Protein AF-A0A8T5T098-F1 (afdb_monomer)

Solvent-accessible surface area (backbone atoms only — not comparable to full-atom values): 23485 Å² total; per-residue (Å²): 134,76,70,82,63,56,68,69,58,64,73,63,76,69,53,66,65,58,55,52,50,49,49,52,48,49,53,53,50,51,48,49,53,49,46,60,63,45,51,77,77,45,61,71,70,60,42,55,23,50,53,46,25,54,51,34,52,48,53,51,51,54,53,49,53,52,44,52,54,49,31,70,75,63,38,65,91,70,42,52,66,21,46,50,38,22,49,52,8,51,46,39,38,30,45,48,45,38,46,58,34,70,42,93,68,76,86,70,67,74,62,59,46,55,50,36,31,53,52,7,52,51,31,31,56,46,13,62,59,48,59,46,70,71,55,49,60,54,51,50,55,49,52,51,50,50,50,54,50,50,54,51,48,56,59,49,49,64,54,49,66,73,71,39,81,61,42,55,43,38,52,50,14,51,48,45,36,50,40,53,76,67,56,75,59,81,90,58,70,70,68,58,45,48,50,50,18,50,50,36,36,51,50,44,51,47,62,67,42,47,62,58,51,47,55,51,50,52,53,50,49,53,50,51,51,50,51,52,54,51,46,54,54,52,58,69,41,43,66,57,50,51,49,52,49,46,51,50,44,50,58,46,47,55,52,42,50,56,46,45,52,51,41,46,63,48,32,73,71,48,75,50,56,59,53,52,46,43,21,55,47,49,39,63,74,39,63,91,50,60,69,66,60,29,52,51,53,26,49,48,44,44,46,53,67,53,49,52,60,54,56,59,44,48,58,56,49,50,52,54,53,49,53,51,48,52,50,51,47,54,54,53,47,50,52,49,49,53,53,59,64,48,67,69,39,49,36,59,84,76,60,48,76,42,73,76,88,52,65,46,36,91,86,78,63,48,72,59,57,42,16,80,83,81,69,42,72,57,54,65,66,35,63,24,24,52,42,95,87,72,64,50,44,25,45,43,68,60,51,55,58,43,41,76,81,40,55,39,41,95,83,80,58,50,74,62,91,72,87,54,78,46,66,38,70,74,78,93,120

Foldseek 3Di:
DVVVPPVVVVVVPCPVVVVVVVVLVVVVVCVVVVLVVVCVPDDVQLSVLQVLQVVLVSQLVVLVVVLVVVCVVPPVLQQVPLSVLLSQLSCLQSVLSNCSSPDPDDPDDPVVSVVSNVVSVVSNVSSVVCSPRPNSVVLVVLVVVLVVLVVVLVVVLVVCCVPPPLCVLLVVLVVLLVCLVVCVPVPDDSVVSPVSSVVSNVVSVCVSCVVVVVVSVVSVVVSVVVVVVVVVVVVVCVVVCCVVVVVVCVVVVVVVVVVCVVVCVVVVVDDLCVQLVVLVVQLVVVPVDDNVVSCVSSVVSVCCSVVVVVVVVVVVVVVVVVVVVVVVVVVVVVVVVVQVVQQQDAQQQPRHGDNLPDQADPPPRDGFQAAPQVRDGDHQQQKWWAQPPPRHIHRPVRVVVCCVVQQADPPPRDGRPDTDIDGDHPPPD

Sequence (429 aa):
MKEEKQDDLEHLGRNPVVTTLWIGFAVSLLGIVGLITFSLIIDEYLYFRIALGILAIGVLIISFAFILRRIRKKGLDYFVAGAVTAYIGFLLFALPIILIAILTELPGEQFWYIISMGVGVVFIGFGFLMETYELNKKLIALLKSLKETFVKILKRIKWKIVFSPWNLFSVVGITVIVLTALNILPFLDNLYYYIIGGVLIVINILIHLRQEIWDILKDIGRVISTILRAWGRALKQIPRIIKEAGIWFYEKTSSFFKLIGRALKYIIVKNYFLLFGLGIAMFFLLSNFALEIRIATSSLVCLVAIVKPILDWRDFFGEKISTARQYLYKTTQKTRNALKYRKNIRCPYCSFPNPFLRRECWQCKKEIPRCMICNNTVEKEATISVCPHCENIYHVDHLKTWIRFNPKCPVCHNEIKSIKTEIFQPEEG

Radius of gyration: 35.84 Å; Cα contacts (8 Å, |Δi|>4): 322; chains: 1; bounding box: 84×63×96 Å

Secondary structure (DSSP, 8-state):
--GGGTHHHHTTS--HHHHHHHHHHHHHHHHHHHHHHHTTTS-HHHHHHHHHHHHHHHHHHHHHHHHHHHHHHH-HHHHHHHHHHHHHHHHHHHHHHHHHHH-SS--S-THHHHHHHHHHHHHHHHHHHTT-HHHHHHHHHHHHHHHHHHHHHHHHHHHHHHH-TTHHHHHHHHHHHHHHHTT--TTS-HHHHHHHHHHHHHHHHHHHHHHHHHHHHHHHHHHHHHHHHHHHHHHHHHHHHHHHHHHHHHHHHHHHHHHHHHHHHHHTTTTHHHHHHHHHHHHHHTTTS-HHHHHHHHHHHHHHHHHHHHHHHHHHHHHHHHHHHHHHHHHHHHHHHHHHHGGGPBPTTT--B--TT-SB-TTT-PBPPB-TTT-PBPPTT-EEEE-TTT--EEEHHHHHHHHHH-SB-TTT--B--S--EEE------

Nearest PDB structures (foldseek):
  5i7d-assembly1_A  TM=2.072E-01  e=5.848E+00  Homo sapiens
  5i6r-assembly1_A-2  TM=1.818E-01  e=7.529E+00  Homo sapiens

Structure (mmCIF, N/CA/C/O backbone):
data_AF-A0A8T5T098-F1
#
_entry.id   AF-A0A8T5T098-F1
#
loop_
_atom_site.group_PDB
_atom_site.id
_atom_site.type_symbol
_atom_site.label_atom_id
_atom_site.label_alt_id
_atom_site.label_comp_id
_atom_site.label_asym_id
_atom_site.label_entity_id
_atom_site.label_seq_id
_atom_site.pdbx_PDB_ins_code
_atom_site.Cartn_x
_atom_site.Cartn_y
_atom_site.Cartn_z
_atom_site.occupancy
_atom_site.B_iso_or_equiv
_atom_site.auth_seq_id
_atom_site.auth_comp_id
_atom_site.auth_asym_id
_atom_site.auth_atom_id
_atom_site.pdbx_PDB_model_num
ATOM 1 N N . MET A 1 1 ? -30.756 -28.285 6.112 1.00 50.28 1 MET A N 1
ATOM 2 C CA . MET A 1 1 ? -29.997 -27.136 6.670 1.00 50.28 1 MET A CA 1
ATOM 3 C C . MET A 1 1 ? -29.025 -27.481 7.815 1.00 50.28 1 MET A C 1
ATOM 5 O O . MET A 1 1 ? -28.291 -26.590 8.223 1.00 50.28 1 MET A O 1
ATOM 9 N N . LYS A 1 2 ? -28.981 -28.722 8.343 1.00 47.09 2 LYS A N 1
ATOM 10 C CA . LYS A 1 2 ? -27.962 -29.154 9.329 1.00 47.09 2 LYS A CA 1
ATOM 11 C C . LYS A 1 2 ? -26.805 -29.972 8.726 1.00 47.09 2 LYS A C 1
ATOM 13 O O . LYS A 1 2 ? -25.729 -29.946 9.302 1.00 47.09 2 LYS A O 1
ATOM 18 N N . GLU A 1 3 ? -26.994 -30.609 7.570 1.00 47.81 3 GLU A N 1
ATOM 19 C CA . GLU A 1 3 ? -25.955 -31.432 6.918 1.00 47.81 3 GLU A CA 1
ATOM 20 C C . GLU A 1 3 ? -24.940 -30.622 6.095 1.00 47.81 3 GLU A C 1
ATOM 22 O O . GLU A 1 3 ? -23.784 -31.005 6.005 1.00 47.81 3 GLU A O 1
ATOM 27 N N . GLU A 1 4 ? -25.294 -29.424 5.623 1.00 47.12 4 GLU A N 1
ATOM 28 C CA . GLU A 1 4 ? -24.391 -28.561 4.832 1.00 47.12 4 GLU A CA 1
ATOM 29 C C . GLU A 1 4 ? -23.267 -27.908 5.667 1.00 47.12 4 GLU A C 1
ATOM 31 O O . GLU A 1 4 ? -22.424 -27.191 5.146 1.00 47.12 4 GLU A O 1
ATOM 36 N N . LYS A 1 5 ? -23.237 -28.138 6.987 1.00 47.91 5 LYS A N 1
ATOM 37 C CA . LYS A 1 5 ? -22.195 -27.611 7.886 1.00 47.91 5 LYS A CA 1
ATOM 38 C C . LYS A 1 5 ? -21.094 -28.617 8.216 1.00 47.91 5 LYS A C 1
ATOM 40 O O . LYS A 1 5 ? -20.129 -28.231 8.874 1.00 47.91 5 LYS A O 1
ATOM 45 N N . GLN A 1 6 ? -21.253 -29.881 7.823 1.00 44.03 6 GLN A N 1
ATOM 46 C CA . GLN A 1 6 ? -20.327 -30.947 8.201 1.00 44.03 6 GLN A CA 1
ATOM 47 C C . GLN A 1 6 ? -19.206 -31.141 7.164 1.00 44.03 6 GLN A C 1
ATOM 49 O O . GLN A 1 6 ? -18.069 -31.374 7.565 1.00 44.03 6 GLN A O 1
ATOM 54 N N . ASP A 1 7 ? -19.469 -30.871 5.880 1.00 47.72 7 ASP A N 1
ATOM 55 C CA . ASP A 1 7 ? -18.451 -30.911 4.812 1.00 47.72 7 ASP A CA 1
ATOM 56 C C . ASP A 1 7 ? -17.427 -29.760 4.891 1.00 47.72 7 ASP A C 1
ATOM 58 O O . ASP A 1 7 ? -16.261 -29.916 4.523 1.00 47.72 7 ASP A O 1
ATOM 62 N N . ASP A 1 8 ? -17.800 -28.615 5.474 1.00 50.09 8 ASP A N 1
ATOM 63 C CA . ASP A 1 8 ? -16.877 -27.487 5.680 1.00 50.09 8 ASP A CA 1
ATOM 64 C C . ASP A 1 8 ? -15.802 -27.769 6.753 1.00 50.09 8 ASP A C 1
ATOM 66 O O . ASP A 1 8 ? -14.773 -27.084 6.810 1.00 50.09 8 ASP A O 1
ATOM 70 N N . LEU A 1 9 ? -16.010 -28.774 7.613 1.00 49.53 9 LEU A N 1
ATOM 71 C CA . LEU A 1 9 ? -15.088 -29.124 8.699 1.00 49.53 9 LEU A CA 1
ATOM 72 C C . LEU A 1 9 ? -14.004 -30.127 8.275 1.00 49.53 9 LEU A C 1
ATOM 74 O O . LEU A 1 9 ? -12.899 -30.070 8.820 1.00 49.53 9 LEU A O 1
ATOM 78 N N . GLU A 1 10 ? -14.242 -30.968 7.265 1.00 48.53 10 GLU A N 1
ATOM 79 C CA . GLU A 1 10 ? -13.229 -31.914 6.765 1.00 48.53 10 GLU A CA 1
ATOM 80 C C . GLU A 1 10 ? -12.177 -31.256 5.853 1.00 48.53 10 GLU A C 1
ATOM 82 O O . GLU A 1 10 ? -11.011 -31.665 5.841 1.00 48.53 10 GLU A O 1
ATOM 87 N N . HIS A 1 11 ? -12.503 -30.141 5.189 1.00 51.19 11 HIS A N 1
ATOM 88 C CA . HIS A 1 11 ? -11.525 -29.376 4.401 1.00 51.19 11 HIS A CA 1
ATOM 89 C C . HIS A 1 11 ? -10.549 -28.515 5.230 1.00 51.19 11 HIS A C 1
ATOM 91 O O . HIS A 1 11 ? -9.591 -27.956 4.683 1.00 51.19 11 HIS A O 1
ATOM 97 N N . LEU A 1 12 ? -10.706 -28.460 6.557 1.00 46.72 12 LEU A N 1
ATOM 98 C CA . LEU A 1 12 ? -9.759 -27.809 7.474 1.00 46.72 12 LEU A CA 1
ATOM 99 C C . LEU A 1 12 ? -8.562 -28.704 7.864 1.00 46.72 12 LEU A C 1
ATOM 101 O O . LEU A 1 12 ? -7.597 -28.207 8.452 1.00 46.72 12 LEU A O 1
ATOM 105 N N . GLY A 1 13 ? -8.578 -29.995 7.501 1.00 44.62 13 GLY A N 1
ATOM 106 C CA . GLY A 1 13 ? -7.631 -31.010 7.990 1.00 44.62 13 GLY A CA 1
ATOM 107 C C . GLY A 1 13 ? -6.212 -30.986 7.407 1.00 44.62 13 GLY A C 1
ATOM 108 O O . GLY A 1 13 ? -5.304 -31.591 7.971 1.00 44.62 13 GLY A O 1
ATOM 109 N N . ARG A 1 14 ? -5.955 -30.268 6.310 1.00 51.31 14 ARG A N 1
ATOM 110 C CA . ARG A 1 14 ? -4.589 -30.076 5.789 1.00 51.31 14 ARG A CA 1
ATOM 111 C C . ARG A 1 14 ? -4.393 -28.632 5.410 1.00 51.31 14 ARG A C 1
ATOM 113 O O . ARG A 1 14 ? -4.468 -28.263 4.246 1.00 51.31 14 ARG A O 1
ATOM 120 N N . ASN A 1 15 ? -4.133 -27.803 6.414 1.00 55.44 15 ASN A N 1
ATOM 121 C CA . ASN A 1 15 ? -3.738 -26.429 6.176 1.00 55.44 15 ASN A CA 1
ATOM 122 C C . ASN A 1 15 ? -2.382 -26.445 5.442 1.00 55.44 15 ASN A C 1
ATOM 124 O O . ASN A 1 15 ? -1.368 -26.732 6.086 1.00 55.44 15 ASN A O 1
ATOM 128 N N . PRO A 1 16 ? -2.317 -26.128 4.131 1.00 58.28 16 PRO A N 1
ATOM 129 C CA . PRO A 1 16 ? -1.072 -26.190 3.360 1.00 58.28 16 PRO A CA 1
ATOM 130 C C . PRO A 1 16 ? 0.017 -25.286 3.961 1.00 58.28 16 PRO A C 1
ATOM 132 O O . PRO A 1 16 ? 1.207 -25.463 3.728 1.00 58.28 16 PRO A O 1
ATOM 135 N N . VAL A 1 17 ? -0.388 -24.323 4.794 1.00 53.22 17 VAL A N 1
ATOM 136 C CA . VAL A 1 17 ? 0.476 -23.448 5.588 1.00 53.22 17 VAL A CA 1
ATOM 137 C C . VAL A 1 17 ? 1.322 -24.222 6.588 1.00 53.22 17 VAL A C 1
ATOM 139 O O . VAL A 1 17 ? 2.502 -23.918 6.729 1.00 53.22 17 VAL A O 1
ATOM 142 N N . VAL A 1 18 ? 0.723 -25.188 7.284 1.00 58.31 18 VAL A N 1
ATOM 143 C CA . VAL A 1 18 ? 1.406 -25.988 8.301 1.00 58.31 18 VAL A CA 1
ATOM 144 C C . VAL A 1 18 ? 2.442 -26.855 7.595 1.00 58.31 18 VAL A C 1
ATOM 146 O O . VAL A 1 18 ? 3.612 -26.788 7.946 1.00 58.31 18 VAL A O 1
ATOM 149 N N . THR A 1 19 ? 2.074 -27.526 6.503 1.00 64.56 19 THR A N 1
ATOM 150 C CA . THR A 1 19 ? 3.010 -28.313 5.686 1.00 64.56 19 THR A CA 1
ATOM 151 C C . THR A 1 19 ? 4.145 -27.478 5.095 1.00 64.56 19 THR A C 1
ATOM 153 O O . THR A 1 19 ? 5.291 -27.891 5.196 1.00 64.56 19 THR A O 1
ATOM 156 N N . THR A 1 20 ? 3.887 -26.285 4.547 1.00 62.50 20 THR A N 1
ATOM 157 C CA . THR A 1 20 ? 4.969 -25.455 3.969 1.00 62.50 20 THR A CA 1
ATOM 158 C C . THR A 1 20 ? 5.921 -24.912 5.046 1.00 62.50 20 THR A C 1
ATOM 160 O O . THR A 1 20 ? 7.124 -24.824 4.814 1.00 62.50 20 THR A O 1
ATOM 163 N N . LEU A 1 21 ? 5.406 -24.571 6.236 1.00 55.00 21 LEU A N 1
ATOM 164 C CA . LEU A 1 21 ? 6.228 -24.164 7.384 1.00 55.00 21 LEU A CA 1
ATOM 165 C C . LEU A 1 21 ? 7.041 -25.330 7.946 1.00 55.00 21 LEU A C 1
ATOM 167 O O . LEU A 1 21 ? 8.208 -25.132 8.262 1.00 55.00 21 LEU A O 1
ATOM 171 N N . TRP A 1 22 ? 6.461 -26.528 8.028 1.00 60.91 22 TRP A N 1
ATOM 172 C CA . TRP A 1 22 ? 7.181 -27.736 8.432 1.00 60.91 22 TRP A CA 1
ATOM 173 C C . TRP A 1 22 ? 8.255 -28.123 7.422 1.00 60.91 22 TRP A C 1
ATOM 175 O O . TRP A 1 22 ? 9.340 -28.497 7.841 1.00 60.91 22 TRP A O 1
ATOM 185 N N . ILE A 1 23 ? 8.005 -27.968 6.119 1.00 66.31 23 ILE A N 1
ATOM 186 C CA . ILE A 1 23 ? 9.023 -28.180 5.080 1.00 66.31 23 ILE A CA 1
ATOM 187 C C . ILE A 1 23 ? 10.141 -27.142 5.220 1.00 66.31 23 ILE A C 1
ATOM 189 O O . ILE A 1 23 ? 11.306 -27.515 5.239 1.00 66.31 23 ILE A O 1
ATOM 193 N N . GLY A 1 24 ? 9.811 -25.856 5.384 1.00 64.00 24 GLY A N 1
ATOM 194 C CA . GLY A 1 24 ? 10.814 -24.809 5.605 1.00 64.00 24 GLY A CA 1
ATOM 195 C C . GLY A 1 24 ? 11.647 -25.056 6.866 1.00 64.00 24 GLY A C 1
ATOM 196 O O . GLY A 1 24 ? 12.870 -24.983 6.817 1.00 64.00 24 GLY A O 1
ATOM 197 N N . PHE A 1 25 ? 10.996 -25.426 7.970 1.00 62.81 25 PHE A N 1
ATOM 198 C CA . PHE A 1 25 ? 11.658 -25.777 9.223 1.00 62.81 25 PHE A CA 1
ATOM 199 C C . PHE A 1 25 ? 12.516 -27.037 9.085 1.00 62.81 25 PHE A C 1
ATOM 201 O O . PHE A 1 25 ? 13.650 -27.034 9.543 1.00 62.81 25 PHE A O 1
ATOM 208 N N . ALA A 1 26 ? 12.025 -28.082 8.416 1.00 64.38 26 ALA A N 1
ATOM 209 C CA . ALA A 1 26 ? 12.770 -29.314 8.173 1.00 64.38 26 ALA A CA 1
ATOM 210 C C . ALA A 1 26 ? 13.988 -29.075 7.272 1.00 64.38 26 ALA A C 1
ATOM 212 O O . ALA A 1 26 ? 15.049 -29.617 7.551 1.00 64.38 26 ALA A O 1
ATOM 213 N N . VAL A 1 27 ? 13.874 -28.224 6.247 1.00 67.12 27 VAL A N 1
ATOM 214 C CA . VAL A 1 27 ? 15.003 -27.814 5.394 1.00 67.12 27 VAL A CA 1
ATOM 215 C C . VAL A 1 27 ? 16.012 -26.983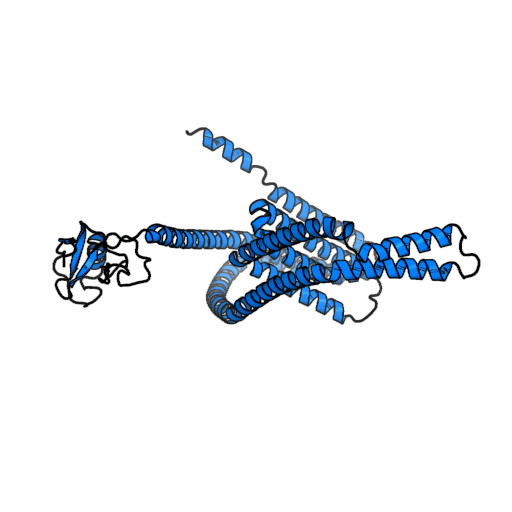 6.186 1.00 67.12 27 VAL A C 1
ATOM 217 O O . VAL A 1 27 ? 17.210 -27.206 6.055 1.00 67.12 27 VAL A O 1
ATOM 220 N N . SER A 1 28 ? 15.561 -26.069 7.051 1.00 61.88 28 SER A N 1
ATOM 221 C CA . SER A 1 28 ? 16.460 -25.336 7.951 1.00 61.88 28 SER A CA 1
ATOM 222 C C . SER A 1 28 ? 17.137 -26.260 8.965 1.00 61.88 28 SER A C 1
ATOM 224 O O . SER A 1 28 ? 18.328 -26.116 9.204 1.00 61.88 28 SER A O 1
ATOM 226 N N . LEU A 1 29 ? 16.415 -27.233 9.524 1.00 65.25 29 LEU A N 1
ATOM 227 C CA . LEU A 1 29 ? 16.942 -28.199 10.486 1.00 65.25 29 LEU A CA 1
ATOM 228 C C . LEU A 1 29 ? 17.941 -29.159 9.826 1.00 65.25 29 LEU A C 1
ATOM 230 O O . LEU A 1 29 ? 19.013 -29.374 10.374 1.00 65.25 29 LEU A O 1
ATOM 234 N N . LEU A 1 30 ? 17.634 -29.680 8.633 1.00 65.50 30 LEU A N 1
ATOM 235 C CA . LEU A 1 30 ? 18.558 -30.482 7.822 1.00 65.50 30 LEU A CA 1
ATOM 236 C C . LEU A 1 30 ? 19.777 -29.666 7.389 1.00 65.50 30 LEU A C 1
ATOM 238 O O . LEU A 1 30 ? 20.883 -30.192 7.398 1.00 65.50 30 LEU A O 1
ATOM 242 N N . GLY A 1 31 ? 19.594 -28.382 7.069 1.00 66.31 31 GLY A N 1
ATOM 243 C CA . GLY A 1 31 ? 20.692 -27.457 6.807 1.00 66.31 31 GLY A CA 1
ATOM 244 C C . GLY A 1 31 ? 21.588 -27.269 8.032 1.00 66.31 31 GLY A C 1
ATOM 245 O O . GLY A 1 31 ? 22.801 -27.314 7.896 1.00 66.31 31 GLY A O 1
ATOM 246 N N . ILE A 1 32 ? 21.009 -27.137 9.230 1.00 67.25 32 ILE A N 1
ATOM 247 C CA . ILE A 1 32 ? 21.745 -27.014 10.500 1.00 67.25 32 ILE A CA 1
ATOM 248 C C . ILE A 1 32 ? 22.467 -28.316 10.860 1.00 67.25 32 ILE A C 1
ATOM 250 O O . ILE A 1 32 ? 23.633 -28.273 11.231 1.00 67.25 32 ILE A O 1
ATOM 254 N N . VAL A 1 33 ? 21.811 -29.471 10.736 1.00 69.00 33 VAL A N 1
ATOM 255 C CA . VAL A 1 33 ? 22.427 -30.783 11.000 1.00 69.00 33 VAL A CA 1
ATOM 256 C C . VAL A 1 33 ? 23.541 -31.057 9.995 1.00 69.00 33 VAL A C 1
ATOM 258 O O . VAL A 1 33 ? 24.638 -31.422 10.404 1.00 69.00 33 VAL A O 1
ATOM 261 N N . GLY A 1 34 ? 23.288 -30.792 8.710 1.00 65.31 34 GLY A N 1
ATOM 262 C CA . GLY A 1 34 ? 24.284 -30.853 7.645 1.00 65.31 34 GLY A CA 1
ATOM 263 C C . GLY A 1 34 ? 25.475 -29.945 7.936 1.00 65.31 34 GLY A C 1
ATOM 264 O O . GLY A 1 34 ? 26.606 -30.413 7.891 1.00 65.31 34 GLY A O 1
ATOM 265 N N . LEU A 1 35 ? 25.227 -28.693 8.334 1.00 51.88 35 LEU A N 1
ATOM 266 C CA . LEU A 1 35 ? 26.248 -27.737 8.770 1.00 51.88 35 LEU A CA 1
ATOM 267 C C . LEU A 1 35 ? 27.069 -28.276 9.950 1.00 51.88 35 LEU A C 1
ATOM 269 O O . LEU A 1 35 ? 28.288 -28.272 9.861 1.00 51.88 35 LEU A O 1
ATOM 273 N N . ILE A 1 36 ? 26.441 -28.805 11.002 1.00 61.94 36 ILE A N 1
ATOM 274 C CA . ILE A 1 36 ? 27.149 -29.366 12.169 1.00 61.94 36 ILE A CA 1
ATOM 275 C C . ILE A 1 36 ? 28.032 -30.556 11.766 1.00 61.94 36 ILE A C 1
ATOM 277 O O . ILE A 1 36 ? 29.166 -30.663 12.222 1.00 61.94 36 ILE A O 1
ATOM 281 N N . THR A 1 37 ? 27.554 -31.440 10.887 1.00 57.69 37 THR A N 1
ATOM 282 C CA . THR A 1 37 ? 28.377 -32.554 10.383 1.00 57.69 37 THR A CA 1
ATOM 283 C C . THR A 1 37 ? 29.503 -32.092 9.455 1.00 57.69 37 THR A C 1
ATOM 285 O O . THR A 1 37 ? 30.567 -32.703 9.435 1.00 57.69 37 THR A O 1
ATOM 288 N N . PHE A 1 38 ? 29.300 -31.002 8.713 1.00 50.88 38 PHE A N 1
ATOM 289 C CA . PHE A 1 38 ? 30.276 -30.438 7.775 1.00 50.88 38 PHE A CA 1
ATOM 290 C C . PHE A 1 38 ? 31.330 -29.566 8.483 1.00 50.88 38 PHE A C 1
ATOM 292 O O . PHE A 1 38 ? 32.467 -29.486 8.023 1.00 50.88 38 PHE A O 1
ATOM 299 N N . SER A 1 39 ? 30.992 -28.975 9.638 1.00 48.62 39 SER A N 1
ATOM 300 C CA . SER A 1 39 ? 31.905 -28.181 10.479 1.00 48.62 39 SER A CA 1
ATOM 301 C C . SER A 1 39 ? 33.023 -29.010 11.105 1.00 48.62 39 SER A C 1
ATOM 303 O O . SER A 1 39 ? 34.002 -28.451 11.577 1.00 48.62 39 SER A O 1
ATOM 305 N N . LEU A 1 40 ? 32.873 -30.335 11.144 1.00 56.44 40 LEU A N 1
ATOM 306 C CA . LEU A 1 40 ? 33.901 -31.252 11.634 1.00 56.44 40 LEU A CA 1
ATOM 307 C C . LEU A 1 40 ? 34.970 -31.565 10.573 1.00 56.44 40 LEU A C 1
ATOM 309 O O . LEU A 1 40 ? 35.962 -32.212 10.892 1.00 56.44 40 LEU A O 1
ATOM 313 N N . ILE A 1 41 ? 34.763 -31.146 9.318 1.00 57.19 41 ILE A N 1
ATOM 314 C CA . ILE A 1 41 ? 35.576 -31.555 8.158 1.00 57.19 41 ILE A CA 1
ATOM 315 C C . ILE A 1 41 ? 36.265 -30.353 7.483 1.00 57.19 41 ILE A C 1
ATOM 317 O O . ILE A 1 41 ? 37.228 -30.534 6.742 1.00 57.19 41 ILE A O 1
ATOM 321 N N . ILE A 1 42 ? 35.799 -29.125 7.725 1.00 54.97 42 ILE A N 1
ATOM 322 C CA . ILE A 1 42 ? 36.184 -27.933 6.960 1.00 54.97 42 ILE A CA 1
ATOM 323 C C . ILE A 1 42 ? 36.743 -26.828 7.857 1.00 54.97 42 ILE A C 1
ATOM 325 O O . ILE A 1 42 ? 36.276 -26.630 8.972 1.00 54.97 42 ILE A O 1
ATOM 329 N N . ASP A 1 43 ? 37.702 -26.083 7.304 1.00 72.88 43 ASP A N 1
ATOM 330 C CA . ASP A 1 43 ? 38.309 -24.875 7.863 1.00 72.88 43 ASP A CA 1
ATOM 331 C C . ASP A 1 43 ? 37.259 -23.912 8.464 1.00 72.88 43 ASP A C 1
ATOM 333 O O . ASP A 1 43 ? 36.261 -23.566 7.814 1.00 72.88 43 ASP A O 1
ATOM 337 N N . GLU A 1 44 ? 37.470 -23.477 9.710 1.00 67.94 44 GLU A N 1
ATOM 338 C CA . GLU A 1 44 ? 36.479 -22.764 10.540 1.00 67.94 44 GLU A CA 1
ATOM 339 C C . GLU A 1 44 ? 35.915 -21.511 9.852 1.00 67.94 44 GLU A C 1
ATOM 341 O O . GLU A 1 44 ? 34.732 -21.169 9.984 1.00 67.94 44 GLU A O 1
ATOM 346 N N . TYR A 1 45 ? 36.747 -20.851 9.046 1.00 69.81 45 TYR A N 1
ATOM 347 C CA . TYR A 1 45 ? 36.371 -19.663 8.290 1.00 69.81 45 TYR A CA 1
ATOM 348 C C . TYR A 1 45 ? 35.395 -19.968 7.144 1.00 69.81 45 TYR A C 1
ATOM 350 O O . TYR A 1 45 ? 34.434 -19.223 6.915 1.00 69.81 45 TYR A O 1
ATOM 358 N N . LEU A 1 46 ? 35.596 -21.080 6.432 1.00 73.00 46 LEU A N 1
ATOM 359 C CA . LEU A 1 46 ? 34.704 -21.498 5.350 1.00 73.00 46 LEU A CA 1
ATOM 360 C C . LEU A 1 46 ? 33.351 -21.950 5.918 1.00 73.00 46 LEU A C 1
ATOM 362 O O . LEU A 1 46 ? 32.306 -21.630 5.346 1.00 73.00 46 LEU A O 1
ATOM 366 N N . TYR A 1 47 ? 33.357 -22.598 7.086 1.00 68.94 47 TYR A N 1
ATOM 367 C CA . TYR A 1 47 ? 32.139 -22.987 7.794 1.00 68.94 47 TYR A CA 1
ATOM 368 C C . TYR A 1 47 ? 31.260 -21.783 8.163 1.00 68.94 47 TYR A C 1
ATOM 370 O O . TYR A 1 47 ? 30.070 -21.757 7.828 1.00 68.94 47 TYR A O 1
ATOM 378 N N . PHE A 1 48 ? 31.844 -20.757 8.793 1.00 73.12 48 PHE A N 1
ATOM 379 C CA . PHE A 1 48 ? 31.114 -19.543 9.167 1.00 73.12 48 PHE A CA 1
ATOM 380 C C . PHE A 1 48 ? 30.456 -18.877 7.950 1.00 73.12 48 PHE A C 1
ATOM 382 O O . PHE A 1 48 ? 29.294 -18.468 8.006 1.00 73.12 48 PHE A O 1
AT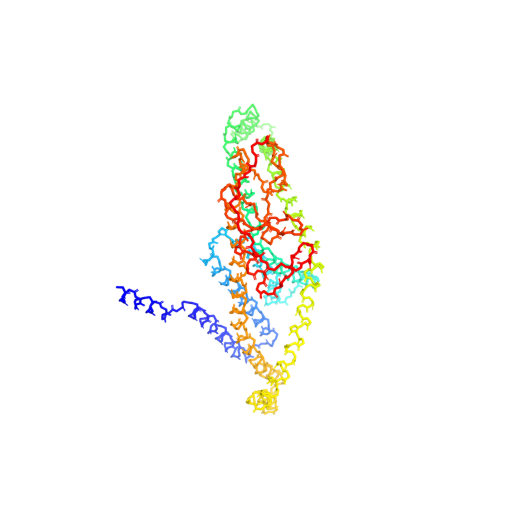OM 389 N N . ARG A 1 49 ? 31.166 -18.827 6.819 1.00 76.12 49 ARG A N 1
ATOM 390 C CA . ARG A 1 49 ? 30.690 -18.206 5.575 1.00 76.12 49 ARG A CA 1
ATOM 391 C C . ARG A 1 49 ? 29.539 -18.981 4.942 1.00 76.12 49 ARG A C 1
ATOM 393 O O . ARG A 1 49 ? 28.521 -18.375 4.601 1.00 76.12 49 ARG A O 1
ATOM 400 N N . ILE A 1 50 ? 29.643 -20.308 4.864 1.00 74.75 50 ILE A N 1
ATOM 401 C CA . ILE A 1 50 ? 28.560 -21.166 4.360 1.00 74.75 50 ILE A CA 1
ATOM 402 C C . ILE A 1 50 ? 27.313 -21.028 5.248 1.00 74.75 50 ILE A C 1
ATOM 404 O O . ILE A 1 50 ? 26.208 -20.846 4.729 1.00 74.75 50 ILE A O 1
ATOM 408 N N . ALA A 1 51 ? 27.477 -21.036 6.574 1.00 74.75 51 ALA A N 1
ATOM 409 C CA . ALA A 1 51 ? 26.368 -20.866 7.512 1.00 74.75 51 ALA A CA 1
ATOM 410 C C . ALA A 1 51 ? 25.660 -19.508 7.336 1.00 74.75 51 ALA A C 1
ATOM 412 O O . ALA A 1 51 ? 24.428 -19.448 7.274 1.00 74.75 51 ALA A O 1
ATOM 413 N N . LEU A 1 52 ? 26.432 -18.426 7.191 1.00 74.56 52 LEU A N 1
ATOM 414 C CA . LEU A 1 52 ? 25.918 -17.072 6.970 1.00 74.56 52 LEU A CA 1
ATOM 415 C C . LEU A 1 52 ? 25.126 -16.969 5.652 1.00 74.56 52 LEU A C 1
ATOM 417 O O . LEU A 1 52 ? 24.038 -16.386 5.617 1.00 74.56 52 LEU A O 1
ATOM 421 N N . GLY A 1 53 ? 25.641 -17.586 4.584 1.00 77.94 53 GLY A N 1
ATOM 422 C CA . GLY A 1 53 ? 24.985 -17.642 3.277 1.00 77.94 53 GLY A CA 1
ATOM 423 C C . GLY A 1 53 ? 23.666 -18.416 3.310 1.00 77.94 53 GLY A C 1
ATOM 424 O O . GLY A 1 53 ? 22.648 -17.923 2.818 1.00 77.94 53 GLY A O 1
ATOM 425 N N . ILE A 1 54 ? 23.649 -19.590 3.951 1.00 76.88 54 ILE A N 1
ATOM 426 C CA . ILE A 1 54 ? 22.432 -20.402 4.120 1.00 76.88 54 ILE A CA 1
ATOM 427 C C . ILE A 1 54 ? 21.371 -19.629 4.911 1.00 76.88 54 ILE A C 1
ATOM 429 O O . ILE A 1 54 ? 20.197 -19.629 4.530 1.00 76.88 54 ILE A O 1
ATOM 433 N N . LEU A 1 55 ? 21.770 -18.923 5.972 1.00 75.94 55 LEU A N 1
ATOM 434 C CA . LEU A 1 55 ? 20.856 -18.113 6.776 1.00 75.94 55 LEU A CA 1
ATOM 435 C C . LEU A 1 55 ? 20.242 -16.974 5.948 1.00 75.94 55 LEU A C 1
ATOM 437 O O . LEU A 1 55 ? 19.022 -16.791 5.967 1.00 75.94 55 LEU A O 1
ATOM 441 N N . ALA A 1 56 ? 21.054 -16.252 5.171 1.00 76.75 56 ALA A N 1
ATOM 442 C CA . ALA A 1 56 ? 20.579 -15.179 4.298 1.00 76.75 56 ALA A CA 1
ATOM 443 C C . ALA A 1 56 ? 19.594 -15.683 3.228 1.00 76.75 56 ALA A C 1
ATOM 445 O O . ALA A 1 56 ? 18.528 -15.089 3.032 1.00 76.75 56 ALA A O 1
ATOM 446 N N . ILE A 1 57 ? 19.903 -16.813 2.585 1.00 78.75 57 ILE A N 1
ATOM 447 C CA . ILE A 1 57 ? 19.009 -17.464 1.616 1.00 78.75 57 ILE A CA 1
ATOM 448 C C . ILE A 1 57 ? 17.703 -17.895 2.298 1.00 78.75 57 ILE A C 1
ATOM 450 O O . ILE A 1 57 ? 16.620 -17.648 1.765 1.00 78.75 57 ILE A O 1
ATOM 454 N N . GLY A 1 58 ? 17.777 -18.465 3.503 1.00 75.50 58 GLY A N 1
ATOM 455 C CA . GLY A 1 58 ? 16.603 -18.832 4.296 1.00 75.50 58 GLY A CA 1
ATOM 456 C C . GLY A 1 58 ? 15.685 -17.639 4.579 1.00 75.50 58 GLY A C 1
ATOM 457 O O . GLY A 1 58 ? 14.471 -17.728 4.372 1.00 75.50 58 GLY A O 1
ATOM 458 N N . VAL A 1 59 ? 16.251 -16.492 4.970 1.00 77.62 59 VAL A N 1
ATOM 459 C CA . VAL A 1 59 ? 15.496 -15.245 5.189 1.00 77.62 59 VAL A CA 1
ATOM 460 C C . VAL A 1 59 ? 14.805 -14.779 3.905 1.00 77.62 59 VAL A C 1
ATOM 462 O O . VAL A 1 59 ? 13.636 -14.378 3.958 1.00 77.62 59 VAL A O 1
ATOM 465 N N . LEU A 1 60 ? 15.471 -14.875 2.750 1.00 79.75 60 LEU A N 1
ATOM 466 C CA . LEU A 1 60 ? 14.880 -14.518 1.457 1.00 79.75 60 LEU A CA 1
ATOM 467 C C . LEU A 1 60 ? 13.729 -15.448 1.074 1.00 79.75 60 LEU A C 1
ATOM 469 O O . LEU A 1 60 ? 12.667 -14.960 0.685 1.00 79.75 60 LEU A O 1
ATOM 473 N N . ILE A 1 61 ? 13.892 -16.762 1.249 1.00 77.31 61 ILE A N 1
ATOM 474 C CA . ILE A 1 61 ? 12.849 -17.755 0.954 1.00 77.31 61 ILE A CA 1
ATOM 475 C C . ILE A 1 61 ? 11.622 -17.531 1.844 1.00 77.31 61 ILE A C 1
ATOM 477 O O . ILE A 1 61 ? 10.496 -17.477 1.341 1.00 77.31 61 ILE A O 1
ATOM 481 N N . ILE A 1 62 ? 11.815 -17.345 3.154 1.00 75.12 62 ILE A N 1
ATOM 482 C CA . ILE A 1 62 ? 10.716 -17.091 4.099 1.00 75.12 62 ILE A CA 1
ATOM 483 C C . ILE A 1 62 ? 9.997 -15.782 3.746 1.00 75.12 62 ILE A C 1
ATOM 485 O O . ILE A 1 62 ? 8.762 -15.737 3.709 1.00 75.12 62 ILE A O 1
ATOM 489 N N . SER A 1 63 ? 10.756 -14.730 3.435 1.00 75.56 63 SER A N 1
ATOM 490 C CA . SER A 1 63 ? 10.212 -13.431 3.024 1.00 75.56 63 SER A CA 1
ATOM 491 C C . SER A 1 63 ? 9.414 -13.539 1.722 1.00 75.56 63 SER A C 1
ATOM 493 O O . SER A 1 63 ? 8.294 -13.026 1.634 1.00 75.56 63 SER A O 1
ATOM 495 N N . PHE A 1 64 ? 9.933 -14.267 0.733 1.00 78.44 64 PHE A N 1
ATOM 496 C CA . PHE A 1 64 ? 9.255 -14.513 -0.536 1.00 78.44 64 PHE A CA 1
ATOM 497 C C . PHE A 1 64 ? 7.958 -15.308 -0.345 1.00 78.44 64 PHE A C 1
ATOM 499 O O . PHE A 1 64 ? 6.900 -14.907 -0.837 1.00 78.44 64 PHE A O 1
ATOM 506 N N . ALA A 1 65 ? 7.998 -16.388 0.440 1.00 72.69 65 ALA A N 1
ATOM 507 C CA . ALA A 1 65 ? 6.828 -17.204 0.754 1.00 72.69 65 ALA A CA 1
ATOM 508 C C . ALA A 1 65 ? 5.740 -16.395 1.483 1.00 72.69 65 ALA A C 1
ATOM 510 O O . ALA A 1 65 ? 4.549 -16.510 1.167 1.00 72.69 65 ALA A O 1
ATOM 511 N N . PHE A 1 66 ? 6.132 -15.526 2.421 1.00 76.44 66 PHE A N 1
ATOM 512 C CA . PHE A 1 66 ? 5.213 -14.609 3.095 1.00 76.44 66 PHE A CA 1
ATOM 513 C C . PHE A 1 66 ? 4.519 -13.671 2.099 1.00 76.44 66 PHE A C 1
ATOM 515 O O . PHE A 1 66 ? 3.299 -13.485 2.165 1.00 76.44 66 PHE A O 1
ATOM 522 N N . ILE A 1 67 ? 5.273 -13.124 1.146 1.00 75.06 67 ILE A N 1
ATOM 523 C CA . ILE A 1 67 ? 4.764 -12.223 0.109 1.00 75.06 67 ILE A CA 1
ATOM 524 C C . ILE A 1 67 ? 3.807 -12.951 -0.833 1.00 75.06 67 ILE A C 1
ATOM 526 O O . ILE A 1 67 ? 2.682 -12.481 -1.021 1.00 75.06 67 ILE A O 1
ATOM 530 N N . LEU A 1 68 ? 4.185 -14.129 -1.335 1.00 74.81 68 LEU A N 1
ATOM 531 C CA . LEU A 1 68 ? 3.326 -14.964 -2.179 1.00 74.81 68 LEU A CA 1
ATOM 532 C C . LEU A 1 68 ? 2.005 -15.307 -1.490 1.00 74.81 68 LEU A C 1
ATOM 534 O O . LEU A 1 68 ? 0.933 -15.155 -2.079 1.00 74.81 68 LEU A O 1
ATOM 538 N N . ARG A 1 69 ? 2.050 -15.707 -0.214 1.00 71.56 69 ARG A N 1
ATOM 539 C CA . ARG A 1 69 ? 0.841 -16.000 0.571 1.00 71.56 69 ARG A CA 1
ATOM 540 C C . ARG A 1 69 ? -0.076 -14.785 0.667 1.00 71.56 69 ARG A C 1
ATOM 542 O O . ARG A 1 69 ? -1.301 -14.910 0.598 1.00 71.56 69 ARG A O 1
ATOM 549 N N . ARG A 1 70 ? 0.508 -13.603 0.845 1.00 67.50 70 ARG A N 1
ATOM 550 C CA . ARG A 1 70 ? -0.234 -12.351 1.004 1.00 67.50 70 ARG A CA 1
ATOM 551 C C . ARG A 1 70 ? -0.864 -11.898 -0.309 1.00 67.50 70 ARG A C 1
ATOM 553 O O . ARG A 1 70 ? -2.038 -11.527 -0.295 1.00 67.50 70 ARG A O 1
ATOM 560 N N . ILE A 1 71 ? -0.129 -12.019 -1.416 1.00 72.38 71 ILE A N 1
ATOM 561 C CA . ILE A 1 71 ? -0.631 -11.805 -2.781 1.00 72.38 71 ILE A CA 1
ATOM 562 C C . ILE A 1 71 ? -1.790 -12.768 -3.066 1.00 72.38 71 ILE A C 1
ATOM 564 O O . ILE A 1 71 ? -2.860 -12.322 -3.471 1.00 72.38 71 ILE A O 1
ATOM 568 N N . ARG A 1 72 ? -1.638 -14.064 -2.759 1.00 72.94 72 ARG A N 1
ATOM 569 C CA . ARG A 1 72 ? -2.692 -15.072 -2.969 1.00 72.94 72 ARG A CA 1
ATOM 570 C C . ARG A 1 72 ? -3.962 -14.780 -2.166 1.00 72.94 72 ARG A C 1
ATOM 572 O O . ARG A 1 72 ? -5.057 -14.944 -2.686 1.00 72.94 72 ARG A O 1
ATOM 579 N N . LYS A 1 73 ? -3.838 -14.336 -0.908 1.00 70.38 73 LYS A N 1
ATOM 580 C CA . LYS A 1 73 ? -4.998 -14.102 -0.025 1.00 70.38 73 LYS A CA 1
A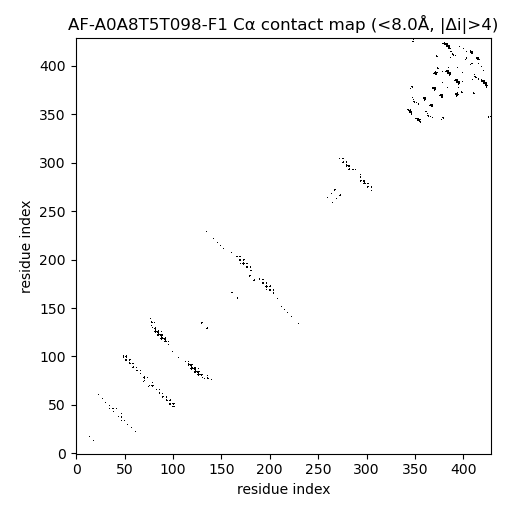TOM 581 C C . LYS A 1 73 ? -5.753 -12.807 -0.334 1.00 70.38 73 LYS A C 1
ATOM 583 O O . LYS A 1 73 ? -6.949 -12.733 -0.073 1.00 70.38 73 LYS A O 1
ATOM 588 N N . LYS A 1 74 ? -5.061 -11.767 -0.804 1.00 65.06 74 LYS A N 1
ATOM 589 C CA . LYS A 1 74 ? -5.657 -10.438 -1.019 1.00 65.06 74 LYS A CA 1
ATOM 590 C C . LYS A 1 74 ? -5.837 -10.068 -2.491 1.00 65.06 74 LYS A C 1
ATOM 592 O O . LYS A 1 74 ? -6.461 -9.049 -2.745 1.00 65.06 74 LYS A O 1
ATOM 597 N N . GLY A 1 75 ? -5.332 -10.874 -3.424 1.00 70.12 75 GLY A N 1
ATOM 598 C CA . GLY A 1 75 ? -5.294 -10.565 -4.853 1.00 70.12 75 GLY A CA 1
ATOM 599 C C . GLY A 1 75 ? -4.093 -9.690 -5.226 1.00 70.12 75 GLY A C 1
ATOM 600 O O . GLY A 1 75 ? -3.609 -8.891 -4.415 1.00 70.12 75 GLY A O 1
ATOM 601 N N . LEU A 1 76 ? -3.614 -9.833 -6.469 1.00 63.78 76 LEU A N 1
ATOM 602 C CA . LEU A 1 76 ? -2.482 -9.061 -7.005 1.00 63.78 76 LEU A CA 1
ATOM 603 C C . LEU A 1 76 ? -2.736 -7.547 -6.923 1.00 63.78 76 LEU A C 1
ATOM 605 O O . LEU A 1 76 ? -1.846 -6.781 -6.562 1.00 63.78 76 LEU A O 1
ATOM 609 N N . ASP A 1 77 ? -3.974 -7.119 -7.150 1.00 58.47 77 ASP A N 1
ATOM 610 C CA . ASP A 1 77 ? -4.329 -5.701 -7.237 1.00 58.47 77 ASP A CA 1
ATOM 611 C C . ASP A 1 77 ? -4.194 -4.936 -5.915 1.00 58.47 77 ASP A C 1
ATOM 613 O O . ASP A 1 77 ? -4.270 -3.717 -5.898 1.00 58.47 77 ASP A O 1
ATOM 617 N N . TYR A 1 78 ? -4.000 -5.599 -4.776 1.00 59.12 78 TYR A N 1
ATOM 618 C CA . TYR A 1 78 ? -4.059 -4.919 -3.477 1.00 59.12 78 TYR A CA 1
ATOM 619 C C . TYR A 1 78 ? -2.707 -4.790 -2.785 1.00 59.12 78 TYR A C 1
ATOM 621 O O . TYR A 1 78 ? -2.584 -4.012 -1.833 1.00 59.12 78 TYR A O 1
ATOM 629 N N . PHE A 1 79 ? -1.704 -5.548 -3.235 1.00 63.31 79 PHE A N 1
ATOM 630 C CA . PHE A 1 79 ? -0.522 -5.806 -2.415 1.00 63.31 79 PHE A CA 1
ATOM 631 C C . PHE A 1 79 ? 0.826 -5.713 -3.129 1.00 63.31 79 PHE A C 1
ATOM 633 O O . PHE A 1 79 ? 1.856 -5.811 -2.468 1.00 63.31 79 PHE A O 1
ATOM 640 N N . VAL A 1 80 ? 0.841 -5.487 -4.444 1.00 67.94 80 VAL A N 1
ATOM 641 C CA . VAL A 1 80 ? 2.079 -5.568 -5.232 1.00 67.94 80 VAL A CA 1
ATOM 642 C C . VAL A 1 80 ? 3.112 -4.538 -4.779 1.00 67.94 80 VAL A C 1
ATOM 644 O O . VAL A 1 80 ? 4.228 -4.927 -4.478 1.00 67.94 80 VAL A O 1
ATOM 647 N N . ALA A 1 81 ? 2.759 -3.258 -4.631 1.00 69.88 81 ALA A N 1
ATOM 648 C CA . ALA A 1 81 ? 3.771 -2.228 -4.375 1.00 69.88 81 ALA A CA 1
ATOM 649 C C . ALA A 1 81 ? 4.472 -2.398 -3.015 1.00 69.88 81 ALA A C 1
ATOM 651 O O . ALA A 1 81 ? 5.678 -2.600 -2.978 1.00 69.88 81 ALA A O 1
ATOM 652 N N . GLY A 1 82 ? 3.728 -2.391 -1.902 1.00 78.62 82 GLY A N 1
ATOM 653 C CA . GLY A 1 82 ? 4.322 -2.495 -0.561 1.00 78.62 82 GLY A CA 1
ATOM 654 C C . GLY A 1 82 ? 5.085 -3.803 -0.322 1.00 78.62 82 GLY A C 1
ATOM 655 O O . GLY A 1 82 ? 6.177 -3.779 0.243 1.00 78.62 82 GLY A O 1
ATOM 656 N N . ALA A 1 83 ? 4.567 -4.943 -0.798 1.00 80.25 83 ALA A N 1
ATOM 657 C CA . ALA A 1 83 ? 5.284 -6.211 -0.673 1.00 80.25 83 ALA A CA 1
ATOM 658 C C . ALA A 1 83 ? 6.519 -6.288 -1.562 1.00 80.25 83 ALA A C 1
ATOM 660 O O . ALA A 1 83 ? 7.552 -6.746 -1.091 1.00 80.25 83 ALA A O 1
ATOM 661 N N . VAL A 1 84 ? 6.439 -5.835 -2.816 1.00 81.19 84 VAL A N 1
ATOM 662 C CA . VAL A 1 84 ? 7.611 -5.802 -3.700 1.00 81.19 84 VAL A CA 1
ATOM 663 C C . VAL A 1 84 ? 8.681 -4.891 -3.107 1.00 81.19 84 VAL A C 1
ATOM 665 O O . VAL A 1 84 ? 9.840 -5.285 -3.052 1.00 81.19 84 VAL A O 1
ATOM 668 N N . THR A 1 85 ? 8.308 -3.724 -2.576 1.00 83.56 85 THR A N 1
ATOM 669 C CA . THR A 1 85 ? 9.262 -2.826 -1.913 1.00 83.56 85 THR A CA 1
ATOM 670 C C . THR A 1 85 ? 9.890 -3.461 -0.671 1.00 83.56 85 THR A C 1
ATOM 672 O O . THR A 1 85 ? 11.105 -3.378 -0.509 1.00 83.56 85 THR A O 1
ATOM 675 N N . ALA A 1 86 ? 9.107 -4.158 0.160 1.00 85.12 86 ALA A N 1
ATOM 676 C CA . ALA A 1 86 ? 9.651 -4.897 1.297 1.00 85.12 86 ALA A CA 1
ATOM 677 C C . ALA A 1 86 ? 10.595 -6.026 0.851 1.00 85.12 86 ALA A C 1
ATOM 679 O O . ALA A 1 86 ? 11.648 -6.207 1.453 1.00 85.12 86 ALA A O 1
ATOM 680 N N . TYR A 1 87 ? 10.254 -6.753 -0.220 1.00 87.69 87 TYR A N 1
ATOM 681 C CA . TYR A 1 87 ? 11.096 -7.818 -0.769 1.00 87.69 87 TYR A CA 1
ATOM 682 C C . TYR A 1 87 ? 12.431 -7.296 -1.286 1.00 87.69 87 TYR A C 1
ATOM 684 O O . TYR A 1 87 ? 13.473 -7.858 -0.969 1.00 87.69 87 TYR A O 1
ATOM 692 N N . ILE A 1 88 ? 12.397 -6.198 -2.048 1.00 85.25 88 ILE A N 1
ATOM 693 C CA . ILE A 1 88 ? 13.603 -5.509 -2.516 1.00 85.25 88 ILE A CA 1
ATOM 694 C C . ILE A 1 88 ? 14.457 -5.105 -1.311 1.00 85.25 88 ILE A C 1
ATOM 696 O O . ILE A 1 88 ? 15.666 -5.300 -1.334 1.00 85.25 88 ILE A O 1
ATOM 700 N N . GLY A 1 89 ? 13.832 -4.624 -0.233 1.00 89.31 89 GLY A N 1
ATOM 701 C CA . GLY A 1 89 ? 14.531 -4.331 1.014 1.00 89.31 89 GLY A CA 1
ATOM 702 C C . GLY A 1 89 ? 15.211 -5.554 1.640 1.00 89.31 89 GLY A C 1
ATOM 703 O O . GLY A 1 89 ? 16.384 -5.477 1.993 1.00 89.31 89 GLY A O 1
ATOM 704 N N . PHE A 1 90 ? 14.524 -6.700 1.717 1.00 87.50 90 PHE A N 1
ATOM 705 C CA . PHE A 1 90 ? 15.127 -7.957 2.184 1.00 87.50 90 PHE A CA 1
ATOM 706 C C . PHE A 1 90 ? 16.277 -8.424 1.289 1.00 87.50 90 PHE A C 1
ATOM 708 O O . PHE A 1 90 ? 17.283 -8.907 1.802 1.00 87.50 90 PHE A O 1
ATOM 715 N N . LEU A 1 91 ? 16.160 -8.243 -0.026 1.00 89.62 91 LEU A N 1
ATOM 716 C CA . LEU A 1 91 ? 17.208 -8.585 -0.982 1.00 89.62 91 LEU A CA 1
ATOM 717 C C . LEU A 1 91 ? 18.443 -7.701 -0.800 1.00 89.62 91 LEU A C 1
ATOM 719 O O . LEU A 1 91 ? 19.537 -8.231 -0.663 1.00 89.62 91 LEU A O 1
ATOM 723 N N . LEU A 1 92 ? 18.273 -6.381 -0.703 1.00 88.19 92 LEU A N 1
ATOM 724 C CA . LEU A 1 92 ? 19.371 -5.439 -0.439 1.00 88.19 92 LEU A CA 1
ATOM 725 C C . LEU A 1 92 ? 20.042 -5.670 0.921 1.00 88.19 92 LEU A C 1
ATOM 727 O O . LEU A 1 92 ? 21.245 -5.454 1.061 1.00 88.19 92 LEU A O 1
ATOM 731 N N . PHE A 1 93 ? 19.276 -6.129 1.911 1.00 89.00 93 PHE A N 1
ATOM 732 C CA . PHE A 1 93 ? 19.795 -6.498 3.223 1.00 89.00 93 PHE A CA 1
ATOM 733 C C . PHE A 1 93 ? 20.586 -7.815 3.199 1.00 89.00 93 PHE A C 1
ATOM 735 O O . PHE A 1 93 ? 21.644 -7.908 3.816 1.00 89.00 93 PHE A O 1
ATOM 742 N N . ALA A 1 94 ? 20.094 -8.829 2.484 1.00 85.38 94 ALA A N 1
ATOM 743 C CA . ALA A 1 94 ? 20.710 -10.153 2.423 1.00 85.38 94 ALA A CA 1
ATOM 744 C C . ALA A 1 94 ? 21.881 -10.238 1.430 1.00 85.38 94 ALA A C 1
ATOM 746 O O . ALA A 1 94 ? 22.776 -11.058 1.614 1.00 85.38 94 ALA A O 1
ATOM 747 N N . LEU A 1 95 ? 21.897 -9.404 0.386 1.00 89.56 95 LEU A N 1
ATOM 748 C CA . LEU A 1 95 ? 22.894 -9.459 -0.685 1.00 89.56 95 LEU A CA 1
ATOM 749 C C . LEU A 1 95 ? 24.340 -9.306 -0.171 1.00 89.56 95 LEU A C 1
ATOM 751 O O . LEU A 1 95 ? 25.158 -10.152 -0.527 1.00 89.56 95 LEU A O 1
ATOM 755 N N . PRO A 1 96 ? 24.677 -8.334 0.702 1.00 87.00 96 PRO A N 1
ATOM 756 C CA . PRO A 1 96 ? 26.005 -8.255 1.313 1.00 87.00 96 PRO A CA 1
ATOM 757 C C . PRO A 1 96 ? 26.410 -9.528 2.055 1.00 87.00 96 PRO A C 1
ATOM 759 O O . PRO A 1 96 ? 27.536 -9.989 1.924 1.00 87.00 96 PRO A O 1
ATOM 762 N N . ILE A 1 97 ? 25.470 -10.126 2.789 1.00 84.62 97 ILE A N 1
ATOM 763 C CA . ILE A 1 97 ? 25.688 -11.341 3.580 1.00 84.62 97 ILE A CA 1
ATOM 764 C C . ILE A 1 97 ? 26.014 -12.524 2.656 1.00 84.62 97 ILE A C 1
ATOM 766 O O . ILE A 1 97 ? 26.937 -13.292 2.919 1.00 84.62 97 ILE A O 1
ATOM 770 N N . ILE A 1 98 ? 25.295 -12.633 1.537 1.00 84.25 98 ILE A N 1
ATOM 771 C CA . ILE A 1 98 ? 25.522 -13.658 0.512 1.00 84.25 98 ILE A CA 1
ATOM 772 C C . ILE A 1 98 ? 26.856 -13.427 -0.208 1.00 84.25 98 ILE A C 1
ATOM 774 O O . ILE A 1 98 ? 27.593 -14.378 -0.448 1.00 84.25 98 ILE A O 1
ATOM 778 N N . LEU A 1 99 ? 27.204 -12.178 -0.524 1.00 86.00 99 LEU A N 1
ATOM 779 C CA . LEU A 1 99 ? 28.482 -11.850 -1.160 1.00 86.00 99 LEU A CA 1
ATOM 780 C C . LEU A 1 99 ? 29.668 -12.168 -0.245 1.00 86.00 99 LEU A C 1
ATOM 782 O O . LEU A 1 99 ? 30.617 -12.790 -0.709 1.00 86.00 99 LEU A O 1
ATOM 786 N N . ILE A 1 100 ? 29.583 -11.835 1.048 1.00 83.19 100 ILE A N 1
ATOM 787 C CA . ILE A 1 100 ? 30.580 -12.227 2.060 1.00 83.19 100 ILE A CA 1
ATOM 788 C C . ILE A 1 100 ? 30.702 -13.755 2.128 1.00 83.19 100 ILE A C 1
ATOM 790 O O . ILE A 1 100 ? 31.808 -14.283 2.240 1.00 83.19 100 ILE A O 1
ATOM 794 N N . ALA A 1 101 ? 29.585 -14.481 2.028 1.00 80.81 101 ALA A N 1
ATOM 795 C CA . ALA A 1 101 ? 29.585 -15.941 2.045 1.00 80.81 101 ALA A CA 1
ATOM 796 C C . ALA A 1 101 ? 30.279 -16.563 0.817 1.00 80.81 101 ALA A C 1
ATOM 798 O O . ALA A 1 101 ? 30.935 -17.592 0.953 1.00 80.81 101 ALA A O 1
ATOM 799 N N . ILE A 1 102 ? 30.162 -15.941 -0.363 1.00 84.31 102 ILE A N 1
ATOM 800 C CA . ILE A 1 102 ? 30.682 -16.476 -1.633 1.00 84.31 102 ILE A CA 1
ATOM 801 C C . ILE A 1 102 ? 32.118 -16.001 -1.912 1.00 84.31 102 ILE A C 1
ATOM 803 O O . ILE A 1 102 ? 32.991 -16.812 -2.211 1.00 84.31 102 ILE A O 1
ATOM 807 N N . LEU A 1 103 ? 32.402 -14.702 -1.791 1.00 86.25 103 LEU A N 1
ATOM 808 C CA . LEU A 1 103 ? 33.670 -14.088 -2.214 1.00 86.25 103 LEU A CA 1
ATOM 809 C C . LEU A 1 103 ? 34.733 -14.147 -1.115 1.00 86.25 103 LEU A C 1
ATOM 811 O O . LEU A 1 103 ? 34.560 -13.539 -0.061 1.00 86.25 103 LEU A O 1
ATOM 815 N N . THR A 1 104 ? 35.802 -14.920 -1.337 1.00 73.88 104 THR A N 1
ATOM 816 C CA . THR A 1 104 ? 36.915 -15.122 -0.384 1.00 73.88 104 THR A CA 1
ATOM 817 C C . THR A 1 104 ? 37.634 -13.833 -0.023 1.00 73.88 104 THR A C 1
ATOM 819 O O . THR A 1 104 ? 38.054 -13.670 1.117 1.00 73.88 104 THR A O 1
ATOM 822 N N . GLU A 1 105 ? 37.702 -12.901 -0.965 1.00 80.88 105 GLU A N 1
ATOM 823 C CA . GLU A 1 105 ? 38.206 -11.553 -0.763 1.00 80.88 105 GLU A CA 1
ATOM 824 C C . GLU A 1 105 ? 37.161 -10.588 -1.313 1.00 80.88 105 GLU A C 1
ATOM 826 O O . GLU A 1 105 ? 36.696 -10.739 -2.444 1.00 80.88 105 GLU A O 1
ATOM 831 N N . LEU A 1 106 ? 36.738 -9.619 -0.501 1.00 75.62 106 LEU A N 1
ATOM 832 C CA . LEU A 1 106 ? 35.805 -8.589 -0.944 1.00 75.62 106 LEU A CA 1
ATOM 833 C C . LEU A 1 106 ? 36.623 -7.447 -1.551 1.00 75.62 106 LEU A C 1
ATOM 835 O O . LEU A 1 106 ? 37.338 -6.766 -0.812 1.00 75.62 106 LEU A O 1
ATOM 839 N N . PRO A 1 107 ? 36.545 -7.221 -2.873 1.00 63.91 107 PRO A N 1
ATOM 840 C CA . PRO A 1 107 ? 37.248 -6.116 -3.496 1.00 63.91 107 PRO A CA 1
ATOM 841 C C . PRO A 1 107 ? 36.581 -4.802 -3.076 1.00 63.91 107 PRO A C 1
ATOM 843 O O . PRO A 1 107 ? 35.440 -4.525 -3.441 1.00 63.91 107 PRO A O 1
ATOM 846 N N . GLY A 1 108 ? 37.308 -3.980 -2.322 1.00 67.62 108 GLY A N 1
ATOM 847 C CA . GLY A 1 108 ? 36.939 -2.591 -2.064 1.00 67.62 108 GLY A CA 1
ATOM 848 C C . GLY A 1 108 ? 35.912 -2.346 -0.950 1.00 67.62 108 GLY A C 1
ATOM 849 O O . GLY A 1 108 ? 35.160 -3.216 -0.519 1.00 67.62 108 GLY A O 1
ATOM 850 N N . GLU A 1 109 ? 35.969 -1.101 -0.474 1.00 76.75 109 GLU A N 1
ATOM 851 C CA . GLU A 1 109 ? 35.393 -0.500 0.733 1.00 76.75 109 GLU A CA 1
ATOM 852 C C . GLU A 1 109 ? 34.189 -1.207 1.376 1.00 76.75 109 GLU A C 1
ATOM 854 O O . GLU A 1 109 ? 33.053 -1.144 0.898 1.00 76.75 109 GLU A O 1
ATOM 859 N N . GLN A 1 110 ? 34.430 -1.750 2.577 1.00 81.56 110 GLN A N 1
ATOM 860 C CA . GLN A 1 110 ? 33.432 -2.350 3.477 1.00 81.56 110 GLN A CA 1
ATOM 861 C C . GLN A 1 110 ? 32.197 -1.455 3.719 1.00 81.56 110 GLN A C 1
ATOM 863 O O . GLN A 1 110 ? 31.116 -1.932 4.071 1.00 81.56 110 GLN A O 1
ATOM 868 N N . PHE A 1 111 ? 32.350 -0.152 3.489 1.00 81.88 111 PHE A N 1
ATOM 869 C CA . PHE A 1 111 ? 31.326 0.872 3.612 1.00 81.88 111 PHE A CA 1
ATOM 870 C C . PHE A 1 111 ? 30.084 0.621 2.735 1.00 81.88 111 PHE A C 1
ATOM 872 O O . PHE A 1 111 ? 28.957 0.805 3.205 1.00 81.88 111 PHE A O 1
ATOM 879 N N . TRP A 1 112 ? 30.244 0.123 1.502 1.00 83.56 112 TRP A N 1
ATOM 880 C CA . TRP A 1 112 ? 29.112 -0.102 0.587 1.00 83.56 112 TRP A CA 1
ATOM 881 C C . TRP A 1 112 ? 28.149 -1.193 1.069 1.00 83.56 112 TRP A C 1
ATOM 883 O O . TRP A 1 112 ? 26.937 -1.089 0.865 1.00 83.56 112 TRP A O 1
ATOM 893 N N . TYR A 1 113 ? 28.659 -2.206 1.770 1.00 84.69 113 TYR A N 1
ATOM 894 C CA . TYR A 1 113 ? 27.840 -3.277 2.342 1.00 84.69 113 TYR A CA 1
ATOM 895 C C . TYR A 1 113 ? 26.951 -2.761 3.472 1.00 84.69 113 TYR A C 1
ATOM 897 O O . TYR A 1 113 ? 25.755 -3.056 3.502 1.00 84.69 113 TYR A O 1
ATOM 905 N N . ILE A 1 114 ? 27.510 -1.926 4.352 1.00 83.12 114 ILE A N 1
ATOM 906 C CA . ILE A 1 114 ? 26.768 -1.295 5.450 1.00 83.12 114 ILE A CA 1
ATOM 907 C C . ILE A 1 114 ? 25.683 -0.373 4.886 1.00 83.12 114 ILE A C 1
ATOM 909 O O . ILE A 1 114 ? 24.537 -0.426 5.343 1.00 83.12 114 ILE A O 1
ATOM 913 N N . ILE A 1 115 ? 26.004 0.413 3.850 1.00 85.31 115 ILE A N 1
ATOM 914 C CA . ILE A 1 115 ? 25.009 1.239 3.153 1.00 85.31 115 ILE A CA 1
ATOM 915 C C . ILE A 1 115 ? 23.894 0.366 2.574 1.00 85.31 115 ILE A C 1
ATOM 917 O O . ILE A 1 115 ? 22.723 0.655 2.814 1.00 85.31 115 ILE A O 1
ATOM 921 N N . SER A 1 116 ? 24.224 -0.710 1.853 1.00 87.94 116 SER A N 1
ATOM 922 C CA . SER A 1 116 ? 23.221 -1.606 1.261 1.00 87.94 116 SER A CA 1
ATOM 923 C C . SER A 1 116 ? 22.295 -2.206 2.320 1.00 87.94 116 SER A C 1
ATOM 925 O O . SER A 1 116 ? 21.075 -2.208 2.139 1.00 87.94 116 SER A O 1
ATOM 927 N N . MET A 1 117 ? 22.842 -2.653 3.456 1.00 85.62 117 MET A N 1
ATOM 928 C CA . MET A 1 117 ? 22.037 -3.171 4.567 1.00 85.62 117 MET A CA 1
ATOM 929 C C . MET A 1 117 ? 21.134 -2.088 5.163 1.00 85.62 117 MET A C 1
ATOM 931 O O . MET A 1 117 ? 19.943 -2.332 5.367 1.00 85.62 117 MET A O 1
ATOM 935 N N . GLY A 1 118 ? 21.662 -0.881 5.385 1.00 84.31 118 GLY A N 1
ATOM 936 C CA . GLY A 1 118 ? 20.887 0.259 5.882 1.00 84.31 118 GLY A CA 1
ATOM 937 C C . GLY A 1 118 ? 19.740 0.641 4.943 1.00 84.31 118 GLY A C 1
ATOM 938 O O . GLY A 1 118 ? 18.593 0.771 5.379 1.00 84.31 118 GLY A O 1
ATOM 939 N N . VAL A 1 119 ? 20.017 0.736 3.640 1.00 87.94 119 VAL A N 1
ATOM 940 C CA . VAL A 1 119 ? 19.001 0.976 2.603 1.00 87.94 119 VAL A CA 1
ATOM 941 C C . VAL A 1 119 ? 17.969 -0.154 2.595 1.00 87.94 119 VAL A C 1
ATOM 943 O O . VAL A 1 119 ? 16.768 0.119 2.544 1.00 87.94 119 VAL A O 1
ATOM 946 N N . GLY A 1 120 ? 18.402 -1.410 2.726 1.00 88.88 120 GLY A N 1
ATOM 947 C CA . GLY A 1 120 ? 17.520 -2.571 2.827 1.00 88.88 120 GLY A CA 1
ATOM 948 C C . GLY A 1 120 ? 16.522 -2.462 3.983 1.00 88.88 120 GLY A C 1
ATOM 949 O O . GLY A 1 120 ? 15.315 -2.601 3.771 1.00 88.88 120 GLY A O 1
ATOM 950 N N . VAL A 1 121 ? 16.990 -2.113 5.187 1.00 86.81 121 VAL A N 1
ATOM 951 C CA . VAL A 1 121 ? 16.130 -1.906 6.370 1.00 86.81 121 VAL A CA 1
ATOM 952 C C . VAL A 1 121 ? 15.116 -0.782 6.139 1.00 86.81 121 VAL A C 1
ATOM 954 O O . VAL A 1 121 ? 13.932 -0.944 6.456 1.00 86.81 121 VAL A O 1
ATOM 957 N N . VAL A 1 122 ? 15.543 0.331 5.533 1.00 83.62 122 VAL A N 1
ATOM 958 C CA . VAL A 1 122 ? 14.643 1.442 5.183 1.00 83.62 122 VAL A CA 1
ATOM 959 C C . VAL A 1 122 ? 13.560 0.982 4.203 1.00 83.62 122 VAL A C 1
ATOM 961 O O . VAL A 1 122 ? 12.384 1.277 4.416 1.00 83.62 122 VAL A O 1
ATOM 964 N N . PHE A 1 123 ? 13.915 0.210 3.173 1.00 85.81 123 PHE A N 1
ATOM 965 C CA . PHE A 1 123 ? 12.960 -0.335 2.201 1.00 85.81 123 PHE A CA 1
ATOM 966 C C . PHE A 1 123 ? 11.982 -1.337 2.824 1.00 85.81 123 PHE A C 1
ATOM 968 O O . PHE A 1 123 ? 10.797 -1.315 2.483 1.00 85.81 123 PHE A O 1
ATOM 975 N N . ILE A 1 124 ? 12.435 -2.172 3.765 1.00 86.00 124 ILE A N 1
ATOM 976 C CA . ILE A 1 124 ? 11.561 -3.081 4.522 1.00 86.00 124 ILE A CA 1
ATOM 977 C C . ILE A 1 124 ? 10.528 -2.267 5.308 1.00 86.00 124 ILE A C 1
ATOM 979 O O . ILE A 1 124 ? 9.323 -2.470 5.135 1.00 86.00 124 ILE A O 1
ATOM 983 N N . GLY A 1 125 ? 10.979 -1.305 6.122 1.00 79.88 125 GLY A N 1
ATOM 984 C CA . GLY A 1 125 ? 10.089 -0.434 6.895 1.00 79.88 125 GLY A CA 1
ATOM 985 C C . GLY A 1 125 ? 9.121 0.340 5.999 1.00 79.88 125 GLY A C 1
ATOM 986 O O . GLY A 1 125 ? 7.919 0.411 6.271 1.00 79.88 125 GLY A O 1
ATOM 987 N N . PHE A 1 126 ? 9.617 0.846 4.872 1.00 79.06 126 PHE A N 1
ATOM 988 C CA . PHE A 1 126 ? 8.813 1.571 3.900 1.00 79.06 126 PHE A CA 1
ATOM 989 C C . PHE A 1 126 ? 7.770 0.680 3.210 1.00 79.06 126 PHE A C 1
ATOM 991 O O . PHE A 1 126 ? 6.618 1.089 3.063 1.00 79.06 126 PHE A O 1
ATOM 998 N N . GLY A 1 127 ? 8.120 -0.558 2.855 1.00 81.94 127 GLY A N 1
ATOM 999 C CA . GLY A 1 127 ? 7.185 -1.537 2.300 1.00 81.94 127 GLY A CA 1
ATOM 1000 C C . GLY A 1 127 ? 6.027 -1.853 3.253 1.00 81.94 127 GLY A C 1
ATOM 1001 O O . GLY A 1 127 ? 4.877 -1.954 2.816 1.00 81.94 127 GLY A O 1
ATOM 1002 N N . PHE A 1 128 ? 6.296 -1.903 4.563 1.00 77.19 128 PHE A N 1
ATOM 1003 C CA . PHE A 1 128 ? 5.252 -2.031 5.587 1.00 77.19 128 PHE A CA 1
ATOM 1004 C C . PHE A 1 128 ? 4.390 -0.766 5.731 1.00 77.19 128 PHE A C 1
ATOM 1006 O O . PHE A 1 128 ? 3.174 -0.878 5.897 1.00 77.19 128 PHE A O 1
ATOM 1013 N N . LEU A 1 129 ? 4.969 0.434 5.621 1.00 71.12 129 LEU A N 1
ATOM 1014 C CA . LEU A 1 129 ? 4.218 1.701 5.676 1.00 71.12 129 LEU A CA 1
ATOM 1015 C C . LEU A 1 129 ? 3.343 1.929 4.430 1.00 71.12 129 LEU A C 1
ATOM 1017 O O . LEU A 1 129 ? 2.207 2.405 4.534 1.00 71.12 129 LEU A O 1
ATOM 1021 N N . MET A 1 130 ? 3.832 1.536 3.254 1.00 67.75 130 MET A N 1
ATOM 1022 C CA . MET A 1 130 ? 3.101 1.560 1.977 1.00 67.75 130 MET A CA 1
ATOM 1023 C C . MET A 1 130 ? 1.899 0.613 1.954 1.00 67.75 130 MET A C 1
ATOM 1025 O O . MET A 1 130 ? 1.025 0.744 1.099 1.00 67.75 130 MET A O 1
ATOM 1029 N N . GLU A 1 131 ? 1.794 -0.307 2.915 1.00 64.44 131 GLU A N 1
ATOM 1030 C CA . GLU A 1 131 ? 0.598 -1.129 3.104 1.00 64.44 131 GLU A CA 1
ATOM 1031 C C . GLU A 1 131 ? -0.645 -0.296 3.492 1.00 64.44 131 GLU A C 1
ATOM 1033 O O . GLU A 1 131 ? -1.769 -0.807 3.510 1.00 64.44 131 GLU A O 1
ATOM 1038 N N . THR A 1 132 ? -0.483 1.003 3.773 1.00 62.84 132 THR A N 1
ATOM 1039 C CA . THR A 1 132 ? -1.601 1.930 3.969 1.00 62.84 132 THR A CA 1
ATOM 1040 C C . THR A 1 132 ? -2.475 2.024 2.705 1.00 62.84 132 THR A C 1
ATOM 1042 O O . THR A 1 132 ? -2.147 2.635 1.689 1.00 62.84 132 THR A O 1
ATOM 1045 N N . TYR A 1 133 ? -3.643 1.384 2.802 1.00 56.31 133 TYR A N 1
ATOM 1046 C CA . TYR A 1 133 ? -4.628 1.076 1.754 1.00 56.31 133 TYR A CA 1
ATOM 1047 C C . TYR A 1 133 ? -4.930 2.186 0.726 1.00 56.31 133 TYR A C 1
ATOM 1049 O O . TYR A 1 133 ? -5.225 1.892 -0.433 1.00 56.31 133 TYR A O 1
ATOM 1057 N N . GLU A 1 134 ? -4.868 3.463 1.111 1.00 60.38 134 GLU A N 1
ATOM 1058 C CA . GLU A 1 134 ? -5.202 4.565 0.202 1.00 60.38 134 GLU A CA 1
ATOM 1059 C C . GLU A 1 134 ? -4.127 4.865 -0.850 1.00 60.38 134 GLU A C 1
ATOM 1061 O O . GLU A 1 134 ? -4.471 5.334 -1.942 1.00 60.38 134 GLU A O 1
ATOM 1066 N N . LEU A 1 135 ? -2.849 4.585 -0.567 1.00 60.19 135 LEU A N 1
ATOM 1067 C CA . LEU A 1 135 ? -1.772 4.854 -1.524 1.00 60.19 135 LEU A CA 1
ATOM 1068 C C . LEU A 1 135 ? -1.822 3.885 -2.706 1.00 60.19 135 LEU A C 1
ATOM 1070 O O . LEU A 1 135 ? -1.764 4.324 -3.855 1.00 60.19 135 LEU A O 1
ATOM 1074 N N . ASN A 1 136 ? -2.017 2.591 -2.433 1.00 63.69 136 ASN A N 1
ATOM 1075 C CA . ASN A 1 136 ? -2.060 1.557 -3.470 1.00 63.69 136 ASN A CA 1
ATOM 1076 C C . ASN A 1 136 ? -3.161 1.830 -4.498 1.00 63.69 136 ASN A C 1
ATOM 1078 O O . ASN A 1 136 ? -2.912 1.751 -5.698 1.00 63.69 136 ASN A O 1
ATOM 1082 N N . LYS A 1 137 ? -4.355 2.252 -4.061 1.00 67.56 137 LYS A N 1
ATOM 1083 C CA . LYS A 1 137 ? -5.465 2.530 -4.986 1.00 67.56 137 LYS A CA 1
ATOM 1084 C C . LYS A 1 137 ? -5.157 3.690 -5.941 1.00 67.56 137 LYS A C 1
ATOM 1086 O O . LYS A 1 137 ? -5.489 3.613 -7.123 1.00 67.56 137 LYS A O 1
ATOM 1091 N N . LYS A 1 138 ? -4.514 4.757 -5.449 1.00 70.19 138 LYS A N 1
ATOM 1092 C CA . LYS A 1 138 ? -4.089 5.890 -6.291 1.00 70.19 138 LYS A CA 1
ATOM 1093 C C . LYS A 1 138 ? -2.944 5.504 -7.224 1.00 70.19 138 LYS A C 1
ATOM 1095 O O . LYS A 1 138 ? -2.975 5.887 -8.390 1.00 70.19 138 LYS A O 1
ATOM 1100 N N . LEU A 1 139 ? -1.977 4.726 -6.739 1.00 65.50 139 LEU A N 1
ATOM 1101 C CA . LEU A 1 139 ? -0.839 4.274 -7.540 1.00 65.50 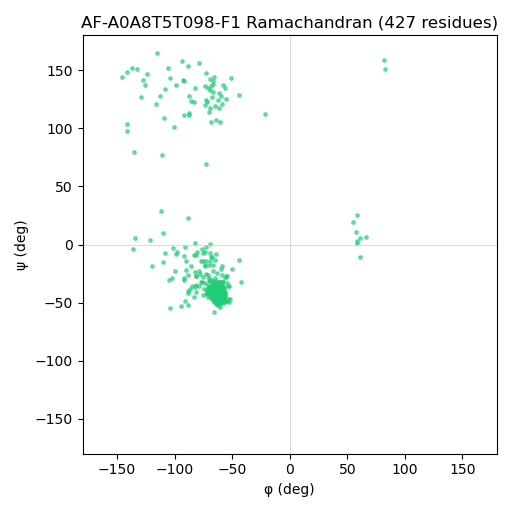139 LEU A CA 1
ATOM 1102 C C . LEU A 1 139 ? -1.284 3.369 -8.696 1.00 65.50 139 LEU A C 1
ATOM 1104 O O . LEU A 1 139 ? -0.828 3.541 -9.820 1.00 65.50 139 LEU A O 1
ATOM 1108 N N . ILE A 1 140 ? -2.229 2.461 -8.450 1.00 70.56 140 ILE A N 1
ATOM 1109 C CA . ILE A 1 140 ? -2.771 1.565 -9.481 1.00 70.56 140 ILE A CA 1
ATOM 1110 C C . ILE A 1 140 ? -3.555 2.338 -10.537 1.00 70.56 140 ILE A C 1
ATOM 1112 O O . ILE A 1 140 ? -3.404 2.066 -11.725 1.00 70.56 140 ILE A O 1
ATOM 1116 N N . ALA A 1 141 ? -4.355 3.328 -10.132 1.00 76.88 141 ALA A N 1
ATOM 1117 C CA . ALA A 1 141 ? -5.048 4.192 -11.085 1.00 76.88 141 ALA A CA 1
ATOM 1118 C C . ALA A 1 141 ? -4.053 4.938 -11.993 1.00 76.88 141 ALA A C 1
ATOM 1120 O O . ALA A 1 141 ? -4.266 5.020 -13.202 1.00 76.88 141 ALA A O 1
ATOM 1121 N N . LEU A 1 142 ? -2.938 5.416 -11.429 1.00 73.50 142 LEU A N 1
ATOM 1122 C CA . LEU A 1 142 ? -1.867 6.057 -12.193 1.00 73.50 142 LEU A CA 1
ATOM 1123 C C . LEU A 1 142 ? -1.142 5.076 -13.120 1.00 73.50 142 LEU A C 1
ATOM 1125 O O . LEU A 1 142 ? -0.944 5.399 -14.285 1.00 73.50 142 LEU A O 1
ATOM 1129 N N . LEU A 1 143 ? -0.793 3.875 -12.650 1.00 72.81 143 LEU A N 1
ATOM 1130 C CA . LEU A 1 143 ? -0.158 2.843 -13.481 1.00 72.81 143 LEU A CA 1
ATOM 1131 C C . LEU A 1 143 ? -1.061 2.404 -14.636 1.00 72.81 143 LEU A C 1
ATOM 1133 O O . LEU A 1 143 ? -0.585 2.214 -15.753 1.00 72.81 143 LEU A O 1
ATOM 1137 N N . LYS A 1 144 ? -2.371 2.288 -14.395 1.00 80.94 144 LYS A N 1
ATOM 1138 C CA . LYS A 1 144 ? -3.347 1.989 -15.446 1.00 80.94 144 LYS A CA 1
ATOM 1139 C C . LYS A 1 144 ? -3.404 3.114 -16.482 1.00 80.94 144 LYS A C 1
ATOM 1141 O O . LYS A 1 144 ? -3.336 2.826 -17.674 1.00 80.94 144 LYS A O 1
ATOM 1146 N N . SER A 1 145 ? -3.429 4.372 -16.037 1.00 79.00 145 SER A N 1
ATOM 1147 C CA . SER A 1 145 ? -3.332 5.528 -16.936 1.00 79.00 145 SER A CA 1
ATOM 1148 C C . SER A 1 145 ? -2.029 5.512 -17.738 1.00 79.00 145 SER A C 1
ATOM 1150 O O . SER A 1 145 ? -2.065 5.760 -18.936 1.00 79.00 145 SER A O 1
ATOM 1152 N N . LEU A 1 146 ? -0.896 5.184 -17.110 1.00 75.25 146 LEU A N 1
ATOM 1153 C CA . LEU A 1 146 ? 0.407 5.125 -17.774 1.00 75.25 146 LEU A CA 1
ATOM 1154 C C . LEU A 1 146 ? 0.442 4.023 -18.843 1.00 75.25 146 LEU A C 1
ATOM 1156 O O . LEU A 1 146 ? 0.915 4.253 -19.953 1.00 75.25 146 LEU A O 1
ATOM 1160 N N . LYS A 1 147 ? -0.128 2.846 -18.545 1.00 84.25 147 LYS A N 1
ATOM 1161 C CA . LYS A 1 147 ? -0.305 1.755 -19.515 1.00 84.25 147 LYS A CA 1
ATOM 1162 C C . LYS A 1 147 ? -1.157 2.202 -20.703 1.00 84.25 147 LYS A C 1
ATOM 1164 O O . LYS A 1 147 ? -0.804 1.925 -21.846 1.00 84.25 147 LYS A O 1
ATOM 1169 N N . GLU A 1 148 ? -2.272 2.882 -20.449 1.00 84.50 148 GLU A N 1
ATOM 1170 C CA . GLU A 1 148 ? -3.152 3.394 -21.505 1.00 84.50 148 GLU A CA 1
ATOM 1171 C C . GLU A 1 148 ? -2.451 4.453 -22.370 1.00 84.50 148 GLU A C 1
ATOM 1173 O O . GLU A 1 148 ? -2.583 4.403 -23.597 1.00 84.50 148 GLU A O 1
ATOM 1178 N N . THR A 1 149 ? -1.654 5.352 -21.774 1.00 78.62 149 THR A N 1
ATOM 1179 C CA . THR A 1 149 ? -0.792 6.277 -22.528 1.00 78.62 149 THR A CA 1
ATOM 1180 C C . THR A 1 149 ? 0.201 5.495 -23.386 1.00 78.62 149 THR A C 1
ATOM 1182 O O . THR A 1 149 ? 0.277 5.726 -24.589 1.00 78.62 149 THR A O 1
ATOM 1185 N N . PHE A 1 150 ? 0.905 4.516 -22.813 1.00 75.00 150 PHE A N 1
ATOM 1186 C CA . PHE A 1 150 ? 1.924 3.742 -23.524 1.00 75.00 150 PHE A CA 1
ATOM 1187 C C . PHE A 1 150 ? 1.351 2.978 -24.726 1.00 75.00 150 PHE A C 1
ATOM 1189 O O . PHE A 1 150 ? 1.927 2.988 -25.811 1.00 75.00 150 PHE A O 1
ATOM 1196 N N . VAL A 1 151 ? 0.166 2.379 -24.578 1.00 81.94 151 VAL A N 1
ATOM 1197 C CA . VAL A 1 151 ? -0.534 1.708 -25.686 1.00 81.94 151 VAL A CA 1
ATOM 1198 C C . VAL A 1 151 ? -0.930 2.702 -26.784 1.00 81.94 151 VAL A C 1
ATOM 1200 O O . VAL A 1 151 ? -0.816 2.377 -27.968 1.00 81.94 151 VAL A O 1
ATOM 1203 N N . LYS A 1 152 ? -1.379 3.915 -26.430 1.00 81.25 152 LYS A N 1
ATOM 1204 C CA . LYS A 1 152 ? -1.682 4.972 -27.414 1.00 81.25 152 LYS A CA 1
ATOM 1205 C C . LYS A 1 152 ? -0.426 5.432 -28.153 1.00 81.25 152 LYS A C 1
ATOM 1207 O O . LYS A 1 152 ? -0.481 5.586 -29.372 1.00 81.25 152 LYS A O 1
ATOM 1212 N N . ILE A 1 153 ? 0.683 5.594 -27.435 1.00 73.75 153 ILE A N 1
ATOM 1213 C CA . ILE A 1 153 ? 1.990 5.948 -27.998 1.00 73.75 153 ILE A CA 1
ATOM 1214 C C . ILE A 1 153 ? 2.448 4.865 -28.978 1.00 73.75 153 ILE A C 1
ATOM 1216 O O . ILE A 1 153 ? 2.694 5.173 -30.138 1.00 73.75 153 ILE A O 1
ATOM 1220 N N . LEU A 1 154 ? 2.441 3.587 -28.585 1.00 76.00 154 LEU A N 1
ATOM 1221 C CA . LEU A 1 154 ? 2.802 2.473 -29.475 1.00 76.00 154 LEU A CA 1
ATOM 1222 C C . LEU A 1 154 ? 1.949 2.439 -30.751 1.00 76.00 154 LEU A C 1
ATOM 1224 O O . LEU A 1 154 ? 2.476 2.248 -31.849 1.00 76.00 154 LEU A O 1
ATOM 1228 N N . LYS A 1 155 ? 0.634 2.669 -30.630 1.00 79.75 155 LYS A N 1
ATOM 1229 C CA . LYS A 1 155 ? -0.257 2.764 -31.796 1.00 79.75 155 LYS A CA 1
ATOM 1230 C C . LYS A 1 155 ? 0.097 3.950 -32.697 1.00 79.75 155 LYS A C 1
ATOM 1232 O O . LYS A 1 155 ? 0.061 3.802 -33.914 1.00 79.75 155 LYS A O 1
ATOM 1237 N N . ARG A 1 156 ? 0.452 5.105 -32.126 1.00 77.38 156 ARG A N 1
ATOM 1238 C CA . ARG A 1 156 ? 0.830 6.318 -32.870 1.00 77.38 156 ARG A CA 1
ATOM 1239 C C . ARG A 1 156 ? 2.190 6.174 -33.560 1.00 77.38 156 ARG A C 1
ATOM 1241 O O . ARG A 1 156 ? 2.316 6.559 -34.722 1.00 77.38 156 ARG A O 1
ATOM 1248 N N . ILE A 1 157 ? 3.164 5.572 -32.878 1.00 72.56 157 ILE A N 1
ATOM 1249 C CA . ILE A 1 157 ? 4.501 5.272 -33.404 1.00 72.56 157 ILE A CA 1
ATOM 1250 C C . ILE A 1 157 ? 4.389 4.413 -34.667 1.00 72.56 157 ILE A C 1
ATOM 1252 O O . ILE A 1 157 ? 5.014 4.735 -35.675 1.00 72.56 157 ILE A O 1
ATOM 1256 N N . LYS A 1 158 ? 3.528 3.384 -34.659 1.00 74.62 158 LYS A N 1
ATOM 1257 C CA . LYS A 1 158 ? 3.369 2.465 -35.798 1.00 74.62 158 LYS A CA 1
ATOM 1258 C C . LYS A 1 158 ? 2.971 3.172 -37.103 1.00 74.62 158 LYS A C 1
ATOM 1260 O O . LYS A 1 158 ? 3.437 2.778 -38.162 1.00 74.62 158 LYS A O 1
ATOM 1265 N N . TRP A 1 159 ? 2.149 4.221 -37.034 1.00 73.56 159 TRP A N 1
ATOM 1266 C CA . TRP A 1 159 ? 1.705 4.970 -38.218 1.00 73.56 159 TRP A CA 1
ATOM 1267 C C . TRP A 1 159 ? 2.655 6.110 -38.592 1.00 73.56 159 TRP A C 1
ATOM 1269 O O . TRP A 1 159 ? 2.942 6.305 -39.769 1.00 73.56 159 TRP A O 1
ATOM 1279 N N . LYS A 1 160 ? 3.197 6.839 -37.608 1.00 67.44 160 LYS A N 1
ATOM 1280 C CA . LYS A 1 160 ? 4.139 7.935 -37.884 1.00 67.44 160 LYS A CA 1
ATOM 1281 C C . LYS A 1 160 ? 5.466 7.444 -38.452 1.00 67.44 160 LYS A C 1
ATOM 1283 O O . LYS A 1 160 ? 5.998 8.113 -39.327 1.00 67.44 160 LYS A O 1
ATOM 1288 N N . ILE A 1 161 ? 5.978 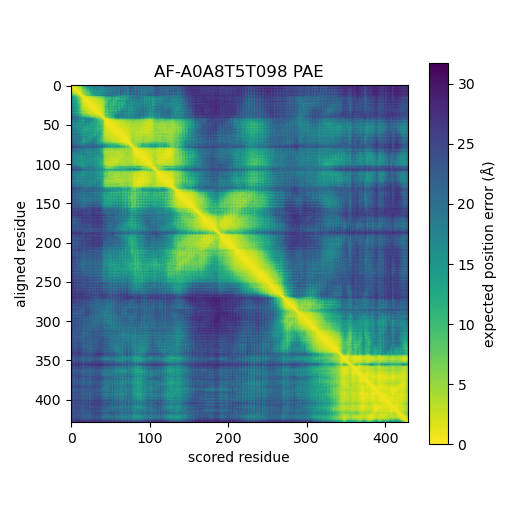6.302 -37.984 1.00 66.06 161 ILE A N 1
ATOM 1289 C CA . ILE A 1 161 ? 7.213 5.733 -38.534 1.00 66.06 161 ILE A CA 1
ATOM 1290 C C . ILE A 1 161 ? 7.020 5.344 -39.994 1.00 66.06 161 ILE A C 1
ATOM 1292 O O . ILE A 1 161 ? 7.969 5.448 -40.735 1.00 66.06 161 ILE A O 1
ATOM 1296 N N . VAL A 1 162 ? 5.834 4.941 -40.455 1.00 67.94 162 VAL A N 1
ATOM 1297 C CA . VAL A 1 162 ? 5.655 4.525 -41.860 1.00 67.94 162 VAL A CA 1
ATOM 1298 C C . VAL A 1 162 ? 5.531 5.723 -42.811 1.00 67.94 162 VAL A C 1
ATOM 1300 O O . VAL A 1 162 ? 6.062 5.674 -43.916 1.00 67.94 162 VAL A O 1
ATOM 1303 N N . PHE A 1 163 ? 4.887 6.814 -42.383 1.00 71.44 163 PHE A N 1
ATOM 1304 C CA . PHE A 1 163 ? 4.504 7.933 -43.263 1.00 71.44 163 PHE A CA 1
ATOM 1305 C C . PHE A 1 163 ? 5.286 9.235 -43.038 1.00 71.44 163 PHE A C 1
ATOM 1307 O O . PHE A 1 163 ? 4.911 10.286 -43.558 1.00 71.44 163 PHE A O 1
ATOM 1314 N N . SER A 1 164 ? 6.349 9.212 -42.238 1.00 77.38 164 SER A N 1
ATOM 1315 C CA . SER A 1 164 ? 7.125 10.421 -41.972 1.00 77.38 164 SER A CA 1
ATOM 1316 C C . SER A 1 164 ? 7.978 10.833 -43.172 1.00 77.38 164 SER A C 1
ATOM 1318 O O . SER A 1 164 ? 8.700 9.991 -43.702 1.00 77.38 164 SER A O 1
ATOM 1320 N N . PRO A 1 165 ? 8.025 12.128 -43.535 1.00 76.94 165 PRO A N 1
ATOM 1321 C CA . PRO A 1 165 ? 8.995 12.644 -44.503 1.00 76.94 165 PRO A CA 1
ATOM 1322 C C . PRO A 1 165 ? 10.445 12.332 -44.106 1.00 76.94 165 PRO A C 1
ATOM 1324 O O . PRO A 1 165 ? 11.305 12.175 -44.962 1.00 76.94 165 PRO A O 1
ATOM 1327 N N . TRP A 1 166 ? 10.715 12.178 -42.806 1.00 77.88 166 TRP A N 1
ATOM 1328 C CA . TRP A 1 166 ? 12.041 11.857 -42.278 1.00 77.88 166 TRP A CA 1
ATOM 1329 C C . TRP A 1 166 ? 12.466 10.405 -42.539 1.00 77.88 166 TRP A C 1
ATOM 1331 O O . TRP A 1 166 ? 13.659 10.115 -42.489 1.00 77.88 166 TRP A O 1
ATOM 1341 N N . ASN A 1 167 ? 11.547 9.508 -42.928 1.00 79.19 167 ASN A N 1
ATOM 1342 C CA . ASN A 1 167 ? 11.919 8.167 -43.397 1.00 79.19 167 ASN A CA 1
ATOM 1343 C C . ASN A 1 167 ? 12.818 8.187 -44.624 1.00 79.19 167 ASN A C 1
ATOM 1345 O O . ASN A 1 167 ? 13.540 7.214 -44.837 1.00 79.19 167 ASN A O 1
ATOM 1349 N N . LEU A 1 168 ? 12.825 9.280 -45.391 1.00 79.06 168 LEU A N 1
ATOM 1350 C CA . LEU A 1 168 ? 13.805 9.474 -46.453 1.00 79.06 168 LEU A CA 1
ATOM 1351 C C . LEU A 1 168 ? 15.237 9.326 -45.933 1.00 79.06 168 LEU A C 1
ATOM 1353 O O . LEU A 1 168 ? 16.043 8.725 -46.625 1.00 79.06 168 LEU A O 1
ATOM 1357 N N . PHE A 1 169 ? 15.555 9.747 -44.705 1.00 79.25 169 PHE A N 1
ATOM 1358 C CA . PHE A 1 169 ? 16.894 9.551 -44.136 1.00 79.25 169 PHE A CA 1
ATOM 1359 C C . PHE A 1 169 ? 17.217 8.081 -43.863 1.00 79.25 169 PHE A C 1
ATOM 1361 O O . PHE A 1 169 ? 18.345 7.655 -44.096 1.00 79.25 169 PHE A O 1
ATOM 1368 N N . SER A 1 170 ? 16.239 7.285 -43.424 1.00 81.12 170 SER A N 1
ATOM 1369 C CA . SER A 1 170 ? 16.422 5.836 -43.269 1.00 81.12 170 SER A CA 1
ATOM 1370 C C . SER A 1 170 ? 16.525 5.129 -44.615 1.00 81.12 170 SER A C 1
ATOM 1372 O O . SER A 1 170 ? 17.370 4.254 -44.763 1.00 81.12 170 SER A O 1
ATOM 1374 N N . VAL A 1 171 ? 15.722 5.525 -45.604 1.00 85.19 171 VAL A N 1
ATOM 1375 C CA . VAL A 1 171 ? 15.806 4.990 -46.969 1.00 85.19 171 VAL A CA 1
ATOM 1376 C C . VAL A 1 171 ? 17.156 5.340 -47.593 1.00 85.19 171 VAL A C 1
ATOM 1378 O O . VAL A 1 171 ? 17.810 4.451 -48.126 1.00 85.19 171 VAL A O 1
ATOM 1381 N N . VAL A 1 172 ? 17.622 6.585 -47.463 1.00 86.44 172 VAL A N 1
ATOM 1382 C CA . VAL A 1 172 ? 18.945 7.027 -47.929 1.00 86.44 172 VAL A CA 1
ATOM 1383 C C . VAL A 1 172 ? 20.053 6.275 -47.194 1.00 86.44 172 VAL A C 1
ATOM 1385 O O . VAL A 1 172 ? 20.946 5.749 -47.845 1.00 86.44 172 VAL A O 1
ATOM 1388 N N . GLY A 1 173 ? 19.978 6.141 -45.867 1.00 84.31 173 GLY A N 1
ATOM 1389 C CA . GLY A 1 173 ? 20.963 5.392 -45.081 1.00 84.31 173 GLY A CA 1
ATOM 1390 C C . GLY A 1 173 ? 21.044 3.912 -45.467 1.00 84.31 173 GLY A C 1
ATOM 1391 O O . GLY A 1 173 ? 22.139 3.393 -45.667 1.00 84.31 173 GLY A O 1
ATOM 1392 N N . ILE A 1 174 ? 19.899 3.243 -45.648 1.00 85.62 174 ILE A N 1
ATOM 1393 C CA . ILE A 1 174 ? 19.835 1.852 -46.130 1.00 85.62 174 ILE A CA 1
ATOM 1394 C C . ILE A 1 174 ? 20.372 1.756 -47.559 1.00 85.62 174 ILE A C 1
ATOM 1396 O O . ILE A 1 174 ? 21.144 0.851 -47.857 1.00 85.62 174 ILE A O 1
ATOM 1400 N N . THR A 1 175 ? 20.009 2.695 -48.432 1.00 88.38 175 THR A N 1
ATOM 1401 C CA . THR A 1 175 ? 20.485 2.721 -49.822 1.00 88.38 175 THR A CA 1
ATOM 1402 C C . THR A 1 175 ? 22.001 2.882 -49.872 1.00 88.38 175 THR A C 1
ATOM 1404 O O . THR A 1 175 ? 22.654 2.152 -50.606 1.00 88.38 175 THR A O 1
ATOM 1407 N N . VAL A 1 176 ? 22.578 3.757 -49.043 1.00 84.62 176 VAL A N 1
ATOM 1408 C CA . VAL A 1 176 ? 24.033 3.913 -48.901 1.00 84.62 176 VAL A CA 1
ATOM 1409 C C . VAL A 1 176 ? 24.678 2.601 -48.452 1.00 84.62 176 VAL A C 1
ATOM 1411 O O . VAL A 1 176 ? 25.602 2.136 -49.106 1.00 84.62 176 VAL A O 1
ATOM 1414 N N . ILE A 1 177 ? 24.148 1.954 -47.408 1.00 82.56 177 ILE A N 1
ATOM 1415 C CA . ILE A 1 177 ? 24.650 0.659 -46.915 1.00 82.56 177 ILE A CA 1
ATOM 1416 C C . ILE A 1 177 ? 24.601 -0.417 -48.012 1.00 82.56 177 ILE A C 1
ATOM 1418 O O . ILE A 1 177 ? 25.566 -1.157 -48.189 1.00 82.56 177 ILE A O 1
ATOM 1422 N N . VAL A 1 178 ? 23.499 -0.499 -48.762 1.00 86.75 178 VAL A N 1
ATOM 1423 C CA . VAL A 1 178 ? 23.313 -1.488 -49.835 1.00 86.75 178 VAL A CA 1
ATOM 1424 C C . VAL A 1 178 ? 24.242 -1.209 -51.019 1.00 86.75 178 VAL A C 1
ATOM 1426 O O . VAL A 1 178 ? 24.880 -2.134 -51.515 1.00 86.75 178 VAL A O 1
ATOM 1429 N N . LEU A 1 179 ? 24.369 0.046 -51.459 1.00 86.81 179 LEU A N 1
ATOM 1430 C CA . LEU A 1 179 ? 25.264 0.425 -52.559 1.00 86.81 179 LEU A CA 1
ATOM 1431 C C . LEU A 1 179 ? 26.739 0.179 -52.211 1.00 86.81 179 LEU A C 1
ATOM 1433 O O . LEU A 1 179 ? 27.496 -0.283 -53.066 1.00 86.81 179 LEU A O 1
ATOM 1437 N N . THR A 1 180 ? 27.135 0.436 -50.960 1.00 84.12 180 THR A N 1
ATOM 1438 C CA . THR A 1 180 ? 28.471 0.107 -50.443 1.00 84.12 180 THR A CA 1
ATOM 1439 C C . THR A 1 180 ? 28.685 -1.407 -50.379 1.00 84.12 180 THR A C 1
ATOM 1441 O O . THR A 1 180 ? 29.722 -1.890 -50.821 1.00 84.12 180 THR A O 1
ATOM 1444 N N . ALA A 1 181 ? 27.700 -2.184 -49.915 1.00 80.62 181 ALA A N 1
ATOM 1445 C CA . ALA A 1 181 ? 27.792 -3.648 -49.876 1.00 80.62 181 ALA A CA 1
ATOM 1446 C C . ALA A 1 181 ? 27.918 -4.288 -51.269 1.00 80.62 181 ALA A C 1
ATOM 1448 O O . ALA A 1 181 ? 28.594 -5.302 -51.422 1.00 80.62 181 ALA A O 1
ATOM 1449 N N . LEU A 1 182 ? 27.300 -3.684 -52.286 1.00 89.88 182 LEU A N 1
ATOM 1450 C CA . LEU A 1 182 ? 27.393 -4.116 -53.684 1.00 89.88 182 LEU A CA 1
ATOM 1451 C C . LEU A 1 182 ? 28.661 -3.617 -54.397 1.00 89.88 182 LEU A C 1
ATOM 1453 O O . LEU A 1 182 ? 28.840 -3.901 -55.579 1.00 89.88 182 LEU A O 1
ATOM 1457 N N . ASN A 1 183 ? 29.538 -2.884 -53.700 1.00 87.56 183 ASN A N 1
ATOM 1458 C CA . ASN A 1 183 ? 30.785 -2.334 -54.236 1.00 87.56 183 ASN A CA 1
ATOM 1459 C C . ASN A 1 183 ? 30.584 -1.396 -55.451 1.00 87.56 183 ASN A C 1
ATOM 1461 O O . ASN A 1 183 ? 31.481 -1.223 -56.274 1.00 87.56 183 ASN A O 1
ATOM 1465 N N . ILE A 1 184 ? 29.400 -0.778 -55.570 1.00 87.81 184 ILE A N 1
ATOM 1466 C CA . ILE A 1 184 ? 29.029 0.122 -56.682 1.00 87.81 184 ILE A CA 1
ATOM 1467 C C . ILE A 1 184 ? 29.751 1.481 -56.570 1.00 87.81 184 ILE A C 1
ATOM 1469 O O . ILE A 1 184 ? 29.864 2.213 -57.552 1.00 87.81 184 ILE A O 1
ATOM 1473 N N . LEU A 1 185 ? 30.277 1.815 -55.387 1.00 80.00 185 LEU A N 1
ATOM 1474 C CA . LEU A 1 185 ? 31.040 3.035 -55.102 1.00 80.00 185 LEU A CA 1
ATOM 1475 C C . LEU A 1 185 ? 32.520 2.690 -54.824 1.00 80.00 185 LEU A C 1
ATOM 1477 O O . LEU A 1 185 ? 32.932 2.686 -53.667 1.00 80.00 185 LEU A O 1
ATOM 1481 N N . PRO A 1 186 ? 33.335 2.403 -55.857 1.00 70.06 186 PRO A N 1
ATOM 1482 C CA . PRO A 1 186 ? 34.678 1.832 -55.690 1.00 70.06 186 PRO A CA 1
ATOM 1483 C C . PRO A 1 186 ? 35.751 2.825 -55.210 1.00 70.06 186 PRO A C 1
ATOM 1485 O O . PRO A 1 186 ? 36.877 2.422 -54.945 1.00 70.06 186 PRO A O 1
ATOM 1488 N N . PHE A 1 187 ? 35.441 4.122 -55.122 1.00 69.25 187 PHE A N 1
ATOM 1489 C CA . PHE A 1 187 ? 36.440 5.173 -54.891 1.00 69.25 187 PHE A CA 1
ATOM 1490 C C . PHE A 1 187 ? 36.698 5.519 -53.421 1.00 69.25 187 PHE A C 1
ATOM 1492 O O . PHE A 1 187 ? 37.536 6.377 -53.151 1.00 69.25 187 PHE A O 1
ATOM 1499 N N . LEU A 1 188 ? 35.995 4.907 -52.467 1.00 58.53 188 LEU A N 1
ATOM 1500 C CA . LEU A 1 188 ? 36.051 5.322 -51.066 1.00 58.53 188 LEU A CA 1
ATOM 1501 C C . LEU A 1 188 ? 36.019 4.130 -50.096 1.00 58.53 188 LEU A C 1
ATOM 1503 O O . LEU A 1 188 ? 35.377 3.119 -50.367 1.00 58.53 188 LEU A O 1
ATOM 1507 N N . ASP A 1 189 ? 36.674 4.275 -48.939 1.00 69.69 189 ASP A N 1
ATOM 1508 C CA . ASP A 1 189 ? 36.783 3.227 -47.916 1.00 69.69 189 ASP A CA 1
ATOM 1509 C C . ASP A 1 189 ? 35.416 2.747 -47.398 1.00 69.69 189 ASP A C 1
ATOM 1511 O O . ASP A 1 189 ? 34.634 3.502 -46.806 1.00 69.69 189 ASP A O 1
ATOM 1515 N N . ASN A 1 190 ? 35.165 1.443 -47.556 1.00 74.88 190 ASN A N 1
ATOM 1516 C CA . ASN A 1 190 ? 33.890 0.785 -47.256 1.00 74.88 190 ASN A CA 1
ATOM 1517 C C . ASN A 1 190 ? 33.372 1.051 -45.831 1.00 74.88 190 ASN A C 1
ATOM 1519 O O . ASN A 1 190 ? 32.169 1.209 -45.631 1.00 74.88 190 ASN A O 1
ATOM 1523 N N . LEU A 1 191 ? 34.254 1.151 -44.831 1.00 80.06 191 LEU A N 1
ATOM 1524 C CA . LEU A 1 191 ? 33.869 1.328 -43.425 1.00 80.06 191 LEU A CA 1
ATOM 1525 C C . LEU A 1 191 ? 33.127 2.652 -43.167 1.00 80.06 191 LEU A C 1
ATOM 1527 O O . LEU A 1 191 ? 32.190 2.697 -42.368 1.00 80.06 191 LEU A O 1
ATOM 1531 N N . TYR A 1 192 ? 33.518 3.725 -43.854 1.00 84.88 192 TYR A N 1
ATOM 1532 C CA . TYR A 1 192 ? 33.001 5.068 -43.595 1.00 84.88 192 TYR A CA 1
ATOM 1533 C C . TYR A 1 192 ? 31.511 5.197 -43.950 1.00 84.88 192 TYR A C 1
ATOM 1535 O O . TYR A 1 192 ? 30.734 5.801 -43.208 1.00 84.88 192 TYR A O 1
ATOM 1543 N N . TYR A 1 193 ? 31.071 4.548 -45.029 1.00 79.69 193 TYR A N 1
ATOM 1544 C CA . TYR A 1 193 ? 29.677 4.596 -45.477 1.00 79.69 193 TYR A CA 1
ATOM 1545 C C . TYR A 1 193 ? 28.734 3.732 -44.645 1.00 79.69 193 TYR A C 1
ATOM 1547 O O . TYR A 1 193 ? 27.593 4.138 -44.416 1.00 79.69 193 TYR A O 1
ATOM 1555 N N . TYR A 1 194 ? 29.206 2.600 -44.111 1.00 77.50 194 TYR A N 1
ATOM 1556 C CA . TYR A 1 194 ? 28.438 1.849 -43.114 1.00 77.50 194 TYR A CA 1
ATOM 1557 C C . TYR A 1 194 ? 28.195 2.689 -41.857 1.00 77.50 194 TYR A C 1
ATOM 1559 O O . TYR A 1 194 ? 27.082 2.693 -41.326 1.00 77.50 194 TYR A O 1
ATOM 1567 N N . ILE A 1 195 ? 29.204 3.452 -41.416 1.00 82.00 195 ILE A N 1
ATOM 1568 C CA . ILE A 1 195 ? 29.073 4.363 -40.274 1.00 82.00 195 ILE A CA 1
ATOM 1569 C C . ILE A 1 195 ? 28.088 5.491 -40.601 1.00 82.00 195 ILE A C 1
ATOM 1571 O O . ILE A 1 195 ? 27.173 5.728 -39.815 1.00 82.00 195 ILE A O 1
ATOM 1575 N N . ILE A 1 196 ? 28.205 6.146 -41.761 1.00 86.06 196 ILE A N 1
ATOM 1576 C CA . ILE A 1 196 ? 27.272 7.213 -42.167 1.00 86.06 196 ILE A CA 1
ATOM 1577 C C . ILE A 1 196 ? 25.836 6.691 -42.264 1.00 86.06 196 ILE A C 1
ATOM 1579 O O . ILE A 1 196 ? 24.926 7.295 -41.694 1.00 86.06 196 ILE A O 1
ATOM 1583 N N . GLY A 1 197 ? 25.619 5.567 -42.949 1.00 81.75 197 GLY A N 1
ATOM 1584 C CA . GLY A 1 197 ? 24.295 4.963 -43.081 1.00 81.75 197 GLY A CA 1
ATOM 1585 C C . GLY A 1 197 ? 23.700 4.588 -41.722 1.00 81.75 197 GLY A C 1
ATOM 1586 O O . GLY A 1 197 ? 22.539 4.900 -41.449 1.00 81.75 197 GLY A O 1
ATOM 1587 N N . GLY A 1 198 ? 24.512 4.011 -40.831 1.00 81.31 198 GLY A N 1
ATOM 1588 C CA . GLY A 1 198 ? 24.118 3.707 -39.455 1.00 81.31 198 GLY A CA 1
ATOM 1589 C C . GLY A 1 198 ? 23.750 4.956 -38.651 1.00 81.31 198 GLY A C 1
ATOM 1590 O O . GLY A 1 198 ? 22.698 4.991 -38.012 1.00 81.31 198 GLY A O 1
ATOM 1591 N N . VAL A 1 199 ? 24.562 6.014 -38.727 1.00 85.88 199 VAL A N 1
ATOM 1592 C CA . VAL A 1 199 ? 24.313 7.290 -38.037 1.00 85.88 199 VAL A CA 1
ATOM 1593 C C . VAL A 1 199 ? 23.024 7.947 -38.535 1.00 85.88 199 VAL A C 1
ATOM 1595 O O . VAL A 1 199 ? 22.228 8.401 -37.715 1.00 85.88 199 VAL A O 1
ATOM 1598 N N . LEU A 1 200 ? 22.757 7.947 -39.845 1.00 85.00 200 LEU A N 1
ATOM 1599 C CA . LEU A 1 200 ? 21.516 8.493 -40.410 1.00 85.00 200 LEU A CA 1
ATOM 1600 C C . LEU A 1 200 ? 20.272 7.736 -39.922 1.00 85.00 200 LEU A C 1
ATOM 1602 O O . LEU A 1 200 ? 19.265 8.360 -39.571 1.00 85.00 200 LEU A O 1
ATOM 1606 N N . ILE A 1 201 ? 20.349 6.405 -39.834 1.00 80.00 201 ILE A N 1
ATOM 1607 C CA . ILE A 1 201 ? 19.268 5.570 -39.291 1.00 80.00 201 ILE A CA 1
ATOM 1608 C C . ILE A 1 201 ? 19.042 5.885 -37.806 1.00 80.00 201 ILE A C 1
ATOM 1610 O O . ILE A 1 201 ? 17.899 6.092 -37.389 1.00 80.00 201 ILE A O 1
ATOM 1614 N N . VAL A 1 202 ? 20.113 5.979 -37.012 1.00 81.31 202 VAL A N 1
ATOM 1615 C CA . VAL A 1 202 ? 20.031 6.293 -35.576 1.00 81.31 202 VAL A CA 1
ATOM 1616 C C . VAL A 1 202 ? 19.471 7.699 -35.341 1.00 81.31 202 VAL A C 1
ATOM 1618 O O . VAL A 1 202 ? 18.582 7.860 -34.506 1.00 81.31 202 VAL A O 1
ATOM 1621 N N . ILE A 1 203 ? 19.918 8.709 -36.094 1.00 86.19 203 ILE A N 1
ATOM 1622 C CA . ILE A 1 203 ? 19.404 10.084 -35.995 1.00 86.19 203 ILE A CA 1
ATOM 1623 C C . ILE A 1 203 ? 17.906 10.127 -36.312 1.00 86.19 203 ILE A C 1
ATOM 1625 O O . ILE A 1 203 ? 17.149 10.745 -35.561 1.00 86.19 203 ILE A O 1
ATOM 1629 N N . ASN A 1 204 ? 17.453 9.440 -37.367 1.00 83.06 204 ASN A N 1
ATOM 1630 C CA . ASN A 1 204 ? 16.030 9.400 -37.708 1.00 83.06 204 ASN A CA 1
ATOM 1631 C C . ASN A 1 204 ? 15.191 8.769 -36.577 1.00 83.06 204 ASN A C 1
ATOM 1633 O O . ASN A 1 204 ? 14.165 9.321 -36.167 1.00 83.06 204 ASN A O 1
ATOM 1637 N N . ILE A 1 205 ? 15.668 7.659 -36.002 1.00 79.88 205 ILE A N 1
ATOM 1638 C CA . ILE A 1 205 ? 15.030 7.007 -34.847 1.00 79.88 205 ILE A CA 1
ATOM 1639 C C . ILE A 1 205 ? 14.970 7.962 -33.646 1.00 79.88 205 ILE A C 1
ATOM 1641 O O . ILE A 1 205 ? 13.917 8.094 -33.017 1.00 79.88 205 ILE A O 1
ATOM 1645 N N . LEU A 1 206 ? 16.062 8.667 -33.341 1.00 83.44 206 LEU A N 1
ATOM 1646 C CA . LEU A 1 206 ? 16.123 9.612 -32.224 1.00 83.44 206 LEU A CA 1
ATOM 1647 C C . LEU A 1 206 ? 15.168 10.797 -32.411 1.00 83.44 206 LEU A C 1
ATOM 1649 O O . LEU A 1 206 ? 14.479 11.173 -31.461 1.00 83.44 206 LEU A O 1
ATOM 1653 N N . ILE A 1 207 ? 15.077 11.362 -33.618 1.00 84.62 207 ILE A N 1
ATOM 1654 C CA . ILE A 1 207 ? 14.147 12.459 -33.929 1.00 84.62 207 ILE A CA 1
ATOM 1655 C C . ILE A 1 207 ? 12.698 11.998 -33.735 1.00 84.62 207 ILE A C 1
ATOM 1657 O O . ILE A 1 207 ? 11.910 12.700 -33.094 1.00 84.62 207 ILE A O 1
ATOM 1661 N N . HIS A 1 208 ? 12.359 10.802 -34.220 1.00 78.31 208 HIS A N 1
ATOM 1662 C CA . HIS A 1 208 ? 11.018 10.240 -34.069 1.00 78.31 208 HIS A CA 1
ATOM 1663 C C . HIS A 1 208 ? 10.657 9.899 -32.626 1.00 78.31 208 HIS A C 1
ATOM 1665 O O . HIS A 1 208 ? 9.514 10.106 -32.212 1.00 78.31 208 HIS A O 1
ATOM 1671 N N . LEU A 1 209 ? 11.622 9.403 -31.854 1.00 81.88 209 LEU A N 1
ATOM 1672 C CA . LEU A 1 209 ? 11.405 9.054 -30.457 1.00 81.88 209 LEU A CA 1
ATOM 1673 C C . LEU A 1 209 ? 11.424 10.274 -29.536 1.00 81.88 209 LEU A C 1
ATOM 1675 O O . LEU A 1 209 ? 10.816 10.208 -28.476 1.00 81.88 209 LEU A O 1
ATOM 1679 N N . ARG A 1 210 ? 12.047 11.399 -29.913 1.00 87.88 210 ARG A N 1
ATOM 1680 C CA . ARG A 1 210 ? 12.215 12.568 -29.030 1.00 87.88 210 ARG A CA 1
ATOM 1681 C C . ARG A 1 210 ? 10.906 13.061 -28.414 1.00 87.88 210 ARG A C 1
ATOM 1683 O O . ARG A 1 210 ? 10.861 13.281 -27.207 1.00 87.88 210 ARG A O 1
ATOM 1690 N N . GLN A 1 211 ? 9.864 13.264 -29.222 1.00 78.69 211 GLN A N 1
ATOM 1691 C CA . GLN A 1 211 ? 8.578 13.769 -28.719 1.00 78.69 211 GLN A CA 1
ATOM 1692 C C . GLN A 1 211 ? 7.890 12.750 -27.803 1.00 78.69 211 GLN A C 1
ATOM 1694 O O . GLN A 1 211 ? 7.437 13.112 -26.722 1.00 78.69 211 GLN A O 1
ATOM 1699 N N . GLU A 1 212 ? 7.880 11.476 -28.191 1.00 78.88 212 GLU A N 1
ATOM 1700 C CA . GLU A 1 212 ? 7.235 10.412 -27.412 1.00 78.88 212 GLU A CA 1
ATOM 1701 C C . GLU A 1 212 ? 8.006 10.119 -26.108 1.00 78.88 212 GLU A C 1
ATOM 1703 O O . GLU A 1 212 ? 7.399 9.915 -25.059 1.00 78.88 212 GLU A O 1
ATOM 1708 N N . ILE A 1 213 ? 9.345 10.183 -26.134 1.00 78.62 213 ILE A N 1
ATOM 1709 C CA . ILE A 1 213 ? 10.205 10.124 -24.941 1.00 78.62 213 ILE A CA 1
ATOM 1710 C C . ILE A 1 213 ? 9.867 11.278 -23.999 1.00 78.62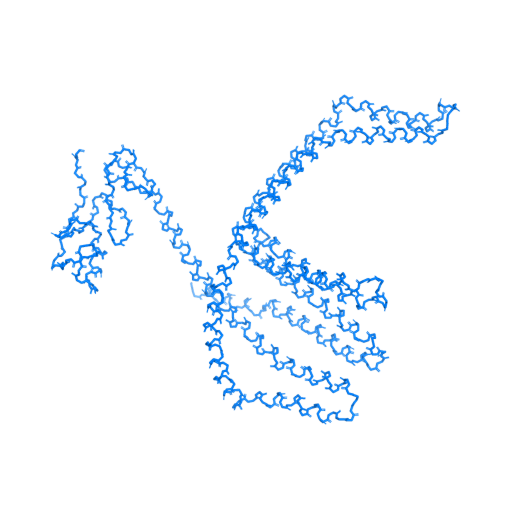 213 ILE A C 1
ATOM 1712 O O . ILE A 1 213 ? 9.758 11.059 -22.793 1.00 78.62 213 ILE A O 1
ATOM 1716 N N . TRP A 1 214 ? 9.672 12.492 -24.522 1.00 86.12 214 TRP A N 1
ATOM 1717 C CA . TRP A 1 214 ? 9.294 13.638 -23.695 1.00 86.12 214 TRP A CA 1
ATOM 1718 C C . TRP A 1 214 ? 7.937 13.408 -23.023 1.00 86.12 214 TRP A C 1
ATOM 1720 O O . TRP A 1 214 ? 7.818 13.571 -21.809 1.00 86.12 214 TRP A O 1
ATOM 1730 N N . ASP A 1 215 ? 6.928 12.960 -23.769 1.00 77.62 215 ASP A N 1
ATOM 1731 C CA . ASP A 1 215 ? 5.602 12.671 -23.211 1.00 77.62 215 ASP A CA 1
ATOM 1732 C C . ASP A 1 215 ? 5.660 11.583 -22.121 1.00 77.62 215 ASP A C 1
ATOM 1734 O O . ASP A 1 215 ? 5.075 11.752 -21.045 1.00 77.62 215 ASP A O 1
ATOM 1738 N N . ILE A 1 216 ? 6.444 10.519 -22.332 1.00 76.12 216 ILE A N 1
ATOM 1739 C CA . ILE A 1 216 ? 6.690 9.475 -21.323 1.00 76.12 216 ILE A CA 1
ATOM 1740 C C . ILE A 1 216 ? 7.389 10.057 -20.089 1.00 76.12 216 ILE A C 1
ATOM 1742 O O . ILE A 1 216 ? 6.953 9.810 -18.963 1.00 76.12 216 ILE A O 1
ATOM 1746 N N . LEU A 1 217 ? 8.444 10.855 -20.271 1.00 79.12 217 LEU A N 1
ATOM 1747 C CA . LEU A 1 217 ? 9.164 11.500 -19.168 1.00 79.12 217 LEU A CA 1
ATOM 1748 C C . LEU A 1 217 ? 8.253 12.437 -18.369 1.00 79.12 217 LEU A C 1
ATOM 1750 O O . LEU A 1 217 ? 8.331 12.467 -17.140 1.00 79.12 217 LEU A O 1
ATOM 1754 N N . LYS A 1 218 ? 7.348 13.161 -19.032 1.00 83.44 218 LYS A N 1
ATOM 1755 C CA . LYS A 1 218 ? 6.363 14.033 -18.379 1.00 83.44 218 LYS A CA 1
ATOM 1756 C C . LYS A 1 218 ? 5.370 13.230 -17.540 1.00 83.44 218 LYS A C 1
ATOM 1758 O O . LYS A 1 218 ? 5.036 13.638 -16.424 1.00 83.44 218 LYS A O 1
ATOM 1763 N N . ASP A 1 219 ? 4.914 12.087 -18.041 1.00 75.94 219 ASP A N 1
ATOM 1764 C CA . ASP A 1 219 ? 4.030 11.176 -17.309 1.00 75.94 219 ASP A CA 1
ATOM 1765 C C . ASP A 1 219 ? 4.734 10.537 -16.110 1.00 75.94 219 ASP A C 1
ATOM 1767 O O . ASP A 1 219 ? 4.202 10.567 -14.995 1.00 75.94 219 ASP A O 1
ATOM 1771 N N . ILE A 1 220 ? 5.965 10.061 -16.298 1.00 75.50 220 ILE A N 1
ATOM 1772 C CA . ILE A 1 220 ? 6.819 9.557 -15.217 1.00 75.50 220 ILE A CA 1
ATOM 1773 C C . ILE A 1 220 ? 7.042 10.651 -14.166 1.00 75.50 220 ILE A C 1
ATOM 1775 O O . ILE A 1 220 ? 6.848 10.405 -12.976 1.00 75.50 220 ILE A O 1
ATOM 1779 N N . GLY A 1 221 ? 7.352 11.880 -14.581 1.00 83.44 221 GLY A N 1
ATOM 1780 C CA . GLY A 1 221 ? 7.518 13.024 -13.683 1.00 83.44 221 GLY A CA 1
ATOM 1781 C C . GLY A 1 221 ? 6.262 13.318 -12.857 1.00 83.44 221 GLY A C 1
ATOM 1782 O O . GLY A 1 221 ? 6.352 13.576 -11.653 1.00 83.44 221 GLY A O 1
ATOM 1783 N N . ARG A 1 222 ? 5.067 13.200 -13.453 1.00 77.50 222 ARG A N 1
ATOM 1784 C CA . ARG A 1 222 ? 3.788 13.318 -12.725 1.00 77.50 222 ARG A CA 1
ATOM 1785 C C . ARG A 1 222 ? 3.598 12.202 -11.696 1.00 77.50 222 ARG A C 1
ATOM 1787 O O . ARG A 1 222 ? 3.136 12.479 -10.580 1.00 77.50 222 ARG A O 1
ATOM 1794 N N . VAL A 1 223 ? 3.969 10.966 -12.033 1.00 71.06 223 VAL A N 1
ATOM 1795 C CA . VAL A 1 223 ? 3.925 9.824 -11.104 1.00 71.06 223 VAL A CA 1
ATOM 1796 C C . VAL A 1 223 ? 4.898 10.040 -9.946 1.00 71.06 223 VAL A C 1
ATOM 1798 O O . VAL A 1 223 ? 4.472 10.000 -8.789 1.00 71.06 223 VAL A O 1
ATOM 1801 N N . ILE A 1 224 ? 6.158 10.370 -10.238 1.00 73.06 224 ILE A N 1
ATOM 1802 C CA . ILE A 1 224 ? 7.195 10.651 -9.235 1.00 73.06 224 ILE A CA 1
ATOM 1803 C C . ILE A 1 224 ? 6.761 11.802 -8.323 1.00 73.06 224 ILE A C 1
ATOM 1805 O O . ILE A 1 224 ? 6.783 11.655 -7.105 1.00 73.06 224 ILE A O 1
ATOM 1809 N N . SER A 1 225 ? 6.267 12.914 -8.874 1.00 82.44 225 SER A N 1
ATOM 1810 C CA . SER A 1 225 ? 5.745 14.044 -8.089 1.00 82.44 225 SER A CA 1
ATOM 1811 C C . SER A 1 225 ? 4.603 13.633 -7.153 1.00 82.44 225 SER A C 1
ATOM 1813 O O . SER A 1 225 ? 4.500 14.123 -6.025 1.00 82.44 225 SER A O 1
ATOM 1815 N N . THR A 1 226 ? 3.722 12.735 -7.600 1.00 74.06 226 THR A N 1
ATOM 1816 C CA . THR A 1 226 ? 2.614 12.243 -6.772 1.00 74.06 226 THR A CA 1
ATOM 1817 C C . THR A 1 226 ? 3.119 11.349 -5.642 1.00 74.06 226 THR A C 1
ATOM 1819 O O . THR A 1 226 ? 2.651 11.491 -4.508 1.00 74.06 226 THR A O 1
ATOM 1822 N N . ILE A 1 227 ? 4.101 10.487 -5.925 1.00 68.12 227 ILE A N 1
ATOM 1823 C CA . ILE A 1 227 ? 4.782 9.655 -4.926 1.00 68.12 227 ILE A CA 1
ATOM 1824 C C . ILE A 1 227 ? 5.504 10.545 -3.909 1.00 68.12 227 ILE A C 1
ATOM 1826 O O . ILE A 1 227 ? 5.253 10.408 -2.716 1.00 68.12 227 ILE A O 1
ATOM 1830 N N . LEU A 1 228 ? 6.296 11.523 -4.352 1.00 75.12 228 LEU A N 1
ATOM 1831 C CA . LEU A 1 228 ? 7.021 12.453 -3.479 1.00 75.12 228 LEU A CA 1
ATOM 1832 C C . LEU A 1 228 ? 6.080 13.291 -2.603 1.00 75.12 228 LEU A C 1
ATOM 1834 O O . LEU A 1 228 ? 6.331 13.473 -1.414 1.00 75.12 228 LEU A O 1
ATOM 1838 N N . ARG A 1 229 ? 4.943 13.759 -3.134 1.00 78.81 229 ARG A N 1
ATOM 1839 C CA . ARG A 1 229 ? 3.927 14.455 -2.321 1.00 78.81 229 ARG A CA 1
ATOM 1840 C C . ARG A 1 229 ? 3.247 13.530 -1.315 1.00 78.81 229 ARG A C 1
ATOM 1842 O O . ARG A 1 229 ? 2.893 13.962 -0.217 1.00 78.81 229 ARG A O 1
ATOM 1849 N N . ALA A 1 230 ? 3.023 12.269 -1.676 1.00 70.06 230 ALA A N 1
ATOM 1850 C CA . ALA A 1 230 ? 2.520 11.268 -0.745 1.00 70.06 230 ALA A CA 1
ATOM 1851 C C . ALA A 1 230 ? 3.538 10.993 0.373 1.00 70.06 230 ALA A C 1
ATOM 1853 O O . ALA A 1 230 ? 3.160 11.023 1.543 1.00 70.06 230 ALA A O 1
ATOM 1854 N N . TRP A 1 231 ? 4.816 10.857 0.018 1.00 70.62 231 TRP A N 1
ATOM 1855 C CA . TRP A 1 231 ? 5.937 10.748 0.949 1.00 70.62 231 TRP A CA 1
ATOM 1856 C C . TRP A 1 231 ? 6.012 11.939 1.893 1.00 70.62 231 TRP A C 1
ATOM 1858 O O . TRP A 1 231 ? 6.028 11.746 3.101 1.00 70.62 231 TRP A O 1
ATOM 1868 N N . GLY A 1 232 ? 5.974 13.167 1.376 1.00 77.44 232 GLY A N 1
ATOM 1869 C CA . GLY A 1 232 ? 6.022 14.370 2.205 1.00 77.44 232 GLY A CA 1
ATOM 1870 C C . GLY A 1 232 ? 4.879 14.433 3.224 1.00 77.44 232 GLY A C 1
ATOM 1871 O O . GLY A 1 232 ? 5.081 14.861 4.358 1.00 77.44 232 GLY A O 1
ATOM 1872 N N . ARG A 1 233 ? 3.679 13.953 2.866 1.00 75.12 233 ARG A N 1
ATOM 1873 C CA . ARG A 1 233 ? 2.558 13.838 3.816 1.00 75.12 233 ARG A CA 1
ATOM 1874 C C . ARG A 1 233 ? 2.773 12.735 4.849 1.00 75.12 233 ARG A C 1
ATOM 1876 O O . ARG A 1 233 ? 2.480 12.969 6.016 1.00 75.12 233 ARG A O 1
ATOM 1883 N N . ALA A 1 234 ? 3.278 11.574 4.435 1.00 64.06 234 ALA A N 1
ATOM 1884 C CA . ALA A 1 234 ? 3.589 10.475 5.345 1.00 64.06 234 ALA A CA 1
ATOM 1885 C C . ALA A 1 234 ? 4.681 10.883 6.347 1.00 64.06 234 ALA A C 1
ATOM 1887 O O . ALA A 1 234 ? 4.477 10.754 7.549 1.00 64.06 234 ALA A O 1
ATOM 1888 N N . LEU A 1 235 ? 5.772 11.487 5.867 1.00 71.06 235 LEU A N 1
ATOM 1889 C CA . LEU A 1 235 ? 6.860 12.035 6.681 1.00 71.06 235 LEU A CA 1
ATOM 1890 C C . LEU A 1 235 ? 6.351 13.068 7.693 1.00 71.06 235 LEU A C 1
ATOM 1892 O O . LEU A 1 235 ? 6.692 12.986 8.867 1.00 71.06 235 LEU A O 1
ATOM 1896 N N . LYS A 1 236 ? 5.456 13.981 7.289 1.00 79.62 236 LYS A N 1
ATOM 1897 C CA . LYS A 1 236 ? 4.821 14.933 8.221 1.00 79.62 236 LYS A CA 1
ATOM 1898 C C . LYS A 1 236 ? 3.963 14.264 9.301 1.00 79.62 236 LYS A C 1
ATOM 1900 O O . LYS A 1 236 ? 3.755 14.860 10.353 1.00 79.62 236 LYS A O 1
ATOM 1905 N N . GLN A 1 237 ? 3.454 13.055 9.064 1.00 73.00 237 GLN A N 1
ATOM 1906 C CA . GLN A 1 237 ? 2.696 12.292 10.061 1.00 73.00 237 GLN A CA 1
ATOM 1907 C C . GLN A 1 237 ? 3.592 11.474 10.994 1.00 73.00 237 GLN A C 1
ATOM 1909 O O . GLN A 1 237 ? 3.137 11.124 12.081 1.00 73.00 237 GLN A O 1
ATOM 1914 N N . ILE A 1 238 ? 4.853 11.210 10.628 1.00 68.38 238 ILE A N 1
ATOM 1915 C CA . ILE A 1 238 ? 5.779 10.409 11.441 1.00 68.38 238 ILE A CA 1
ATOM 1916 C C . ILE A 1 238 ? 5.901 10.932 12.879 1.00 68.38 238 ILE A C 1
ATOM 1918 O O . ILE A 1 238 ? 5.737 10.114 13.774 1.00 68.38 238 ILE A O 1
ATOM 1922 N N . PRO A 1 239 ? 6.087 12.237 13.168 1.00 80.25 239 PRO A N 1
ATOM 1923 C CA . PRO A 1 239 ? 6.192 12.709 14.551 1.00 80.25 239 PRO A CA 1
ATOM 1924 C C . PRO A 1 239 ? 4.943 12.397 15.380 1.00 80.25 239 PRO A C 1
ATOM 1926 O O . PRO A 1 239 ? 5.038 12.028 16.547 1.00 80.25 239 PRO A O 1
ATOM 1929 N N . ARG A 1 240 ? 3.758 12.495 14.764 1.00 77.81 240 ARG A N 1
ATOM 1930 C CA . ARG A 1 240 ? 2.490 12.157 15.413 1.00 77.8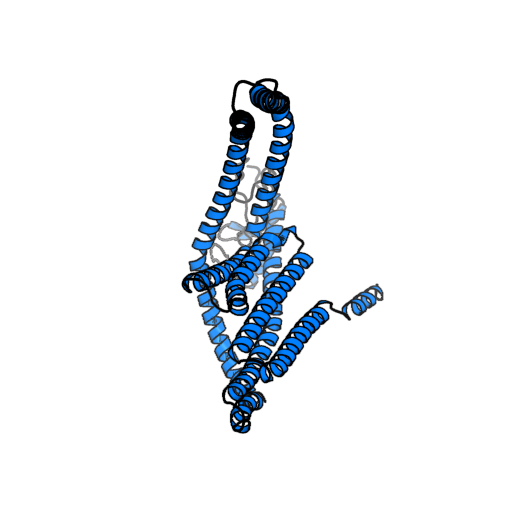1 240 ARG A CA 1
ATOM 1931 C C . ARG A 1 240 ? 2.377 10.655 15.651 1.00 77.81 240 ARG A C 1
ATOM 1933 O O . ARG A 1 240 ? 2.012 10.262 16.751 1.00 77.81 240 ARG A O 1
ATOM 1940 N N . ILE A 1 241 ? 2.729 9.836 14.659 1.00 67.94 241 ILE A N 1
ATOM 1941 C CA . ILE A 1 241 ? 2.744 8.374 14.788 1.00 67.94 241 ILE A CA 1
ATOM 1942 C C . ILE A 1 241 ? 3.761 7.949 15.847 1.00 67.94 241 ILE A C 1
ATOM 1944 O O . ILE A 1 241 ? 3.424 7.123 16.675 1.00 67.94 241 ILE A O 1
ATOM 1948 N N . ILE A 1 242 ? 4.963 8.528 15.879 1.00 68.56 242 ILE A N 1
ATOM 1949 C CA . ILE A 1 242 ? 5.980 8.262 16.906 1.00 68.56 242 ILE A CA 1
ATOM 1950 C C . ILE A 1 242 ? 5.472 8.689 18.281 1.00 68.56 242 ILE A C 1
ATOM 1952 O O . ILE A 1 242 ? 5.676 7.960 19.241 1.00 68.56 242 ILE A O 1
ATOM 1956 N N . LYS A 1 243 ? 4.781 9.828 18.398 1.00 84.75 243 LYS A N 1
ATOM 1957 C CA . LYS A 1 243 ? 4.196 10.271 19.669 1.00 84.75 243 LYS A CA 1
ATOM 1958 C C . LYS A 1 243 ? 3.092 9.324 20.142 1.00 84.75 243 LYS A C 1
ATOM 1960 O O . LYS A 1 243 ? 3.120 8.890 21.286 1.00 84.75 243 LYS A O 1
ATOM 1965 N N . GLU A 1 244 ? 2.142 8.978 19.276 1.00 73.69 244 GLU A N 1
ATOM 1966 C CA . GLU A 1 244 ? 1.038 8.061 19.595 1.00 73.69 244 GLU A CA 1
ATOM 1967 C C . GLU A 1 244 ? 1.551 6.638 19.858 1.00 73.69 244 GLU A C 1
ATOM 1969 O O . GLU A 1 244 ? 1.154 6.014 20.839 1.00 73.69 244 GLU A O 1
ATOM 1974 N N . ALA A 1 245 ? 2.484 6.148 19.041 1.00 61.12 245 ALA A N 1
ATOM 1975 C CA . ALA A 1 245 ? 3.159 4.873 19.240 1.00 61.12 245 ALA A CA 1
ATOM 1976 C C . ALA A 1 245 ? 4.039 4.896 20.485 1.00 61.12 245 ALA A C 1
ATOM 1978 O O . ALA A 1 245 ? 4.123 3.878 21.142 1.00 61.12 245 ALA A O 1
ATOM 1979 N N . GLY A 1 246 ? 4.657 6.022 20.838 1.00 71.31 246 GLY A N 1
ATOM 1980 C CA . GLY A 1 246 ? 5.455 6.195 22.048 1.00 71.31 246 GLY A CA 1
ATOM 1981 C C . GLY A 1 246 ? 4.595 6.177 23.307 1.00 71.31 246 GLY A C 1
ATOM 1982 O O . GLY A 1 246 ? 4.937 5.480 24.252 1.00 71.31 246 GLY A O 1
ATOM 1983 N N . ILE A 1 247 ? 3.444 6.857 23.299 1.00 79.25 247 ILE A N 1
ATOM 1984 C CA . ILE A 1 247 ? 2.448 6.797 24.383 1.00 79.25 247 ILE A CA 1
ATOM 1985 C C . ILE A 1 247 ? 1.903 5.374 24.505 1.00 79.25 247 ILE A C 1
ATOM 1987 O O . ILE A 1 247 ? 1.941 4.788 25.584 1.00 79.25 247 ILE A O 1
ATOM 1991 N N . TRP A 1 248 ? 1.469 4.781 23.390 1.00 79.06 248 TRP A N 1
ATOM 1992 C CA . TRP A 1 248 ? 0.982 3.406 23.365 1.00 79.06 248 TRP A CA 1
ATOM 1993 C C . TRP A 1 248 ? 2.062 2.419 23.810 1.00 79.06 248 TRP A C 1
ATOM 1995 O O . TRP A 1 248 ? 1.792 1.528 24.608 1.00 79.06 248 TRP A O 1
ATOM 2005 N N . PHE A 1 249 ? 3.295 2.580 23.330 1.00 58.06 249 PHE A N 1
ATOM 2006 C CA . PHE A 1 249 ? 4.429 1.742 23.691 1.00 58.06 249 PHE A CA 1
ATOM 2007 C C . PHE A 1 249 ? 4.766 1.935 25.154 1.00 58.06 249 PHE A C 1
ATOM 2009 O O . PHE A 1 249 ? 5.000 0.936 25.797 1.00 58.06 249 PHE A O 1
ATOM 2016 N N . TYR A 1 250 ? 4.723 3.139 25.718 1.00 75.00 250 TYR A N 1
ATOM 2017 C CA . TYR A 1 250 ? 4.934 3.383 27.145 1.00 75.00 250 TYR A CA 1
ATOM 2018 C C . TYR A 1 250 ? 3.838 2.734 28.005 1.00 75.00 250 TYR A C 1
ATOM 2020 O O . TYR A 1 250 ? 4.135 1.975 28.928 1.00 75.00 250 TYR A O 1
ATOM 2028 N N . GLU A 1 251 ? 2.563 2.934 27.663 1.00 73.12 251 GLU A N 1
ATOM 2029 C CA . GLU A 1 251 ? 1.428 2.308 28.355 1.00 73.12 251 GLU A CA 1
ATOM 2030 C C . GLU A 1 251 ? 1.480 0.779 28.261 1.00 73.12 251 GLU A C 1
ATOM 2032 O O . GLU A 1 251 ? 1.220 0.055 29.237 1.00 73.12 251 GLU A O 1
ATOM 2037 N N . LYS A 1 252 ? 1.838 0.264 27.080 1.00 68.25 252 LYS A N 1
ATOM 2038 C CA . LYS A 1 252 ? 1.866 -1.169 26.818 1.00 68.25 252 LYS A CA 1
ATOM 2039 C C . LYS A 1 252 ? 3.137 -1.829 27.306 1.00 68.25 252 LYS A C 1
ATOM 2041 O O . LYS A 1 252 ? 3.001 -2.909 27.857 1.00 68.25 252 LYS A O 1
ATOM 2046 N N . THR A 1 253 ? 4.305 -1.200 27.219 1.00 56.47 253 THR A N 1
ATOM 2047 C CA . THR A 1 253 ? 5.541 -1.680 27.856 1.00 56.47 253 THR A CA 1
ATOM 2048 C C . THR A 1 253 ? 5.417 -1.634 29.359 1.00 56.47 253 THR A C 1
ATOM 2050 O O . THR A 1 253 ? 5.765 -2.614 29.985 1.00 56.47 253 THR A O 1
ATOM 2053 N N . SER A 1 254 ? 4.819 -0.609 29.963 1.00 67.81 254 SER A N 1
ATOM 2054 C CA . SER A 1 254 ? 4.516 -0.616 31.402 1.00 67.81 254 SER A CA 1
ATOM 2055 C C . SER A 1 254 ? 3.603 -1.790 31.781 1.00 67.81 254 SER A C 1
ATOM 2057 O O . SER A 1 254 ? 3.895 -2.561 32.700 1.00 67.81 254 SER A O 1
ATOM 2059 N N . SER A 1 255 ? 2.531 -2.009 31.014 1.00 69.75 255 SER A N 1
ATOM 2060 C CA . SER A 1 255 ? 1.639 -3.162 31.205 1.00 69.75 255 SER A CA 1
ATOM 2061 C C . SER A 1 255 ? 2.354 -4.496 30.985 1.00 69.75 255 SER A C 1
ATOM 2063 O O . SER A 1 255 ? 2.109 -5.461 31.701 1.00 69.75 255 SER A O 1
ATOM 2065 N N . PHE A 1 256 ? 3.237 -4.542 29.997 1.00 54.44 256 PHE A N 1
ATOM 2066 C CA . PHE A 1 256 ? 4.010 -5.695 29.580 1.00 54.44 256 PHE A CA 1
ATOM 2067 C C . PHE A 1 256 ? 5.135 -6.003 30.551 1.00 54.44 256 PHE A C 1
ATOM 2069 O O . PHE A 1 256 ? 5.302 -7.160 30.850 1.00 54.44 256 PHE A O 1
ATOM 2076 N N . PHE A 1 257 ? 5.825 -5.026 31.130 1.00 63.62 257 PHE A N 1
ATOM 2077 C CA . PHE A 1 257 ? 6.796 -5.204 32.207 1.00 63.62 257 PHE A CA 1
ATOM 2078 C C . PHE A 1 257 ? 6.099 -5.608 33.505 1.00 63.62 257 PHE A C 1
ATOM 2080 O O . PHE A 1 257 ? 6.635 -6.419 34.246 1.00 63.62 257 PHE A O 1
ATOM 2087 N N . LYS A 1 258 ? 4.860 -5.164 33.757 1.00 74.81 258 LYS A N 1
ATOM 2088 C CA . LYS A 1 258 ? 4.027 -5.716 34.844 1.00 74.81 258 LYS A CA 1
ATOM 2089 C C . LYS A 1 258 ? 3.572 -7.152 34.569 1.00 74.81 258 LYS A C 1
ATOM 2091 O O . LYS A 1 258 ? 3.351 -7.916 35.508 1.00 74.81 258 LYS A O 1
ATOM 2096 N N . LEU A 1 259 ? 3.370 -7.517 33.304 1.00 64.31 259 LEU A N 1
ATOM 2097 C CA . LEU A 1 259 ? 2.926 -8.850 32.892 1.00 64.31 259 LEU A CA 1
ATOM 2098 C C . LEU A 1 259 ? 4.102 -9.818 32.759 1.00 64.31 259 LEU A C 1
ATOM 2100 O O . LEU A 1 259 ? 3.958 -10.948 33.177 1.00 64.31 259 LEU A O 1
ATOM 2104 N N . ILE A 1 260 ? 5.263 -9.351 32.305 1.00 51.88 260 ILE A N 1
ATOM 2105 C CA . ILE A 1 260 ? 6.580 -9.979 32.368 1.00 51.88 260 ILE A CA 1
ATOM 2106 C C . ILE A 1 260 ? 7.014 -10.074 33.813 1.00 51.88 260 ILE A C 1
ATOM 2108 O O . ILE A 1 260 ? 7.520 -11.103 34.174 1.00 51.88 260 ILE A O 1
ATOM 2112 N N . GLY A 1 261 ? 6.788 -9.093 34.680 1.00 67.12 261 GLY A N 1
ATOM 2113 C CA . GLY A 1 261 ? 7.093 -9.230 36.105 1.00 67.12 261 GLY A CA 1
ATOM 2114 C C . GLY A 1 261 ? 6.268 -10.352 36.737 1.00 67.12 261 GLY A C 1
ATOM 2115 O O . GLY A 1 261 ? 6.800 -11.178 37.469 1.00 67.12 261 GLY A O 1
ATOM 2116 N N . ARG A 1 262 ? 4.979 -10.452 36.383 1.00 71.81 262 ARG A N 1
ATOM 2117 C CA . ARG A 1 262 ? 4.099 -11.558 36.795 1.00 71.81 262 ARG A CA 1
ATOM 2118 C C . ARG A 1 262 ? 4.434 -12.883 36.108 1.00 71.81 262 ARG A C 1
ATOM 2120 O O . ARG A 1 262 ? 4.370 -13.916 36.758 1.00 71.81 262 ARG A O 1
ATOM 2127 N N . ALA A 1 263 ? 4.804 -12.855 34.832 1.00 51.53 263 ALA A N 1
ATOM 2128 C CA . ALA A 1 263 ? 5.156 -14.020 34.039 1.00 51.53 263 ALA A CA 1
ATOM 2129 C C . ALA A 1 263 ? 6.545 -14.522 34.409 1.00 51.53 263 ALA A C 1
ATOM 2131 O O . ALA A 1 263 ? 6.640 -15.698 34.638 1.00 51.53 263 ALA A O 1
ATOM 2132 N N . LEU A 1 264 ? 7.573 -13.690 34.598 1.00 49.25 264 LEU A N 1
ATOM 2133 C CA . LEU A 1 264 ? 8.833 -14.036 35.266 1.00 49.25 264 LEU A CA 1
ATOM 2134 C C . LEU A 1 264 ? 8.522 -14.603 36.638 1.00 49.25 264 LEU A C 1
ATOM 2136 O O . LEU A 1 264 ? 8.984 -15.689 36.915 1.00 49.25 264 LEU A O 1
ATOM 2140 N N . LYS A 1 265 ? 7.681 -13.977 37.467 1.00 60.91 265 LYS A N 1
ATOM 2141 C CA . LYS A 1 265 ? 7.293 -14.575 38.756 1.00 60.91 265 LYS A CA 1
ATOM 2142 C C . LYS A 1 265 ? 6.612 -15.948 38.598 1.00 60.91 265 LYS A C 1
ATOM 2144 O O . LYS A 1 265 ? 6.713 -16.765 39.496 1.00 60.91 265 LYS A O 1
ATOM 2149 N N . TYR A 1 266 ? 5.976 -16.230 37.458 1.00 53.16 266 TYR A N 1
ATOM 2150 C CA . TYR A 1 266 ? 5.339 -17.514 37.128 1.00 53.16 266 TYR A CA 1
ATOM 2151 C C . TYR A 1 266 ? 6.269 -18.507 36.388 1.00 53.16 266 TYR A C 1
ATOM 2153 O O . TYR A 1 266 ? 6.115 -19.707 36.538 1.00 53.16 266 TYR A O 1
ATOM 2161 N N . ILE A 1 267 ? 7.249 -18.025 35.620 1.00 47.12 267 ILE A N 1
ATOM 2162 C CA . ILE A 1 267 ? 8.239 -18.729 34.780 1.00 47.12 267 ILE A CA 1
ATOM 2163 C C . ILE A 1 267 ? 9.455 -19.107 35.637 1.00 47.12 267 ILE A C 1
ATOM 2165 O O . ILE A 1 267 ? 9.959 -20.219 35.519 1.00 47.12 267 ILE A O 1
ATOM 2169 N N . ILE A 1 268 ? 9.862 -18.226 36.560 1.00 49.66 268 ILE A N 1
ATOM 2170 C CA . ILE A 1 268 ? 10.771 -18.506 37.685 1.00 49.66 268 ILE A CA 1
ATOM 2171 C C . ILE A 1 268 ? 10.174 -19.617 38.561 1.00 49.66 268 ILE A C 1
ATOM 2173 O O . ILE A 1 268 ? 10.912 -20.440 39.082 1.00 49.66 268 ILE A O 1
ATOM 217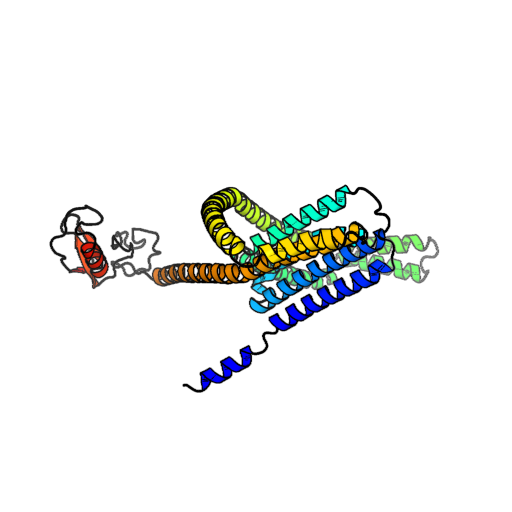7 N N . VAL A 1 269 ? 8.842 -19.695 38.665 1.00 54.00 269 VAL A N 1
ATOM 2178 C CA . VAL A 1 269 ? 8.134 -20.743 39.421 1.00 54.00 269 VAL A CA 1
ATOM 2179 C C . VAL A 1 269 ? 7.795 -21.978 38.562 1.00 54.00 269 VAL A C 1
ATOM 2181 O O . VAL A 1 269 ? 7.481 -23.030 39.111 1.00 54.00 269 VAL A O 1
ATOM 2184 N N . LYS A 1 270 ? 7.882 -21.912 37.222 1.00 57.09 270 LYS A N 1
ATOM 2185 C CA . LYS A 1 270 ? 7.454 -23.006 36.329 1.00 57.09 270 LYS A CA 1
ATOM 2186 C C . LYS A 1 270 ? 8.401 -23.190 35.126 1.00 57.09 270 LYS A C 1
ATOM 2188 O O . LYS A 1 270 ? 8.284 -22.528 34.099 1.00 57.09 270 LYS A O 1
ATOM 2193 N N . ASN A 1 271 ? 9.312 -24.156 35.272 1.00 57.53 271 ASN A N 1
ATOM 2194 C CA . ASN A 1 271 ? 10.064 -24.930 34.264 1.00 57.53 271 ASN A CA 1
ATOM 2195 C C . ASN A 1 271 ? 11.016 -24.256 33.248 1.00 57.53 271 ASN A C 1
ATOM 2197 O O . ASN A 1 271 ? 11.800 -24.982 32.640 1.00 57.53 271 ASN A O 1
ATOM 2201 N N . TYR A 1 272 ? 11.068 -22.932 33.073 1.00 57.53 272 TYR A N 1
ATOM 2202 C CA . TYR A 1 272 ? 12.007 -22.327 32.096 1.00 57.53 272 TYR A CA 1
ATOM 2203 C C . TYR A 1 272 ? 13.385 -21.965 32.671 1.00 57.53 272 TYR A C 1
ATOM 2205 O O . TYR A 1 272 ? 14.359 -21.926 31.919 1.00 57.53 272 TYR A O 1
ATOM 2213 N N . PHE A 1 273 ? 13.498 -21.794 33.997 1.00 59.34 273 PHE A N 1
ATOM 2214 C CA . PHE A 1 273 ? 14.797 -21.741 34.688 1.00 59.34 273 PHE A CA 1
ATOM 2215 C C . PHE A 1 273 ? 15.602 -23.020 34.439 1.00 59.34 273 PHE A C 1
ATOM 2217 O O . PHE A 1 273 ? 16.817 -22.979 34.310 1.00 59.34 273 PHE A O 1
ATOM 2224 N N . LEU A 1 274 ? 14.904 -24.147 34.289 1.00 56.81 274 LEU A N 1
ATOM 2225 C CA . LEU A 1 274 ? 15.514 -25.443 34.049 1.00 56.81 274 LEU A CA 1
ATOM 2226 C C . LEU A 1 274 ? 16.113 -25.535 32.643 1.00 56.81 274 LEU A C 1
ATO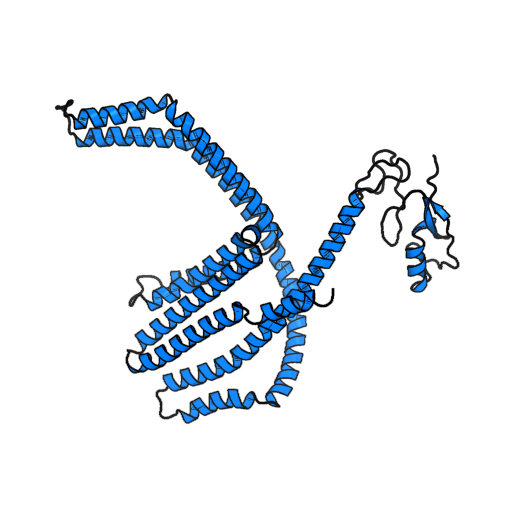M 2228 O O . LEU A 1 274 ? 17.175 -26.111 32.511 1.00 56.81 274 LEU A O 1
ATOM 2232 N N . LEU A 1 275 ? 15.501 -24.913 31.624 1.00 55.44 275 LEU A N 1
ATOM 2233 C CA . LEU A 1 275 ? 15.985 -24.934 30.233 1.00 55.44 275 LEU A CA 1
ATOM 2234 C C . LEU A 1 275 ? 17.103 -23.912 29.970 1.00 55.44 275 LEU A C 1
ATOM 2236 O O . LEU A 1 275 ? 18.084 -24.231 29.305 1.00 55.44 275 LEU A O 1
ATOM 2240 N N . PHE A 1 276 ? 16.981 -22.699 30.522 1.00 57.59 276 PHE A N 1
ATOM 2241 C CA . PHE A 1 276 ? 18.053 -21.696 30.476 1.00 57.59 276 PHE A CA 1
ATOM 2242 C C . PHE A 1 276 ? 19.240 -22.126 31.352 1.00 57.59 276 PHE A C 1
ATOM 2244 O O . PHE A 1 276 ? 20.392 -22.063 30.929 1.00 57.59 276 PHE A O 1
ATOM 2251 N N . GLY A 1 277 ? 18.942 -22.672 32.533 1.00 63.72 277 GLY A N 1
ATOM 2252 C CA . GLY A 1 277 ? 19.901 -23.356 33.391 1.00 63.72 277 GLY A CA 1
ATOM 2253 C C . GLY A 1 277 ? 20.529 -24.574 32.715 1.00 63.72 277 GLY A C 1
ATOM 2254 O O . GLY A 1 277 ? 21.719 -24.776 32.897 1.00 63.72 277 GLY A O 1
ATOM 2255 N N . LEU A 1 278 ? 19.801 -25.324 31.872 1.00 61.81 278 LEU A N 1
ATOM 2256 C CA . LEU A 1 278 ? 20.368 -26.412 31.062 1.00 61.81 278 LEU A CA 1
ATOM 2257 C C . LEU A 1 278 ? 21.343 -25.890 30.007 1.00 61.81 278 LEU A C 1
ATOM 2259 O O . LEU A 1 278 ? 22.357 -26.528 29.774 1.00 61.81 278 LEU A O 1
ATOM 2263 N N . GLY A 1 279 ? 21.060 -24.744 29.378 1.00 65.50 279 GLY A N 1
ATOM 2264 C CA . GLY A 1 279 ? 21.978 -24.105 28.428 1.00 65.50 279 GLY A CA 1
ATOM 2265 C C . GLY A 1 279 ? 23.288 -23.676 29.093 1.00 65.50 279 GLY A C 1
ATOM 2266 O O . GLY A 1 279 ? 24.371 -23.957 28.580 1.00 65.50 279 GLY A O 1
ATOM 2267 N N . ILE A 1 280 ? 23.193 -23.083 30.287 1.00 64.88 280 ILE A N 1
ATOM 2268 C CA . ILE A 1 280 ? 24.358 -22.728 31.109 1.00 64.88 280 ILE A CA 1
ATOM 2269 C C . ILE A 1 280 ? 25.072 -23.991 31.618 1.00 64.88 280 ILE A C 1
ATOM 2271 O O . ILE A 1 280 ? 26.289 -24.087 31.520 1.00 64.88 280 ILE A O 1
ATOM 2275 N N . ALA A 1 281 ? 24.344 -24.994 32.108 1.00 63.12 281 ALA A N 1
ATOM 2276 C CA . ALA A 1 281 ? 24.920 -26.250 32.583 1.00 63.12 281 ALA A CA 1
ATOM 2277 C C . ALA A 1 281 ? 25.611 -27.025 31.452 1.00 63.12 281 ALA A C 1
ATOM 2279 O O . ALA A 1 281 ? 26.710 -27.524 31.653 1.00 63.12 281 ALA A O 1
ATOM 2280 N N . MET A 1 282 ? 25.033 -27.065 30.248 1.00 58.75 282 MET A N 1
ATOM 2281 C CA . MET A 1 282 ? 25.646 -27.663 29.055 1.00 58.75 282 MET A CA 1
ATOM 2282 C C . MET A 1 282 ? 26.945 -26.955 28.662 1.00 58.75 282 MET A C 1
ATOM 2284 O O . MET A 1 282 ? 27.892 -27.624 28.263 1.00 58.75 282 MET A O 1
ATOM 2288 N N . PHE A 1 283 ? 27.037 -25.632 28.834 1.00 62.66 283 PHE A N 1
ATOM 2289 C CA . PHE A 1 283 ? 28.285 -24.891 28.618 1.00 62.66 283 PHE A CA 1
ATOM 2290 C C . PHE A 1 283 ? 29.419 -25.374 29.541 1.00 62.66 283 PHE A C 1
ATOM 2292 O O . PHE A 1 283 ? 30.562 -25.502 29.099 1.00 62.66 283 PHE A O 1
ATOM 2299 N N . PHE A 1 284 ? 29.100 -25.687 30.802 1.00 63.78 284 PHE A N 1
ATOM 2300 C CA . PHE A 1 284 ? 30.063 -26.214 31.775 1.00 63.78 284 PHE A CA 1
ATOM 2301 C C . PHE A 1 284 ? 30.314 -27.724 31.632 1.00 63.78 284 PHE A C 1
ATOM 2303 O O . PHE A 1 284 ? 31.444 -28.167 31.818 1.00 63.78 284 PHE A O 1
ATOM 2310 N N . LEU A 1 285 ? 29.300 -28.515 31.269 1.00 59.81 285 LEU A N 1
ATOM 2311 C CA . LEU A 1 285 ? 29.408 -29.970 31.084 1.00 59.81 285 LEU A CA 1
ATOM 2312 C C . LEU A 1 285 ? 30.178 -30.354 29.814 1.00 59.81 285 LEU A C 1
ATOM 2314 O O . LEU A 1 285 ? 30.785 -31.419 29.757 1.00 59.81 285 LEU A O 1
ATOM 2318 N N . LEU A 1 286 ? 30.204 -29.475 28.811 1.00 64.31 286 LEU A N 1
ATOM 2319 C CA . LEU A 1 286 ? 30.992 -29.639 27.588 1.00 64.31 286 LEU A CA 1
ATOM 2320 C C . LEU A 1 286 ? 32.416 -29.068 27.722 1.00 64.31 286 LEU A C 1
ATOM 2322 O O . LEU A 1 286 ? 33.038 -28.739 26.716 1.00 64.31 286 LEU A O 1
ATOM 2326 N N . SER A 1 287 ? 32.953 -28.934 28.940 1.00 69.44 287 SER A N 1
ATOM 2327 C CA . SER A 1 287 ? 34.278 -28.344 29.208 1.00 69.44 287 SER A CA 1
ATOM 2328 C C . SER A 1 287 ? 35.431 -28.991 28.432 1.00 69.44 287 SER A C 1
ATOM 2330 O O . SER A 1 287 ? 36.403 -28.306 28.121 1.00 69.44 287 SER A O 1
ATOM 2332 N N . ASN A 1 288 ? 35.287 -30.269 28.071 1.00 63.62 288 ASN A N 1
ATOM 2333 C CA . ASN A 1 288 ? 36.256 -31.038 27.286 1.00 63.62 288 ASN A CA 1
ATOM 2334 C C . ASN A 1 288 ? 36.190 -30.777 25.769 1.00 63.62 288 ASN A C 1
ATOM 2336 O O . ASN A 1 288 ? 37.028 -31.284 25.030 1.00 63.62 288 ASN A O 1
ATOM 2340 N N . PHE A 1 289 ? 35.212 -30.007 25.287 1.00 69.50 289 PHE A N 1
ATOM 2341 C CA . PHE A 1 289 ? 35.095 -29.629 23.878 1.00 69.50 289 PHE A CA 1
ATOM 2342 C C . PHE A 1 289 ? 35.773 -28.282 23.599 1.00 69.50 289 PHE A C 1
ATOM 2344 O O . PHE A 1 289 ? 35.933 -27.438 24.491 1.00 69.50 289 PHE A O 1
ATOM 2351 N N . ALA A 1 290 ? 36.132 -28.056 22.332 1.00 79.19 290 ALA A N 1
ATOM 2352 C CA . ALA A 1 290 ? 36.623 -26.765 21.859 1.00 79.19 290 ALA A CA 1
ATOM 2353 C C . ALA A 1 290 ? 35.672 -25.627 22.278 1.00 79.19 290 ALA A C 1
ATOM 2355 O O . ALA A 1 290 ? 34.449 -25.805 22.376 1.00 79.19 290 ALA A O 1
ATOM 2356 N N . LEU A 1 291 ? 36.245 -24.469 22.607 1.00 63.78 291 LEU A N 1
ATOM 2357 C CA . LEU A 1 291 ? 35.506 -23.345 23.178 1.00 63.78 291 LEU A CA 1
ATOM 2358 C C . LEU A 1 291 ? 34.414 -22.845 22.217 1.00 63.78 291 LEU A C 1
ATOM 2360 O O . LEU A 1 291 ? 33.325 -22.493 22.682 1.00 63.78 291 LEU A O 1
ATOM 2364 N N . GLU A 1 292 ? 34.639 -22.896 20.897 1.00 60.09 292 GLU A N 1
ATOM 2365 C CA . GLU A 1 292 ? 33.625 -22.490 19.917 1.00 60.09 292 GLU A CA 1
ATOM 2366 C C . GLU A 1 292 ? 32.394 -23.406 19.950 1.00 60.09 292 GLU A C 1
ATOM 2368 O O . GLU A 1 292 ? 31.265 -22.917 19.911 1.00 60.09 292 GLU A O 1
ATOM 2373 N N . ILE A 1 293 ? 32.580 -24.724 20.099 1.00 64.81 293 ILE A N 1
ATOM 2374 C CA . ILE A 1 293 ? 31.477 -25.701 20.160 1.00 64.81 293 ILE A CA 1
ATOM 2375 C C . ILE A 1 293 ? 30.616 -25.460 21.403 1.00 64.81 293 ILE A C 1
ATOM 2377 O O . ILE A 1 293 ? 29.384 -25.513 21.324 1.00 64.81 293 ILE A O 1
ATOM 2381 N N . ARG A 1 294 ? 31.246 -25.141 22.541 1.00 67.12 294 ARG A N 1
ATOM 2382 C CA . ARG A 1 294 ? 30.554 -24.770 23.787 1.00 67.12 294 ARG A CA 1
ATOM 2383 C C . ARG A 1 294 ? 29.727 -23.502 23.628 1.00 67.12 294 ARG A C 1
ATOM 2385 O O . ARG A 1 294 ? 28.565 -23.466 24.039 1.00 67.12 294 ARG A O 1
ATOM 2392 N N . ILE A 1 295 ? 30.309 -22.468 23.019 1.00 64.69 295 ILE A N 1
ATOM 2393 C CA . ILE A 1 295 ? 29.604 -21.210 22.767 1.00 64.69 295 ILE A CA 1
ATOM 2394 C C . ILE A 1 295 ? 28.439 -21.447 21.799 1.00 64.69 295 ILE A C 1
ATOM 2396 O O . ILE A 1 295 ? 27.331 -20.996 22.082 1.00 64.69 295 ILE A O 1
ATOM 2400 N N . ALA A 1 296 ? 28.643 -22.185 20.706 1.00 64.69 296 ALA A N 1
ATOM 2401 C CA . ALA A 1 296 ? 27.621 -22.430 19.690 1.00 64.69 296 ALA A CA 1
ATOM 2402 C C . ALA A 1 296 ? 26.416 -23.210 20.244 1.00 64.69 296 ALA A C 1
ATOM 2404 O O . ALA A 1 296 ? 25.272 -22.792 20.063 1.00 64.69 296 ALA A O 1
ATOM 2405 N N . THR A 1 297 ? 26.659 -24.304 20.971 1.00 65.25 297 THR A N 1
ATOM 2406 C CA . THR A 1 297 ? 25.601 -25.129 21.585 1.00 65.25 297 THR A CA 1
ATOM 2407 C C . THR A 1 297 ? 24.844 -24.389 22.687 1.00 65.25 297 THR A C 1
ATOM 2409 O O . THR A 1 297 ? 23.612 -24.400 22.689 1.00 65.25 297 THR A O 1
ATOM 2412 N N . SER A 1 298 ? 25.542 -23.674 23.573 1.00 64.31 298 SER A N 1
ATOM 2413 C CA . SER A 1 298 ? 24.907 -22.851 24.615 1.00 64.31 298 SER A CA 1
ATOM 2414 C C . SER A 1 298 ? 24.084 -21.703 24.020 1.00 64.31 298 SER A C 1
ATOM 2416 O O . SER A 1 298 ? 22.928 -21.489 24.399 1.00 64.31 298 SER A O 1
ATOM 2418 N N . SER A 1 299 ? 24.625 -21.025 23.005 1.00 66.19 299 SER A N 1
ATOM 2419 C CA . SER A 1 299 ? 23.922 -19.963 22.277 1.00 66.19 299 SER A CA 1
ATOM 2420 C C . SER A 1 299 ? 22.683 -20.497 21.564 1.00 66.19 299 SER A C 1
ATOM 2422 O O . SER A 1 299 ? 21.644 -19.845 21.593 1.00 66.19 299 SER A O 1
ATOM 2424 N N . LEU A 1 300 ? 22.751 -21.698 20.980 1.00 65.88 300 LEU A N 1
ATOM 2425 C CA . LEU A 1 300 ? 21.621 -22.343 20.313 1.00 65.88 300 LEU A CA 1
ATOM 2426 C C . LEU A 1 300 ? 20.503 -22.704 21.303 1.00 65.88 300 LEU A C 1
ATOM 2428 O O . LEU A 1 300 ? 19.338 -22.416 21.034 1.00 65.88 300 LEU A O 1
ATOM 2432 N N . VAL A 1 301 ? 20.837 -23.282 22.461 1.00 68.75 301 VAL A N 1
ATOM 2433 C CA . VAL A 1 301 ? 19.850 -23.627 23.502 1.00 68.75 301 VAL A CA 1
ATOM 2434 C C . VAL A 1 301 ? 19.194 -22.365 24.070 1.00 68.75 301 VAL A C 1
ATOM 2436 O O . VAL A 1 301 ? 17.967 -22.311 24.198 1.00 68.75 301 VAL A O 1
ATOM 2439 N N . CYS A 1 302 ? 19.978 -21.313 24.323 1.00 64.50 302 CYS A N 1
ATOM 2440 C CA . CYS A 1 302 ? 19.463 -20.007 24.735 1.00 64.50 302 CYS A CA 1
ATOM 2441 C C . CYS A 1 302 ? 18.581 -19.367 23.651 1.00 64.50 302 CYS A C 1
ATOM 2443 O O . CYS A 1 302 ? 17.511 -18.836 23.953 1.00 64.50 302 CYS A O 1
ATOM 2445 N N . LEU A 1 303 ? 18.979 -19.461 22.381 1.00 64.12 303 LEU A N 1
ATOM 2446 C CA . LEU A 1 303 ? 18.218 -18.930 21.254 1.00 64.12 303 LEU A CA 1
ATOM 2447 C C . LEU A 1 303 ? 16.885 -19.669 21.087 1.00 64.12 303 LEU A C 1
ATOM 2449 O O . LEU A 1 303 ? 15.856 -19.018 20.942 1.00 64.12 303 LEU A O 1
ATOM 2453 N N . VAL A 1 304 ? 16.852 -20.998 21.203 1.00 67.50 304 VAL A N 1
ATOM 2454 C CA . VAL A 1 304 ? 15.603 -21.784 21.183 1.00 67.50 304 VAL A CA 1
ATOM 2455 C C . VAL A 1 304 ? 14.684 -21.403 22.350 1.00 67.50 304 VAL A C 1
ATOM 2457 O O . VAL A 1 304 ? 13.474 -21.243 22.152 1.00 67.50 304 VAL A O 1
ATOM 2460 N N . ALA A 1 305 ? 15.247 -21.189 23.544 1.00 64.75 305 ALA A N 1
ATOM 2461 C CA . ALA A 1 305 ? 14.495 -20.762 24.723 1.00 64.75 305 ALA A CA 1
ATOM 2462 C C . ALA A 1 305 ? 13.875 -19.360 24.570 1.00 64.75 305 ALA A C 1
ATOM 2464 O O . ALA A 1 305 ? 12.818 -19.099 25.142 1.00 64.75 305 ALA A O 1
ATOM 2465 N N . ILE A 1 306 ? 14.489 -18.478 23.775 1.00 63.03 306 ILE A N 1
ATOM 2466 C CA . ILE A 1 306 ? 13.996 -17.119 23.495 1.00 63.03 306 ILE A CA 1
ATOM 2467 C C . ILE A 1 306 ? 13.031 -17.101 22.298 1.00 63.03 306 ILE A C 1
ATOM 2469 O O . ILE A 1 306 ? 11.990 -16.442 22.341 1.00 63.03 306 ILE A O 1
ATOM 2473 N N . VAL A 1 307 ? 13.343 -17.839 21.230 1.00 63.25 307 VAL A N 1
ATOM 2474 C CA . VAL A 1 307 ? 12.588 -17.830 19.967 1.00 63.25 307 VAL A CA 1
ATOM 2475 C C . VAL A 1 307 ? 11.213 -18.474 20.124 1.00 63.25 307 VAL A C 1
ATOM 2477 O O . VAL A 1 307 ? 10.243 -17.960 19.567 1.00 63.25 307 VAL A O 1
ATOM 2480 N N . LYS A 1 308 ? 11.081 -19.557 20.901 1.00 70.75 308 LYS A N 1
ATOM 2481 C CA . LYS A 1 308 ? 9.788 -20.237 21.081 1.00 70.75 308 LYS A CA 1
ATOM 2482 C C . LYS A 1 308 ? 8.717 -19.331 21.729 1.00 70.75 308 LYS A C 1
ATOM 2484 O O . LYS A 1 308 ? 7.660 -19.179 21.120 1.00 70.75 308 LYS A O 1
ATOM 2489 N N . PRO A 1 309 ? 8.977 -18.632 22.852 1.00 67.31 309 PRO A N 1
ATOM 2490 C CA . PRO A 1 309 ? 8.044 -17.642 23.400 1.00 67.31 309 PRO A CA 1
ATOM 2491 C C . PRO A 1 309 ? 7.681 -16.520 22.420 1.00 67.31 309 PRO A C 1
ATOM 2493 O O . PRO A 1 309 ? 6.531 -16.086 22.381 1.00 67.31 309 PRO A O 1
ATOM 2496 N N . ILE A 1 310 ? 8.639 -16.057 21.608 1.00 58.59 310 ILE A N 1
ATOM 2497 C CA . ILE A 1 310 ? 8.403 -15.020 20.591 1.00 58.59 310 ILE A CA 1
ATOM 2498 C C . ILE A 1 310 ? 7.473 -15.538 19.483 1.00 58.59 310 ILE A C 1
ATOM 2500 O O . ILE A 1 310 ? 6.585 -14.810 19.028 1.00 58.59 310 ILE A O 1
ATOM 2504 N N . LEU A 1 311 ? 7.643 -16.793 19.059 1.00 62.47 311 LEU A N 1
ATOM 2505 C CA . LEU A 1 311 ? 6.767 -17.441 18.082 1.00 62.47 311 LEU A CA 1
ATOM 2506 C C . LEU A 1 311 ? 5.358 -17.671 18.641 1.00 62.47 311 LEU A C 1
ATOM 2508 O O . LEU A 1 311 ? 4.391 -17.375 17.942 1.00 62.47 311 LEU A O 1
ATOM 2512 N N . ASP A 1 312 ? 5.228 -18.091 19.897 1.00 66.56 312 ASP A N 1
ATOM 2513 C CA . ASP A 1 312 ? 3.920 -18.249 20.550 1.00 66.56 312 ASP A CA 1
ATOM 2514 C C . ASP A 1 312 ? 3.215 -16.889 20.721 1.00 66.56 312 ASP A C 1
ATOM 2516 O O . ASP A 1 312 ? 1.997 -16.756 20.565 1.00 66.56 312 ASP A O 1
ATOM 2520 N N . TRP A 1 313 ? 3.983 -15.821 20.949 1.00 69.88 313 TRP A N 1
ATOM 2521 C CA . TRP A 1 313 ? 3.454 -14.458 20.984 1.00 69.88 313 TRP A CA 1
ATOM 2522 C C . TRP A 1 313 ? 3.006 -13.935 19.628 1.00 69.88 313 TRP A C 1
ATOM 2524 O O . TRP A 1 313 ? 2.086 -13.116 19.577 1.00 69.88 313 TRP A O 1
ATOM 2534 N N . ARG A 1 314 ? 3.605 -14.393 18.525 1.00 71.25 314 ARG A N 1
ATOM 2535 C CA . ARG A 1 314 ? 3.177 -14.008 17.173 1.00 71.25 314 ARG A CA 1
ATOM 2536 C C . ARG A 1 314 ? 1.702 -14.321 16.963 1.00 71.25 314 ARG A C 1
ATOM 2538 O O . ARG A 1 314 ? 0.985 -13.485 16.415 1.00 71.25 314 ARG A O 1
ATOM 2545 N N . ASP A 1 315 ? 1.255 -15.497 17.388 1.00 68.38 315 ASP A N 1
ATOM 2546 C CA . ASP A 1 315 ? -0.120 -15.935 17.161 1.00 68.38 315 ASP A CA 1
ATOM 2547 C C . ASP A 1 315 ? -1.093 -15.140 18.047 1.00 68.38 315 ASP A C 1
ATOM 2549 O O . ASP A 1 315 ? -2.112 -14.649 17.553 1.00 68.38 315 ASP A O 1
ATOM 2553 N N . PHE A 1 316 ? -0.698 -14.842 19.290 1.00 73.75 316 PHE A N 1
ATOM 2554 C CA . PHE A 1 316 ? -1.419 -13.917 20.170 1.00 73.75 316 PHE A CA 1
ATOM 2555 C C . PHE A 1 316 ? -1.543 -12.497 19.580 1.00 73.75 316 PHE A C 1
ATOM 2557 O O . PHE A 1 316 ? -2.633 -11.911 19.550 1.00 73.75 316 PHE A O 1
ATOM 2564 N N . PHE A 1 317 ? -0.446 -11.924 19.071 1.00 62.12 317 PHE A N 1
ATOM 2565 C CA . PHE A 1 317 ? -0.473 -10.613 18.415 1.00 62.12 317 PHE A CA 1
ATOM 2566 C C . PHE A 1 317 ? -1.277 -10.651 17.117 1.00 62.12 317 PHE A C 1
ATOM 2568 O O . PHE A 1 317 ? -2.021 -9.712 16.833 1.00 62.12 317 PHE A O 1
ATOM 2575 N N . GLY A 1 318 ? -1.174 -11.734 16.348 1.00 70.06 318 GLY A N 1
ATOM 2576 C CA . GLY A 1 318 ? -1.943 -11.954 15.129 1.00 70.06 318 GLY A CA 1
ATOM 2577 C C . GLY A 1 318 ? -3.444 -11.902 15.393 1.00 70.06 318 GLY A C 1
ATOM 2578 O O . GLY A 1 318 ? -4.160 -11.163 14.708 1.00 70.06 318 GLY A O 1
ATOM 2579 N N . GLU A 1 319 ? -3.907 -12.601 16.429 1.00 73.81 319 GLU A N 1
ATOM 2580 C CA . GLU A 1 319 ? -5.306 -12.590 16.848 1.00 73.81 319 GLU A CA 1
ATOM 2581 C C . GLU A 1 319 ? -5.744 -11.183 17.279 1.00 73.81 319 GLU A C 1
ATOM 2583 O O . GLU A 1 319 ? -6.696 -10.634 16.717 1.00 73.81 319 GLU A O 1
ATOM 2588 N N . LYS A 1 320 ? -5.003 -10.525 18.183 1.00 75.69 320 LYS A N 1
ATOM 2589 C CA . LYS A 1 320 ? -5.360 -9.180 18.676 1.00 75.69 320 LYS A CA 1
ATOM 2590 C C . LYS A 1 320 ? -5.351 -8.113 17.581 1.00 75.69 320 LYS A C 1
ATOM 2592 O O . LYS A 1 320 ? -6.271 -7.294 17.527 1.00 75.69 320 LYS A O 1
ATOM 2597 N N . ILE A 1 321 ? -4.366 -8.136 16.682 1.00 67.75 321 ILE A N 1
ATOM 2598 C CA . ILE A 1 321 ? -4.302 -7.225 15.530 1.00 67.75 321 ILE A CA 1
ATOM 2599 C C . ILE A 1 321 ? -5.469 -7.499 14.578 1.00 67.75 321 ILE A C 1
ATOM 2601 O O . ILE A 1 321 ? -6.054 -6.555 14.042 1.00 67.75 321 ILE A O 1
ATOM 2605 N N . SER A 1 322 ? -5.837 -8.766 14.362 1.00 71.12 322 SER A N 1
ATOM 2606 C CA . SER A 1 322 ? -6.972 -9.114 13.504 1.00 71.12 322 SER A CA 1
ATOM 2607 C C . SER A 1 322 ? -8.300 -8.610 14.078 1.00 71.12 322 SER A C 1
ATOM 2609 O O . SER A 1 322 ? -9.070 -7.985 13.346 1.00 71.12 322 SER A O 1
ATOM 2611 N N . THR A 1 323 ? -8.517 -8.749 15.388 1.00 76.06 323 THR A N 1
ATOM 2612 C CA . THR A 1 323 ? -9.702 -8.241 16.091 1.00 76.06 323 THR A CA 1
ATOM 2613 C C . THR A 1 323 ? -9.757 -6.714 16.064 1.00 76.06 323 THR A C 1
ATOM 2615 O O . THR A 1 323 ? -10.796 -6.139 15.736 1.00 76.06 323 THR A O 1
ATOM 2618 N N . ALA A 1 324 ? -8.629 -6.036 16.306 1.00 71.06 324 ALA A N 1
ATOM 2619 C CA . ALA A 1 324 ? -8.540 -4.580 16.195 1.00 71.06 324 ALA A CA 1
ATOM 2620 C C . ALA A 1 324 ? -8.843 -4.097 14.765 1.00 71.06 324 ALA A C 1
ATOM 2622 O O . ALA A 1 324 ? -9.602 -3.146 14.573 1.00 71.06 324 ALA A O 1
ATOM 2623 N N . ARG A 1 325 ? -8.321 -4.788 13.742 1.00 70.12 325 ARG A N 1
ATOM 2624 C CA . ARG A 1 325 ? -8.630 -4.496 12.333 1.00 70.12 325 ARG A CA 1
ATOM 2625 C C . ARG A 1 325 ? -10.101 -4.724 12.005 1.00 70.12 325 ARG A C 1
ATOM 2627 O O . ARG A 1 325 ? -10.684 -3.888 11.322 1.00 70.12 325 ARG A O 1
ATOM 2634 N N . GLN A 1 326 ? -10.708 -5.811 12.478 1.00 76.56 326 GLN A N 1
ATOM 2635 C CA . GLN A 1 326 ? -12.137 -6.065 12.277 1.00 76.56 326 GLN A CA 1
ATOM 2636 C C . GLN A 1 326 ? -12.997 -4.987 12.942 1.00 76.56 326 GLN A C 1
ATOM 2638 O O . GLN A 1 326 ? -13.962 -4.523 12.334 1.00 76.56 326 GLN A O 1
ATOM 2643 N N . TYR A 1 327 ? -12.630 -4.544 14.145 1.00 79.38 327 TYR A N 1
ATOM 2644 C CA . TYR A 1 327 ? -13.303 -3.443 14.829 1.00 79.38 327 TYR A CA 1
ATOM 2645 C C . TYR A 1 327 ? -13.188 -2.136 14.037 1.00 79.38 327 TYR A C 1
ATOM 2647 O O . TYR A 1 327 ? -14.203 -1.519 13.720 1.00 79.38 327 TYR A O 1
ATOM 2655 N N . LEU A 1 328 ? -11.974 -1.751 13.628 1.00 73.25 328 LEU A N 1
ATOM 2656 C CA . LEU A 1 328 ? -11.750 -0.561 12.803 1.00 73.25 328 LEU A CA 1
ATOM 2657 C C . LEU A 1 328 ? -12.504 -0.636 11.473 1.00 73.25 328 LEU A C 1
ATOM 2659 O O . LEU A 1 328 ? -13.110 0.352 11.059 1.00 73.25 328 LEU A O 1
ATOM 2663 N N . TYR A 1 329 ? -12.517 -1.800 10.821 1.00 73.81 329 TYR A N 1
ATOM 2664 C CA . TYR A 1 329 ? -13.246 -2.004 9.572 1.00 73.81 329 TYR A CA 1
ATOM 2665 C C . TYR A 1 329 ? -14.755 -1.842 9.777 1.00 73.81 329 TYR A C 1
ATOM 2667 O O . TYR A 1 329 ? -15.375 -1.070 9.051 1.00 73.81 329 TYR A O 1
ATOM 2675 N N . LYS A 1 330 ? -15.337 -2.479 10.804 1.00 77.56 330 LYS A N 1
ATOM 2676 C CA . LYS A 1 330 ? -16.761 -2.326 11.149 1.00 77.56 330 LYS A CA 1
ATOM 2677 C C . LYS A 1 330 ? -17.111 -0.872 11.469 1.00 77.56 330 LYS A C 1
ATOM 2679 O O . LYS A 1 330 ? -18.126 -0.380 10.985 1.00 77.56 330 LYS A O 1
ATOM 2684 N N . THR A 1 331 ? -16.272 -0.160 12.217 1.00 74.38 331 THR A N 1
ATOM 2685 C CA . THR A 1 331 ? -16.481 1.261 12.544 1.00 74.38 331 THR A CA 1
ATOM 2686 C C . THR A 1 331 ? -16.390 2.146 11.299 1.00 74.38 331 THR A C 1
ATOM 2688 O O . THR A 1 331 ? -17.252 2.996 11.084 1.00 74.38 331 THR A O 1
ATOM 2691 N N . THR A 1 332 ? -15.411 1.898 10.424 1.00 71.44 332 THR A N 1
ATOM 2692 C CA . THR A 1 332 ? -15.241 2.625 9.150 1.00 71.44 332 THR A CA 1
ATOM 2693 C C . THR A 1 332 ? -16.378 2.332 8.167 1.00 71.44 332 THR A C 1
ATOM 2695 O O . THR A 1 332 ? -16.831 3.205 7.426 1.00 71.44 332 THR A O 1
ATOM 2698 N N . GLN A 1 333 ? -16.870 1.095 8.145 1.00 76.62 333 GLN A N 1
ATOM 2699 C CA . GLN A 1 333 ? -17.994 0.694 7.307 1.00 76.62 333 GLN A CA 1
ATOM 2700 C C . GLN A 1 333 ? -19.303 1.288 7.829 1.00 76.62 333 GLN A C 1
ATOM 2702 O O . GLN A 1 333 ? -20.087 1.789 7.029 1.00 76.62 333 GLN A O 1
ATOM 2707 N N . LYS A 1 334 ? -19.515 1.321 9.152 1.00 75.62 334 LYS A N 1
ATOM 2708 C CA . LYS A 1 334 ? -20.650 2.020 9.772 1.00 75.62 334 LYS A CA 1
ATOM 2709 C C . LYS A 1 334 ? -20.640 3.510 9.439 1.00 75.62 334 LYS A C 1
ATOM 2711 O O . LYS A 1 334 ? -21.669 4.021 9.013 1.00 75.62 334 LYS A O 1
ATOM 2716 N N . THR A 1 335 ? -19.499 4.196 9.544 1.00 71.56 335 THR A N 1
ATOM 2717 C CA . THR A 1 335 ? -19.404 5.615 9.156 1.00 71.56 335 THR A CA 1
ATOM 2718 C C . THR A 1 335 ? -19.613 5.818 7.660 1.00 71.56 335 THR A C 1
ATOM 2720 O O . THR A 1 335 ? -20.358 6.715 7.278 1.00 71.56 335 THR A O 1
ATOM 2723 N N . ARG A 1 336 ? -19.057 4.966 6.788 1.00 70.56 336 ARG A N 1
ATOM 2724 C CA . ARG A 1 336 ? -19.333 5.035 5.340 1.00 70.56 336 ARG A CA 1
ATOM 2725 C C . ARG A 1 336 ? -20.793 4.778 4.992 1.00 70.56 336 ARG A C 1
ATOM 2727 O O . ARG A 1 336 ? -21.330 5.496 4.158 1.00 70.56 336 ARG A O 1
ATOM 2734 N N . ASN A 1 337 ? -21.429 3.782 5.599 1.00 70.38 337 ASN A N 1
ATOM 2735 C CA . ASN A 1 337 ? -22.837 3.476 5.359 1.00 70.38 337 ASN A CA 1
ATOM 2736 C C . ASN A 1 337 ? -23.731 4.595 5.895 1.00 70.38 337 ASN A C 1
ATOM 2738 O O . ASN A 1 337 ? -24.641 5.017 5.188 1.00 70.38 337 ASN A O 1
ATOM 2742 N N . ALA A 1 338 ? -23.407 5.156 7.065 1.00 69.69 338 ALA A N 1
ATOM 2743 C CA . ALA A 1 338 ? -24.056 6.357 7.576 1.00 69.69 338 ALA A CA 1
ATOM 2744 C C . ALA A 1 338 ? -23.904 7.526 6.590 1.00 69.69 338 ALA A C 1
ATOM 2746 O O . ALA A 1 338 ? -24.887 8.176 6.265 1.00 69.69 338 ALA A O 1
ATOM 2747 N N . LEU A 1 339 ? -22.711 7.755 6.033 1.00 70.88 339 LEU A N 1
ATOM 2748 C CA . LEU A 1 339 ? -22.489 8.787 5.013 1.00 70.88 339 LEU A CA 1
ATOM 2749 C C . LEU A 1 339 ? -23.211 8.494 3.687 1.00 70.88 339 LEU A C 1
ATOM 2751 O O . LEU A 1 339 ? -23.658 9.426 3.026 1.00 70.88 339 LEU A O 1
ATOM 2755 N N . LYS A 1 340 ? -23.333 7.222 3.286 1.00 66.12 340 LYS A N 1
ATOM 2756 C CA . LYS A 1 340 ? -24.033 6.809 2.059 1.00 66.12 340 LYS A CA 1
ATOM 2757 C C . LYS A 1 340 ? -25.540 7.032 2.183 1.00 66.12 340 LYS A C 1
ATOM 2759 O O . LYS A 1 340 ? -26.126 7.581 1.259 1.00 66.12 340 LYS A O 1
ATOM 2764 N N . TYR A 1 341 ? -26.134 6.680 3.324 1.00 62.31 341 TYR A N 1
ATOM 2765 C CA . TYR A 1 341 ? -27.547 6.954 3.612 1.00 62.31 341 TYR A CA 1
ATOM 2766 C C . TYR A 1 341 ? -27.814 8.468 3.714 1.00 62.31 341 TYR A C 1
ATOM 2768 O O . TYR A 1 341 ? -28.830 8.962 3.240 1.00 62.31 341 TYR A O 1
ATOM 2776 N N . ARG A 1 342 ? -26.840 9.238 4.220 1.00 62.59 342 ARG A N 1
ATOM 2777 C CA . ARG A 1 342 ? -26.913 10.706 4.358 1.00 62.59 342 ARG A CA 1
ATOM 2778 C C . ARG A 1 342 ? -26.779 11.502 3.051 1.00 62.59 342 ARG A C 1
ATOM 2780 O O . ARG A 1 342 ? -26.937 12.718 3.087 1.00 62.59 342 ARG A O 1
ATOM 2787 N N . LYS A 1 343 ? -26.486 10.877 1.901 1.00 63.88 343 LYS A N 1
ATOM 2788 C CA . LYS A 1 343 ? -26.402 11.587 0.604 1.00 63.88 343 LYS A CA 1
ATOM 2789 C C . LYS A 1 343 ? -27.761 11.932 -0.012 1.00 63.88 343 LYS A C 1
ATOM 2791 O O . LYS A 1 343 ? -27.796 12.771 -0.904 1.00 63.88 343 LYS A O 1
ATOM 2796 N N . ASN A 1 344 ? -28.849 11.340 0.480 1.00 69.81 344 ASN A N 1
ATOM 2797 C CA . ASN A 1 344 ? -30.197 11.530 -0.063 1.00 69.81 344 ASN A CA 1
ATOM 2798 C C . ASN A 1 344 ? -31.123 12.297 0.892 1.00 69.81 344 ASN A C 1
ATOM 2800 O O . ASN A 1 344 ? -32.332 12.088 0.878 1.00 69.81 344 ASN A O 1
ATOM 2804 N N . ILE A 1 345 ? -30.574 13.176 1.731 1.00 79.88 345 ILE A N 1
ATOM 2805 C CA . ILE A 1 345 ? -31.399 14.012 2.603 1.00 79.88 345 ILE A CA 1
ATOM 2806 C C . ILE A 1 345 ? -32.070 15.092 1.750 1.00 79.88 345 ILE A C 1
ATOM 2808 O O . ILE A 1 345 ? -31.402 15.892 1.086 1.00 79.88 345 ILE A O 1
ATOM 2812 N N . ARG A 1 346 ? -33.402 15.097 1.760 1.00 88.62 346 ARG A N 1
ATOM 2813 C CA . ARG A 1 346 ? -34.231 16.112 1.107 1.00 88.62 346 ARG A CA 1
ATOM 2814 C C . ARG A 1 346 ? -34.554 17.217 2.106 1.00 88.62 346 ARG A C 1
ATOM 2816 O O . ARG A 1 346 ? -34.766 16.948 3.284 1.00 88.62 346 ARG A O 1
ATOM 2823 N N . CYS A 1 347 ? -34.565 18.463 1.645 1.00 91.12 347 CYS A N 1
ATOM 2824 C CA . CYS A 1 347 ? -34.991 19.593 2.463 1.00 91.12 347 CYS A CA 1
ATOM 2825 C C . CYS A 1 347 ? -36.447 19.385 2.922 1.00 91.12 347 CYS A C 1
ATOM 2827 O O . CYS A 1 347 ? -37.291 19.168 2.054 1.00 91.12 347 CYS A O 1
ATOM 2829 N N . PRO A 1 348 ? -36.783 19.484 4.221 1.00 91.19 348 PRO A N 1
ATOM 2830 C CA . PRO A 1 348 ? -38.158 19.269 4.675 1.00 91.19 348 PRO A CA 1
ATOM 2831 C C . PRO A 1 348 ? -39.130 20.346 4.168 1.00 91.19 348 PRO A C 1
ATOM 2833 O O . PRO A 1 348 ? -40.318 20.079 4.048 1.00 91.19 348 PRO A O 1
ATOM 2836 N N . TYR A 1 349 ? -38.621 21.533 3.816 1.00 92.56 349 TYR A N 1
ATOM 2837 C CA . TYR A 1 349 ? -39.428 22.640 3.298 1.00 92.56 349 TYR A CA 1
ATOM 2838 C C . TYR A 1 349 ? -39.708 22.534 1.791 1.00 92.56 349 TYR A C 1
ATOM 2840 O O . TYR A 1 349 ? -40.831 22.748 1.364 1.00 92.56 349 TYR A O 1
ATOM 2848 N N . CYS A 1 350 ? -38.699 22.222 0.964 1.00 92.75 350 CYS A N 1
ATOM 2849 C CA . CYS A 1 350 ? -38.828 22.261 -0.506 1.00 92.75 350 CYS A CA 1
ATOM 2850 C C . CYS A 1 350 ? -38.541 20.928 -1.212 1.00 92.75 350 CYS A C 1
ATOM 2852 O O . CYS A 1 350 ? -38.491 20.873 -2.437 1.00 92.75 350 CYS A O 1
ATOM 2854 N N . SER A 1 351 ? -38.282 19.854 -0.462 1.00 91.19 351 SER A N 1
ATOM 2855 C CA . SER A 1 351 ? -37.924 18.516 -0.961 1.00 91.19 351 SER A CA 1
ATOM 2856 C C . SER A 1 351 ? -36.664 18.428 -1.839 1.00 91.19 351 SER A C 1
ATOM 2858 O O . SER A 1 351 ? -36.302 17.338 -2.290 1.00 91.19 351 SER A O 1
ATOM 2860 N N . PHE A 1 352 ? -35.947 19.533 -2.054 1.00 90.25 352 PHE A N 1
ATOM 2861 C CA . PHE A 1 352 ? -34.736 19.557 -2.868 1.00 90.25 352 PHE A CA 1
ATOM 2862 C C . PHE A 1 352 ? -33.584 18.831 -2.143 1.00 90.25 352 PHE A C 1
ATOM 2864 O O . PHE A 1 352 ? -33.398 19.042 -0.937 1.00 90.25 352 PHE A O 1
ATOM 2871 N N . PRO A 1 353 ? -32.812 17.959 -2.820 1.00 87.38 353 PRO A N 1
ATOM 2872 C CA . PRO A 1 353 ? -31.700 17.243 -2.196 1.00 87.38 353 PRO A CA 1
ATOM 2873 C C . PRO A 1 353 ? -30.644 18.247 -1.722 1.00 87.38 353 PRO A C 1
ATOM 2875 O O . PRO A 1 353 ? -30.175 19.054 -2.517 1.00 87.38 353 PRO A O 1
ATOM 2878 N N . ASN A 1 354 ? -30.268 18.231 -0.440 1.00 81.62 354 ASN A N 1
ATOM 2879 C CA . ASN A 1 354 ? -29.246 19.140 0.091 1.00 81.62 354 ASN A CA 1
ATOM 2880 C C . ASN A 1 354 ? -28.021 18.351 0.581 1.00 81.62 354 ASN A C 1
ATOM 2882 O O . ASN A 1 354 ? -28.155 17.515 1.480 1.00 81.62 354 ASN A O 1
ATOM 2886 N N . PRO A 1 355 ? -26.809 18.598 0.047 1.00 71.75 355 PRO A N 1
ATOM 2887 C CA . PRO A 1 355 ? -25.596 18.033 0.624 1.00 71.75 355 PRO A CA 1
ATOM 2888 C C . PRO A 1 355 ? -25.401 18.520 2.076 1.00 71.75 355 PRO A C 1
ATOM 2890 O O . PRO A 1 355 ? -25.184 19.700 2.332 1.00 71.75 355 PRO A O 1
ATOM 2893 N N . PHE A 1 356 ? -25.422 17.571 3.021 1.00 65.75 356 PHE A N 1
ATOM 2894 C CA . PHE A 1 356 ? -25.466 17.690 4.497 1.00 65.75 356 PHE A CA 1
ATOM 2895 C C . PHE A 1 356 ? -24.551 18.732 5.189 1.00 65.75 356 PHE A C 1
ATOM 2897 O O . PHE A 1 356 ? -24.725 19.036 6.373 1.00 65.75 356 PHE A O 1
ATOM 2904 N N . LEU A 1 357 ? -23.566 19.294 4.490 1.00 70.75 357 LEU A N 1
ATOM 2905 C CA . LEU A 1 357 ? -22.587 20.215 5.069 1.00 70.75 357 LEU A CA 1
ATOM 2906 C C . LEU A 1 357 ? -23.150 21.611 5.371 1.00 70.75 357 LEU A C 1
ATOM 2908 O O . LEU A 1 357 ? -22.552 22.320 6.175 1.00 70.75 357 LEU A O 1
ATOM 2912 N N . ARG A 1 358 ? -24.281 22.013 4.777 1.00 79.62 358 ARG A N 1
ATOM 2913 C CA . ARG A 1 358 ? -24.861 23.345 5.012 1.00 79.62 358 ARG A CA 1
ATOM 2914 C C . ARG A 1 358 ? -25.997 23.298 6.033 1.00 79.62 358 ARG A C 1
ATOM 2916 O O . ARG A 1 358 ? -26.822 22.385 6.006 1.00 79.62 358 ARG A O 1
ATOM 2923 N N . ARG A 1 359 ? -26.022 24.276 6.947 1.00 88.56 359 ARG A N 1
ATOM 2924 C CA . ARG A 1 359 ? -27.142 24.480 7.884 1.00 88.56 359 ARG A CA 1
ATOM 2925 C C . ARG A 1 359 ? -28.406 24.922 7.150 1.00 88.56 359 ARG A C 1
ATOM 2927 O O . ARG A 1 359 ? -29.490 24.515 7.531 1.00 88.56 359 ARG A O 1
ATOM 2934 N N . GLU A 1 360 ? -28.247 25.631 6.040 1.00 93.25 360 GLU A N 1
ATOM 2935 C CA . GLU A 1 360 ? -29.342 26.158 5.228 1.00 93.25 360 GLU A CA 1
ATOM 2936 C C . GLU A 1 360 ? -29.538 25.374 3.926 1.00 93.25 360 GLU A C 1
ATOM 2938 O O . GLU A 1 360 ? -28.598 24.801 3.352 1.00 93.25 360 GLU A O 1
ATOM 2943 N N . CYS A 1 361 ? -30.775 25.365 3.434 1.00 91.94 361 CYS A N 1
ATOM 2944 C CA . CYS A 1 361 ? -31.096 24.871 2.103 1.00 91.94 361 CYS A CA 1
ATOM 2945 C C . CYS A 1 361 ? -30.611 25.840 1.018 1.00 91.94 361 CYS A C 1
ATOM 2947 O O . CYS A 1 361 ? -31.040 26.979 0.962 1.00 91.94 361 CYS A O 1
ATOM 2949 N N . TRP A 1 362 ? -29.795 25.375 0.076 1.00 90.94 362 TRP A N 1
ATOM 2950 C CA . TRP A 1 362 ? -29.405 26.148 -1.112 1.00 90.94 362 TRP A CA 1
ATOM 2951 C C . TRP A 1 362 ? -30.561 26.669 -1.982 1.00 90.94 362 TRP A C 1
ATOM 2953 O O . TRP A 1 362 ? -30.396 27.705 -2.616 1.00 90.94 362 TRP A O 1
ATOM 2963 N N . GLN A 1 363 ? -31.710 25.983 -2.003 1.00 93.94 363 GLN A N 1
ATOM 2964 C CA . GLN A 1 363 ? -32.852 26.369 -2.835 1.00 93.94 363 GLN A CA 1
ATOM 2965 C C . GLN A 1 363 ? -33.778 27.362 -2.124 1.00 93.94 363 GLN A C 1
ATOM 2967 O O . GLN A 1 363 ? -34.085 28.409 -2.677 1.00 93.94 363 GLN A O 1
ATOM 2972 N N . CYS A 1 364 ? -34.227 27.047 -0.902 1.00 93.56 364 CYS A N 1
ATOM 2973 C CA . CYS A 1 364 ? -35.180 27.896 -0.174 1.00 93.56 364 CYS A CA 1
ATOM 2974 C C . CYS A 1 364 ? -34.544 28.778 0.909 1.00 93.56 364 CYS A C 1
ATOM 2976 O O . CYS A 1 364 ? -35.257 29.536 1.553 1.00 93.56 364 CYS A O 1
ATOM 2978 N N . LYS A 1 365 ? -33.231 28.665 1.149 1.00 94.19 365 LYS A N 1
ATOM 2979 C CA . LYS A 1 365 ? -32.455 29.401 2.168 1.00 94.19 365 LYS A CA 1
ATOM 2980 C C . LYS A 1 365 ? -32.918 29.233 3.625 1.00 94.19 365 LYS A C 1
ATOM 2982 O O . LYS A 1 365 ? -32.290 29.788 4.514 1.00 94.19 365 LYS A O 1
ATOM 2987 N N . LYS A 1 366 ? -33.950 28.423 3.896 1.00 93.31 366 LYS A N 1
ATOM 2988 C CA . LYS A 1 366 ? -34.401 28.093 5.259 1.00 93.31 366 LYS A CA 1
ATOM 2989 C C . LYS A 1 366 ? -33.373 27.203 5.975 1.00 93.31 366 LYS A C 1
ATOM 2991 O O . LYS A 1 366 ? -32.762 26.324 5.348 1.00 93.31 366 LYS A O 1
ATOM 2996 N N . GLU A 1 367 ? -33.186 27.424 7.277 1.00 93.62 367 GLU A N 1
ATOM 2997 C CA . GLU A 1 367 ? -32.355 26.572 8.134 1.00 93.62 367 GLU A CA 1
ATOM 2998 C C . GLU A 1 367 ? -33.000 25.189 8.272 1.00 93.62 367 GLU A C 1
ATOM 3000 O O . GLU A 1 367 ? -34.198 25.063 8.505 1.00 93.62 367 GLU A O 1
ATOM 3005 N N . ILE A 1 368 ? -32.218 24.129 8.075 1.00 92.94 368 ILE A N 1
ATOM 3006 C CA . ILE A 1 368 ? -32.728 22.762 8.136 1.00 92.94 368 ILE A CA 1
ATOM 3007 C C . ILE A 1 368 ? -32.774 22.320 9.601 1.00 92.94 368 ILE A C 1
ATOM 3009 O O . ILE A 1 368 ? -31.712 22.262 10.229 1.00 92.94 368 ILE A O 1
ATOM 3013 N N . PRO A 1 369 ? -33.948 21.923 10.126 1.00 93.75 369 PRO A N 1
ATOM 3014 C CA . PRO A 1 369 ? -34.088 21.456 11.498 1.00 93.75 369 PRO A CA 1
ATOM 3015 C C . PRO A 1 369 ? -33.231 20.210 11.718 1.00 93.75 369 PRO A C 1
ATOM 3017 O O . PRO A 1 369 ? -33.262 19.248 10.940 1.00 93.75 369 PRO A O 1
ATOM 3020 N N . ARG A 1 370 ? -32.443 20.222 12.791 1.00 93.88 370 ARG A N 1
ATOM 3021 C CA . ARG A 1 370 ? -31.554 19.120 13.168 1.00 93.88 370 ARG A CA 1
ATOM 3022 C C . ARG A 1 370 ? -31.804 18.730 14.609 1.00 93.88 370 ARG A C 1
ATOM 3024 O O . ARG A 1 370 ? -31.981 19.578 15.474 1.00 93.88 370 ARG A O 1
ATOM 3031 N N . CYS A 1 371 ? -31.746 17.432 14.872 1.00 95.31 371 CYS A N 1
ATOM 3032 C CA . CYS A 1 371 ? -31.779 16.936 16.236 1.00 95.31 371 CYS A CA 1
ATOM 3033 C C . CYS A 1 371 ? -30.456 17.256 16.938 1.00 95.31 371 CYS A C 1
ATOM 3035 O O . CYS A 1 371 ? -29.408 16.775 16.507 1.00 95.31 371 CYS A O 1
ATOM 3037 N N . MET A 1 372 ? -30.500 17.973 18.061 1.00 95.25 372 MET A N 1
ATOM 3038 C CA . MET A 1 372 ? -29.278 18.405 18.763 1.00 95.25 372 MET A CA 1
ATOM 3039 C C . MET A 1 372 ? -28.478 17.266 19.428 1.00 95.25 372 MET A C 1
ATOM 3041 O O . MET A 1 372 ? -27.364 17.490 19.884 1.00 95.25 372 MET A O 1
ATOM 3045 N N . ILE A 1 373 ? -29.004 16.032 19.458 1.00 94.38 373 ILE A N 1
ATOM 3046 C CA . ILE A 1 373 ? -28.300 14.851 19.995 1.00 94.38 373 ILE A CA 1
ATOM 3047 C C . ILE A 1 373 ? -27.576 14.077 18.886 1.00 94.38 373 ILE A C 1
ATOM 3049 O O . ILE A 1 373 ? -26.382 13.814 18.987 1.00 94.38 373 ILE A O 1
ATOM 3053 N N . CYS A 1 374 ? -28.275 13.700 17.809 1.00 92.44 374 CYS A N 1
ATOM 3054 C CA . CYS A 1 374 ? -27.669 12.917 16.724 1.00 92.44 374 CYS A CA 1
ATOM 3055 C C . CYS A 1 374 ? -27.094 13.778 15.586 1.00 92.44 374 CYS A C 1
ATOM 3057 O O . CYS A 1 374 ? -26.417 13.248 14.701 1.00 92.44 374 CYS A O 1
ATOM 3059 N N . ASN A 1 375 ? -27.378 15.086 15.598 1.00 90.69 375 ASN A N 1
ATOM 3060 C CA . ASN A 1 375 ? -27.038 16.075 14.572 1.00 90.69 375 ASN A CA 1
ATOM 3061 C C . ASN A 1 375 ? -27.533 15.708 13.156 1.00 90.69 375 ASN A C 1
ATOM 3063 O O . ASN A 1 375 ? -27.019 16.212 12.158 1.00 90.69 375 ASN A O 1
ATOM 3067 N N . ASN A 1 376 ? -28.513 14.804 13.051 1.00 89.06 376 ASN A N 1
ATOM 3068 C CA . ASN A 1 376 ? -29.176 14.473 11.792 1.00 89.06 376 ASN A CA 1
ATOM 3069 C C . ASN A 1 376 ? -30.362 15.414 11.562 1.00 89.06 376 ASN A C 1
ATOM 3071 O O . ASN A 1 376 ? -30.958 15.916 12.516 1.00 89.06 376 ASN A O 1
ATOM 3075 N N . THR A 1 377 ? -30.702 15.617 10.293 1.00 90.62 377 THR A N 1
ATOM 3076 C CA . THR A 1 377 ? -31.871 16.388 9.863 1.00 90.62 377 THR A CA 1
ATOM 3077 C C . THR A 1 377 ? -33.163 15.700 10.282 1.00 90.62 377 THR A C 1
ATOM 3079 O O . THR A 1 377 ? -33.234 14.472 10.256 1.00 90.62 377 THR A O 1
ATOM 3082 N N . VAL A 1 378 ? -34.164 16.492 10.643 1.00 92.62 378 VAL A N 1
ATOM 3083 C CA . VAL A 1 378 ? -35.522 16.020 10.923 1.00 92.62 378 VAL A CA 1
ATOM 3084 C C . VAL A 1 378 ? -36.308 15.995 9.611 1.00 92.62 378 VAL A C 1
ATOM 3086 O O . VAL A 1 378 ? -36.307 16.979 8.870 1.00 92.62 378 VAL A O 1
ATOM 3089 N N . GLU A 1 379 ? -36.928 14.859 9.296 1.00 90.81 379 GLU A N 1
ATOM 3090 C CA . GLU A 1 379 ? -37.757 14.698 8.095 1.00 90.81 379 GLU A CA 1
ATOM 3091 C C . GLU A 1 379 ? -39.146 15.325 8.289 1.00 90.81 379 GLU A C 1
ATOM 3093 O O . GLU A 1 379 ? -39.616 15.486 9.418 1.00 90.81 379 GLU A O 1
ATOM 3098 N N . LYS A 1 380 ? -39.810 15.692 7.184 1.00 90.69 380 LYS A N 1
ATOM 3099 C CA . LYS A 1 380 ? -41.210 16.138 7.219 1.00 90.69 380 LYS A CA 1
ATOM 3100 C C . LYS A 1 380 ? -42.064 15.019 7.829 1.00 90.69 380 LYS A C 1
ATOM 3102 O O . LYS A 1 380 ? -41.828 13.857 7.516 1.00 90.69 380 LYS A O 1
ATOM 3107 N N . GLU A 1 381 ? -43.003 15.375 8.705 1.00 91.88 381 GLU A N 1
ATOM 3108 C CA . GLU A 1 381 ? -43.886 14.441 9.430 1.00 91.88 381 GLU A CA 1
ATOM 3109 C C . GLU A 1 381 ? -43.182 13.521 10.446 1.00 91.88 381 GLU A C 1
ATOM 3111 O O . GLU A 1 381 ? -43.822 12.666 11.059 1.00 91.88 381 GLU A O 1
ATOM 3116 N N . ALA A 1 382 ? -41.883 13.709 10.706 1.00 92.31 382 ALA A N 1
ATOM 3117 C CA . ALA A 1 382 ? -41.214 12.979 11.774 1.00 92.31 382 ALA A CA 1
ATOM 3118 C C . ALA A 1 382 ? -41.763 13.400 13.147 1.00 92.31 382 ALA A C 1
ATOM 3120 O O . ALA A 1 382 ? -41.940 14.586 13.431 1.00 92.31 382 ALA A O 1
ATOM 3121 N N . THR A 1 383 ? -41.975 12.430 14.038 1.00 95.94 383 THR A N 1
ATOM 3122 C CA . THR A 1 383 ? -42.298 12.710 15.441 1.00 95.94 383 THR A CA 1
ATOM 3123 C C . THR A 1 383 ? -41.079 13.308 16.134 1.00 95.94 383 THR A C 1
ATOM 3125 O O . THR A 1 383 ? -40.034 12.653 16.267 1.00 95.94 383 THR A O 1
ATOM 3128 N N . ILE A 1 384 ? -41.217 14.540 16.602 1.00 97.44 384 ILE A N 1
ATOM 3129 C CA . ILE A 1 384 ? -40.181 15.283 17.308 1.00 97.44 384 ILE A CA 1
ATOM 3130 C C . ILE A 1 384 ? -40.584 15.567 18.746 1.00 97.44 384 ILE A C 1
ATOM 3132 O O . ILE A 1 384 ? -41.741 15.450 19.143 1.00 97.44 384 ILE A O 1
ATOM 3136 N N . SER A 1 385 ? -39.591 15.945 19.537 1.00 97.06 385 SER A N 1
ATOM 3137 C CA . SER A 1 385 ? -39.796 16.589 20.820 1.00 97.06 385 SER A CA 1
ATOM 3138 C C . SER A 1 385 ? -39.029 17.899 20.856 1.00 97.06 385 SER A C 1
ATOM 3140 O O . SER A 1 385 ? -37.881 17.965 20.408 1.00 97.06 385 SER A O 1
ATOM 3142 N N . VAL A 1 386 ? -39.675 18.929 21.387 1.00 97.00 386 VAL A N 1
ATOM 3143 C CA . VAL A 1 386 ? -39.130 20.278 21.510 1.00 97.00 386 VAL A CA 1
ATOM 3144 C C . VAL A 1 386 ? -38.833 20.549 22.980 1.00 97.00 386 VAL A C 1
ATOM 3146 O O . VAL A 1 386 ? -39.635 20.228 23.862 1.00 97.00 386 VAL A O 1
ATOM 3149 N N . CYS A 1 387 ? -37.657 21.106 23.275 1.00 96.56 387 CYS A N 1
ATOM 3150 C CA . CYS A 1 387 ? -37.346 21.492 24.648 1.00 96.56 387 CYS A CA 1
ATOM 3151 C C . CYS A 1 387 ? -38.253 22.659 25.079 1.00 96.56 387 CYS A C 1
ATOM 3153 O O . CYS A 1 387 ? -38.210 23.701 24.430 1.00 96.56 387 CYS A O 1
ATOM 3155 N N . PRO A 1 388 ? -38.980 22.561 26.209 1.00 96.06 388 PRO A N 1
ATOM 3156 C CA . PRO A 1 388 ? -39.900 23.617 26.641 1.00 96.06 388 PRO A CA 1
ATOM 3157 C C . PRO A 1 388 ? -39.202 24.914 27.080 1.00 96.06 388 PRO A C 1
ATOM 3159 O O . PRO A 1 388 ? -39.872 25.908 27.313 1.00 96.06 388 PRO A O 1
ATOM 3162 N N . HIS A 1 389 ? -37.872 24.897 27.237 1.00 96.56 389 HIS A N 1
ATOM 3163 C CA . HIS A 1 389 ? -37.095 26.042 27.725 1.00 96.56 389 HIS A CA 1
ATOM 3164 C C . HIS A 1 389 ? -36.307 26.772 26.639 1.00 96.56 389 HIS A C 1
ATOM 3166 O O . HIS A 1 389 ? -36.004 27.945 26.801 1.00 96.56 389 HIS A O 1
ATOM 3172 N N . CYS A 1 390 ? -35.873 26.068 25.592 1.00 96.44 390 CYS A N 1
ATOM 3173 C CA . CYS A 1 390 ? -34.992 26.634 24.562 1.00 96.44 390 CYS A CA 1
ATOM 3174 C C . CYS A 1 390 ? -35.419 26.294 23.136 1.00 96.44 390 CYS A C 1
ATOM 3176 O O . CYS A 1 390 ? -34.655 26.549 22.212 1.00 96.44 390 CYS A O 1
ATOM 3178 N N . GLU A 1 391 ? -36.569 25.634 22.978 1.00 95.56 391 GLU A N 1
ATOM 3179 C CA . GLU A 1 391 ? -37.218 25.334 21.694 1.00 95.56 391 GLU A CA 1
ATOM 3180 C C . GLU A 1 391 ? -36.373 24.524 20.694 1.00 95.56 391 GLU A C 1
ATOM 3182 O O . GLU A 1 391 ? -36.749 24.309 19.546 1.00 95.56 391 GLU A O 1
ATOM 3187 N N . ASN A 1 392 ? -35.240 23.980 21.141 1.00 96.50 392 ASN A N 1
ATOM 3188 C CA . ASN A 1 392 ? -34.418 23.109 20.318 1.00 96.50 392 ASN A CA 1
ATOM 3189 C C . ASN A 1 392 ? -35.146 21.795 20.012 1.00 96.50 392 ASN A C 1
ATOM 3191 O O . ASN A 1 392 ? -35.803 21.209 20.880 1.00 96.50 392 ASN A O 1
ATOM 3195 N N . ILE A 1 393 ? -34.976 21.320 18.778 1.00 96.62 393 ILE A N 1
ATOM 3196 C CA . ILE A 1 393 ? -35.675 20.155 18.234 1.00 96.62 393 ILE A CA 1
ATOM 3197 C C . ILE A 1 393 ? -34.855 18.879 18.466 1.00 96.62 393 ILE A C 1
ATOM 3199 O O . ILE A 1 393 ? -33.629 18.841 18.300 1.00 96.62 393 ILE A O 1
ATOM 3203 N N . TYR A 1 394 ? -35.544 17.792 18.807 1.00 97.31 394 TYR A N 1
ATOM 3204 C CA . TYR A 1 394 ? -34.971 16.466 18.999 1.00 97.31 394 TYR A CA 1
ATOM 3205 C C . TYR A 1 394 ? -35.850 15.387 18.367 1.00 97.31 394 TYR A C 1
ATOM 3207 O O . TYR A 1 394 ? -37.069 15.504 18.333 1.00 97.31 394 TYR A O 1
ATOM 3215 N N . HIS A 1 395 ? -35.247 14.275 17.943 1.00 97.12 395 HIS A N 1
ATOM 3216 C CA . HIS A 1 395 ? -36.019 13.046 17.750 1.00 97.12 395 HIS A CA 1
ATOM 3217 C C . HIS A 1 395 ? -36.475 12.530 19.120 1.00 97.12 395 HIS A C 1
ATOM 3219 O O . HIS A 1 395 ? -35.662 12.495 20.053 1.00 97.12 395 HIS A O 1
ATOM 3225 N N . VAL A 1 396 ? -37.733 12.093 19.225 1.00 97.00 396 VAL A N 1
ATOM 3226 C CA . VAL A 1 396 ? -38.343 11.638 20.489 1.00 97.00 396 VAL A CA 1
ATOM 3227 C C . VAL A 1 396 ? -37.484 10.577 21.183 1.00 97.00 396 VAL A C 1
ATOM 3229 O O . VAL A 1 396 ? -37.173 10.719 22.365 1.00 97.00 396 VAL A O 1
ATOM 3232 N N . ASP A 1 397 ? -37.011 9.570 20.446 1.00 96.25 397 ASP A N 1
ATOM 3233 C CA . ASP A 1 397 ? -36.201 8.477 21.002 1.00 96.25 397 ASP A CA 1
ATOM 3234 C C . ASP A 1 397 ? -34.857 8.945 21.563 1.00 96.25 397 ASP A C 1
ATOM 3236 O O . ASP A 1 397 ? -34.417 8.479 22.621 1.00 96.25 397 ASP A O 1
ATOM 3240 N N . HIS A 1 398 ? -34.204 9.891 20.882 1.00 96.62 398 HIS A N 1
ATOM 3241 C CA . HIS A 1 398 ? -32.925 10.428 21.332 1.00 96.62 398 HIS A CA 1
ATOM 3242 C C . HIS A 1 398 ? -33.097 11.243 22.614 1.00 96.62 398 HIS A C 1
ATOM 3244 O O . HIS A 1 398 ? -32.335 11.038 23.559 1.00 96.62 398 HIS A O 1
ATOM 3250 N N . LEU A 1 399 ? -34.110 12.115 22.681 1.00 96.62 399 LEU A N 1
ATOM 3251 C CA . LEU A 1 399 ? -34.359 12.911 23.884 1.00 96.62 399 LEU A CA 1
ATOM 3252 C C . LEU A 1 399 ? -34.816 12.035 25.057 1.00 96.62 399 LEU A C 1
ATOM 3254 O O . LEU A 1 399 ? -34.320 12.196 26.170 1.00 96.62 399 LEU A O 1
ATOM 3258 N N . LYS A 1 400 ? -35.686 11.051 24.807 1.00 96.56 400 LYS A N 1
ATOM 3259 C CA . LYS A 1 400 ? -36.148 10.089 25.818 1.00 96.56 400 LYS A CA 1
ATOM 3260 C C . LYS A 1 400 ? -34.998 9.261 26.387 1.00 96.56 400 LYS A C 1
ATOM 3262 O O . LYS A 1 400 ? -34.923 9.065 27.597 1.00 96.56 400 LYS A O 1
ATOM 3267 N N . THR A 1 401 ? -34.087 8.796 25.532 1.00 95.56 401 THR A N 1
ATOM 3268 C CA . THR A 1 401 ? -32.890 8.064 25.972 1.00 95.56 401 THR A CA 1
ATOM 3269 C C . THR A 1 401 ? -31.951 8.971 26.761 1.00 95.56 401 THR A C 1
ATOM 3271 O O . THR A 1 401 ? -31.438 8.550 27.791 1.00 95.56 401 THR A O 1
ATOM 3274 N N . TRP A 1 402 ? -31.760 10.219 26.326 1.00 96.50 402 TRP A N 1
ATOM 3275 C CA . TRP A 1 402 ? -30.927 11.191 27.034 1.00 96.50 402 TRP A CA 1
ATOM 3276 C C . TRP A 1 402 ? -31.453 11.486 28.440 1.00 96.50 402 TRP A C 1
ATOM 3278 O O . TRP A 1 402 ? -30.699 11.361 29.402 1.00 96.50 402 TRP A O 1
ATOM 3288 N N . ILE A 1 403 ? -32.749 11.789 28.568 1.00 96.00 403 ILE A N 1
ATOM 3289 C CA . ILE A 1 403 ? -33.388 12.153 29.842 1.00 96.00 403 ILE A CA 1
ATOM 3290 C C . ILE A 1 403 ? -33.316 11.024 30.873 1.00 96.00 403 ILE A C 1
ATOM 3292 O O . ILE A 1 403 ? -33.161 11.297 32.059 1.00 96.00 403 ILE A O 1
ATOM 3296 N N . ARG A 1 404 ? -33.338 9.757 30.434 1.00 95.75 404 ARG A N 1
ATOM 3297 C CA . ARG A 1 404 ? -33.151 8.600 31.330 1.00 95.75 404 ARG A CA 1
ATOM 3298 C C . ARG A 1 404 ? -31.818 8.619 32.077 1.00 95.75 404 ARG A C 1
ATOM 3300 O O . ARG A 1 404 ? -31.757 8.109 33.188 1.00 95.75 404 ARG A O 1
ATOM 3307 N N . PHE A 1 405 ? -30.768 9.169 31.469 1.00 94.75 405 PHE A N 1
ATOM 3308 C CA . PHE A 1 405 ? -29.441 9.259 32.083 1.00 94.75 405 PHE A CA 1
ATOM 3309 C C . PHE A 1 405 ? -29.130 10.663 32.612 1.00 94.75 405 PHE A C 1
ATOM 3311 O O . PHE A 1 405 ? -28.359 10.799 33.555 1.00 94.75 405 PHE A O 1
ATOM 3318 N N . ASN A 1 406 ? -29.712 11.703 32.009 1.00 95.06 406 ASN A N 1
ATOM 3319 C CA . ASN A 1 406 ? -29.458 13.104 32.323 1.00 95.06 406 ASN A CA 1
ATOM 3320 C C . ASN A 1 406 ? -30.771 13.904 32.243 1.00 95.06 406 ASN A C 1
ATOM 3322 O O . ASN A 1 406 ? -31.178 14.261 31.137 1.00 95.06 406 ASN A O 1
ATOM 3326 N N . PRO A 1 407 ? -31.412 14.270 33.370 1.00 95.44 407 PRO A N 1
ATOM 3327 C CA . PRO A 1 407 ? -32.721 14.943 33.366 1.00 95.44 407 PRO A CA 1
ATOM 3328 C C . PRO A 1 407 ? -32.694 16.388 32.822 1.00 95.44 407 PRO A C 1
ATOM 3330 O O . PRO A 1 407 ? -33.721 17.063 32.768 1.00 95.44 407 PRO A O 1
ATOM 3333 N N . LYS A 1 408 ? -31.524 16.881 32.402 1.00 97.50 408 LYS A N 1
ATOM 3334 C CA . LYS A 1 408 ? -31.293 18.237 31.895 1.00 97.50 408 LYS A CA 1
ATOM 3335 C C . LYS A 1 408 ? -31.148 18.253 30.373 1.00 97.50 408 LYS A C 1
ATOM 3337 O O . LYS A 1 408 ? -30.525 17.366 29.783 1.00 97.50 408 LYS A O 1
ATOM 3342 N N . CYS A 1 409 ? -31.668 19.304 29.742 1.00 97.38 409 CYS A N 1
ATOM 3343 C CA . CYS A 1 409 ? -31.498 19.564 28.314 1.00 97.38 409 CYS A CA 1
ATOM 3344 C C . CYS A 1 409 ? -30.000 19.623 27.937 1.00 97.38 409 CYS A C 1
ATOM 3346 O O . CYS A 1 409 ? -29.235 20.302 28.624 1.00 97.38 409 CYS A O 1
ATOM 3348 N N . PRO A 1 410 ? -29.559 18.980 26.837 1.00 96.06 410 PRO A N 1
ATOM 3349 C CA . PRO A 1 410 ? -28.158 19.026 26.408 1.00 96.06 410 PRO A CA 1
ATOM 3350 C C . PRO A 1 410 ? -27.704 20.402 25.896 1.00 96.06 410 PRO A C 1
ATOM 3352 O O . PRO A 1 410 ? -26.506 20.602 25.738 1.00 96.06 410 PRO A O 1
ATOM 3355 N N . VAL A 1 411 ? -28.636 21.323 25.612 1.00 96.94 411 VAL A N 1
ATOM 3356 C CA . VAL A 1 411 ? -28.327 22.657 25.067 1.00 96.94 411 VAL A CA 1
ATOM 3357 C C . VAL A 1 411 ? -28.434 23.743 26.136 1.00 96.94 411 VAL A C 1
ATOM 3359 O O . VAL A 1 411 ? -27.471 24.464 26.355 1.00 96.94 411 VAL A O 1
ATOM 3362 N N . CYS A 1 412 ? -29.578 23.861 26.822 1.00 97.31 412 CYS A N 1
ATOM 3363 C CA . CYS A 1 412 ? -29.781 24.917 27.825 1.00 97.31 412 CYS A CA 1
ATOM 3364 C C . CYS A 1 412 ? -29.555 24.474 29.276 1.00 97.31 412 CYS A C 1
ATOM 3366 O O . CYS A 1 412 ? -29.636 25.299 30.177 1.00 97.31 412 CYS A O 1
ATOM 3368 N N . HIS A 1 413 ? -29.323 23.181 29.526 1.00 96.62 413 HIS A N 1
ATOM 3369 C CA . HIS A 1 413 ? -29.122 22.601 30.861 1.00 96.62 413 HIS A CA 1
ATOM 3370 C C . HIS A 1 413 ? -30.285 22.737 31.863 1.00 96.62 413 HIS A C 1
ATOM 3372 O O . HIS A 1 413 ? -30.158 22.270 32.996 1.00 96.62 413 HIS A O 1
ATOM 3378 N N . ASN A 1 414 ? -31.440 23.266 31.452 1.00 97.69 414 ASN A N 1
ATOM 3379 C CA . ASN A 1 414 ? -32.650 23.260 32.273 1.00 97.69 414 ASN A CA 1
ATOM 3380 C C . ASN A 1 414 ? -33.263 21.857 32.351 1.00 97.69 414 ASN A C 1
ATOM 3382 O O . ASN A 1 414 ? -33.185 21.066 31.405 1.00 97.69 414 ASN A O 1
ATOM 3386 N N . GLU A 1 415 ? -33.881 21.548 33.488 1.00 97.12 415 GLU A N 1
ATOM 3387 C CA . GLU A 1 415 ? -34.525 20.260 33.742 1.00 97.12 415 GLU A CA 1
ATOM 3388 C C . GLU A 1 415 ? -35.794 20.086 32.890 1.00 97.12 415 GLU A C 1
ATOM 3390 O O . GLU A 1 415 ? -36.639 20.986 32.806 1.00 97.12 415 GLU A O 1
ATOM 3395 N N . ILE A 1 416 ? -35.929 18.924 32.245 1.00 96.44 416 ILE A N 1
ATOM 3396 C CA . ILE A 1 416 ? -37.077 18.588 31.395 1.00 96.44 416 ILE A CA 1
ATOM 3397 C C . ILE A 1 416 ? -38.027 17.697 32.199 1.00 96.44 416 ILE A C 1
ATOM 3399 O O . ILE A 1 416 ? -37.800 16.498 32.335 1.00 96.44 416 ILE A O 1
ATOM 3403 N N . LYS A 1 417 ? -39.107 18.290 32.722 1.00 92.75 417 LYS A N 1
ATOM 3404 C CA . LYS A 1 417 ? -40.097 17.585 33.560 1.00 92.75 417 LYS A CA 1
ATOM 3405 C C . LYS A 1 417 ? -41.011 16.648 32.768 1.00 92.75 417 LYS A C 1
ATOM 3407 O O . LYS A 1 417 ? -41.417 15.609 33.276 1.00 92.75 417 LYS A O 1
ATOM 3412 N N . SER A 1 418 ? -41.341 17.004 31.528 1.00 92.25 418 SER A N 1
ATOM 3413 C CA . SER A 1 418 ? -42.153 16.179 30.634 1.00 92.25 418 SER A CA 1
ATOM 3414 C C . SER A 1 418 ? -41.702 16.347 29.184 1.00 92.25 418 SER A C 1
ATOM 3416 O O . SER A 1 418 ? -41.270 17.422 28.766 1.00 92.25 418 SER A O 1
ATOM 3418 N N . ILE A 1 419 ? -41.769 15.255 28.422 1.00 92.31 419 ILE A N 1
ATOM 3419 C CA . ILE A 1 419 ? -41.458 15.234 26.991 1.00 92.31 419 ILE A CA 1
ATOM 3420 C C . ILE A 1 419 ? -42.769 15.475 26.248 1.00 92.31 419 ILE A C 1
ATOM 3422 O O . ILE A 1 419 ? -43.644 14.612 26.259 1.00 92.31 419 ILE A O 1
ATOM 3426 N N . LYS A 1 420 ? -42.901 16.635 25.603 1.00 92.62 420 LYS A N 1
ATOM 3427 C CA . LYS A 1 420 ? -43.975 16.868 24.631 1.00 92.62 420 LYS A CA 1
ATOM 3428 C C . LYS A 1 420 ? -43.559 16.284 23.286 1.00 92.62 420 LYS A C 1
ATOM 3430 O O . LYS A 1 420 ? -42.406 16.450 22.877 1.00 92.62 420 LYS A O 1
ATOM 3435 N N . THR A 1 421 ? -44.471 15.570 22.638 1.00 95.12 421 THR A N 1
ATOM 3436 C CA . THR A 1 421 ? -44.269 14.980 21.312 1.00 95.12 421 THR A CA 1
ATOM 3437 C C . THR A 1 421 ? -45.168 15.671 20.305 1.00 95.12 421 THR A C 1
ATOM 3439 O O . THR A 1 421 ? -46.377 15.736 20.517 1.00 95.12 421 THR A O 1
ATOM 3442 N N . GLU A 1 422 ? -44.584 16.138 19.212 1.00 95.19 422 GLU A N 1
ATOM 3443 C CA . GLU A 1 422 ? -45.273 16.864 18.146 1.00 95.19 422 GLU A CA 1
ATOM 3444 C C . GLU A 1 422 ? -44.862 16.269 16.794 1.00 95.19 422 GLU A C 1
ATOM 3446 O O . GLU A 1 422 ? -43.769 15.712 16.653 1.00 95.19 422 GLU A O 1
ATOM 3451 N N . ILE A 1 423 ? -45.743 16.336 15.796 1.00 94.69 423 ILE A N 1
ATOM 3452 C CA . ILE A 1 423 ? -45.409 15.945 14.422 1.00 94.69 423 ILE A CA 1
ATOM 3453 C C . ILE A 1 423 ? -44.774 17.161 13.757 1.00 94.69 423 ILE A C 1
ATOM 3455 O O . ILE A 1 423 ? -45.386 18.225 13.716 1.00 94.69 423 ILE A O 1
ATOM 3459 N N . PHE A 1 424 ? -43.557 17.016 13.233 1.00 92.38 424 PHE A N 1
ATOM 3460 C CA . PHE A 1 424 ? -42.878 18.128 12.582 1.00 92.38 424 PHE A CA 1
ATOM 3461 C C . PHE A 1 424 ? -43.583 18.504 11.271 1.00 92.38 424 PHE A C 1
ATOM 3463 O O . PHE A 1 424 ? -43.453 17.815 10.253 1.00 92.38 424 PHE A O 1
ATOM 3470 N N . GLN A 1 425 ? -44.311 19.619 11.303 1.00 90.31 425 GLN A N 1
ATOM 3471 C CA . GLN A 1 425 ? -44.901 20.261 10.136 1.00 90.31 425 GLN A CA 1
ATOM 3472 C C . GLN A 1 425 ? -44.129 21.559 9.867 1.00 90.31 425 GLN A C 1
ATOM 3474 O O . GLN A 1 425 ? -44.208 22.486 10.669 1.00 90.31 425 GLN A O 1
ATOM 3479 N N . PRO A 1 426 ? -43.319 21.630 8.795 1.00 83.38 426 PRO A N 1
ATOM 3480 C CA . PRO A 1 426 ? -42.636 22.867 8.448 1.00 83.38 426 PRO A CA 1
ATOM 3481 C C . PRO A 1 426 ? -43.685 23.917 8.076 1.00 83.38 426 PRO A C 1
ATOM 3483 O O . PRO A 1 426 ? -44.434 23.702 7.127 1.00 83.38 426 PRO A O 1
ATOM 3486 N N . GLU A 1 427 ? -43.735 25.030 8.808 1.00 81.25 427 GLU A N 1
ATOM 3487 C CA . GLU A 1 427 ? -44.658 26.124 8.503 1.00 81.25 427 GLU A CA 1
ATOM 3488 C C . GLU A 1 427 ? -44.454 26.599 7.053 1.00 81.25 427 GLU A C 1
ATOM 3490 O O . GLU A 1 427 ? -43.328 26.908 6.622 1.00 81.25 427 GLU A O 1
ATOM 3495 N N . GLU A 1 428 ? -45.547 26.608 6.284 1.00 65.94 428 GLU A N 1
ATOM 3496 C CA . GLU A 1 428 ? -45.614 27.116 4.911 1.00 65.94 428 GLU A CA 1
ATOM 3497 C C . GLU A 1 428 ? -45.556 28.650 4.934 1.00 65.94 428 GLU A C 1
ATOM 3499 O O . GLU A 1 428 ? -46.545 29.338 4.717 1.00 65.94 428 GLU A O 1
ATOM 3504 N N . GLY A 1 429 ? -44.385 29.179 5.289 1.00 55.88 429 GLY A N 1
ATOM 3505 C CA . GLY A 1 429 ? -44.046 30.599 5.166 1.00 55.88 429 GLY A CA 1
ATOM 3506 C C . GLY A 1 429 ? -43.504 30.959 3.796 1.00 55.88 429 GLY A C 1
ATOM 3507 O O . GLY A 1 429 ? -42.711 30.135 3.263 1.00 55.88 429 GLY A O 1
#

pLDDT: mean 75.56, std 12.89, range [44.03, 97.69]

Mean predicted aligned error: 17.16 Å